Protein AF-A0A1F5TRM5-F1 (afdb_monomer)

Structure (mmCIF, N/CA/C/O backbone):
data_AF-A0A1F5TRM5-F1
#
_entry.id   AF-A0A1F5TRM5-F1
#
loop_
_atom_site.group_PDB
_atom_site.id
_atom_site.type_symbol
_atom_site.label_atom_id
_atom_site.label_alt_id
_atom_site.label_comp_id
_atom_site.label_asym_id
_atom_site.label_entity_id
_atom_site.label_seq_id
_atom_site.pdbx_PDB_ins_code
_atom_site.Cartn_x
_atom_site.Cartn_y
_atom_site.Cartn_z
_atom_site.occupancy
_atom_site.B_iso_or_equiv
_atom_site.auth_seq_id
_atom_site.auth_comp_id
_atom_site.auth_asym_id
_atom_site.auth_atom_id
_atom_site.pdbx_PDB_model_num
ATOM 1 N N . MET A 1 1 ? -28.827 -20.379 35.011 1.00 39.16 1 MET A N 1
ATOM 2 C CA . MET A 1 1 ? -27.356 -20.278 34.901 1.00 39.16 1 MET A CA 1
ATOM 3 C C . MET A 1 1 ? -26.929 -18.943 35.474 1.00 39.16 1 MET A C 1
ATOM 5 O O . MET A 1 1 ? -27.312 -17.913 34.940 1.00 39.16 1 MET A O 1
ATOM 9 N N . THR A 1 2 ? -26.226 -18.952 36.600 1.00 36.69 2 THR A N 1
ATOM 10 C CA . THR A 1 2 ? -25.610 -17.752 37.172 1.00 36.69 2 THR A CA 1
ATOM 11 C C . THR A 1 2 ? -24.465 -17.284 36.277 1.00 36.69 2 THR A C 1
ATOM 13 O O . THR A 1 2 ? -23.668 -18.097 35.822 1.00 36.69 2 THR A O 1
ATOM 16 N N . GLU A 1 3 ? -24.360 -15.973 36.069 1.00 43.59 3 GLU A N 1
ATOM 17 C CA . GLU A 1 3 ? -23.388 -15.240 35.231 1.00 43.59 3 GLU A CA 1
ATOM 18 C C . GLU A 1 3 ? -21.893 -15.469 35.587 1.00 43.59 3 GLU A C 1
ATOM 20 O O . GLU A 1 3 ? -21.013 -14.771 35.090 1.00 43.59 3 GLU A O 1
ATOM 25 N N . LYS A 1 4 ? -21.584 -16.420 36.478 1.00 45.78 4 LYS A N 1
ATOM 26 C CA . LYS A 1 4 ? -20.246 -16.659 37.037 1.00 45.78 4 LYS A CA 1
ATOM 27 C C . LYS A 1 4 ? -19.450 -17.796 36.391 1.00 45.78 4 LYS A C 1
ATOM 29 O O . LYS A 1 4 ? -18.237 -17.776 36.561 1.00 45.78 4 LYS A O 1
ATOM 34 N N . ASP A 1 5 ? -20.076 -18.681 35.610 1.00 41.53 5 ASP A N 1
ATOM 35 C CA . ASP A 1 5 ? -19.402 -19.862 35.031 1.00 41.53 5 ASP A CA 1
ATOM 36 C C . ASP A 1 5 ? -19.528 -19.966 33.501 1.00 41.53 5 ASP A C 1
ATOM 38 O O . ASP A 1 5 ? -19.358 -21.038 32.922 1.00 41.53 5 ASP A O 1
ATOM 42 N N . ALA A 1 6 ? -19.805 -18.856 32.809 1.00 52.28 6 ALA A N 1
ATOM 43 C CA . ALA A 1 6 ? -19.579 -18.824 31.368 1.00 52.28 6 ALA A CA 1
ATOM 44 C C . ALA A 1 6 ? -18.067 -18.955 31.138 1.00 52.28 6 ALA A C 1
ATOM 46 O O . ALA A 1 6 ? -17.308 -18.037 31.462 1.00 52.28 6 ALA A O 1
ATOM 47 N N . HIS A 1 7 ? -17.626 -20.110 30.630 1.00 51.00 7 HIS A N 1
ATOM 48 C CA . HIS A 1 7 ? -16.267 -20.285 30.133 1.00 51.00 7 HIS A CA 1
ATOM 49 C C . HIS A 1 7 ? -15.927 -19.086 29.243 1.00 51.00 7 HIS A C 1
ATOM 51 O O . HIS A 1 7 ? -16.621 -18.809 28.265 1.00 51.00 7 HIS A O 1
ATOM 57 N N . LYS A 1 8 ? -14.903 -18.323 29.638 1.00 69.94 8 LYS A N 1
ATOM 58 C CA . LYS A 1 8 ? -14.442 -17.159 28.883 1.00 69.94 8 LYS A CA 1
ATOM 59 C C . LYS A 1 8 ? -13.749 -17.671 27.629 1.00 69.94 8 LYS A C 1
ATOM 61 O O . LYS A 1 8 ? -12.581 -18.041 27.673 1.00 69.94 8 LYS A O 1
ATOM 66 N N . GLU A 1 9 ? -14.494 -17.760 26.540 1.00 86.25 9 GLU A N 1
ATOM 67 C CA . GLU A 1 9 ? -13.960 -18.163 25.248 1.00 86.25 9 GLU A CA 1
ATOM 68 C C . GLU A 1 9 ? -13.100 -17.026 24.678 1.00 86.25 9 GLU A C 1
ATOM 70 O O . GLU A 1 9 ? -13.583 -15.904 24.476 1.00 86.25 9 GLU A O 1
ATOM 75 N N . ILE A 1 10 ? -11.812 -17.305 24.437 1.00 92.00 10 ILE A N 1
ATOM 76 C CA . ILE A 1 10 ? -10.945 -16.400 23.677 1.00 92.00 10 ILE A CA 1
ATOM 77 C C . ILE A 1 10 ? -11.392 -16.448 22.218 1.00 92.00 10 ILE A C 1
ATOM 79 O O . ILE A 1 10 ? -11.128 -17.410 21.494 1.00 92.00 10 ILE A O 1
ATOM 83 N N . GLY A 1 11 ? -12.053 -15.378 21.795 1.00 94.50 11 GLY A N 1
ATOM 84 C CA . GLY A 1 11 ? -12.465 -15.148 20.425 1.00 94.50 11 GLY A CA 1
ATOM 85 C C . GLY A 1 11 ? -11.377 -14.466 19.601 1.00 94.50 11 GLY A C 1
ATOM 86 O O . GLY A 1 11 ? -10.529 -13.730 20.112 1.00 94.50 11 GLY A O 1
ATOM 87 N N . PHE A 1 12 ? -11.456 -14.687 18.292 1.00 95.31 12 PHE A N 1
ATOM 88 C CA . PHE A 1 12 ? -10.722 -13.947 17.275 1.00 95.31 12 PHE A CA 1
ATOM 89 C C . PHE A 1 12 ? -11.716 -13.170 16.414 1.00 95.31 12 PHE A C 1
ATOM 91 O O . PHE A 1 12 ? -12.754 -13.701 16.021 1.00 95.31 12 PHE A O 1
ATOM 98 N N . SER A 1 13 ? -11.381 -11.927 16.087 1.00 96.00 13 SER A N 1
ATOM 99 C CA . SER A 1 13 ? -12.073 -11.152 15.066 1.00 96.00 13 SER A CA 1
ATOM 100 C C . SER A 1 13 ? -11.034 -10.542 14.123 1.00 96.00 13 SER A C 1
ATOM 102 O O . SER A 1 13 ? -10.095 -9.896 14.595 1.00 96.00 13 SER A O 1
ATOM 104 N N . PRO A 1 14 ? -11.179 -10.709 12.798 1.00 96.81 14 PRO A N 1
ATOM 105 C CA . PRO A 1 14 ? -10.302 -10.045 11.842 1.00 96.81 14 PRO A CA 1
ATOM 106 C C . PRO A 1 14 ? -10.477 -8.516 11.921 1.00 96.81 14 PRO A C 1
ATOM 108 O O . PRO A 1 14 ? -11.383 -8.034 12.617 1.00 96.81 14 PRO A O 1
ATOM 111 N N . PRO A 1 15 ? -9.629 -7.743 11.217 1.00 97.25 15 PRO A N 1
ATOM 112 C CA . PRO A 1 15 ? -9.816 -6.304 11.090 1.00 97.25 15 PRO A CA 1
ATOM 113 C C . PRO A 1 15 ? -11.247 -5.927 10.716 1.00 97.25 15 PRO A C 1
ATOM 115 O O . PRO A 1 15 ? -11.867 -6.554 9.860 1.00 97.25 15 PRO A O 1
ATOM 118 N N . ILE A 1 16 ? -11.780 -4.885 11.348 1.00 96.75 16 ILE A N 1
ATOM 119 C CA . ILE A 1 16 ? -13.174 -4.463 11.168 1.00 96.75 16 ILE A CA 1
ATOM 120 C C . ILE A 1 16 ? -13.445 -4.081 9.712 1.00 96.75 16 ILE A C 1
ATOM 122 O O . ILE A 1 16 ? -14.505 -4.410 9.191 1.00 96.75 16 ILE A O 1
ATOM 126 N N . VAL A 1 17 ? -12.473 -3.472 9.025 1.00 95.56 17 VAL A N 1
ATOM 127 C CA . VAL A 1 17 ? -12.577 -3.201 7.580 1.00 95.56 17 VAL A CA 1
ATOM 128 C C . VAL A 1 17 ? -12.775 -4.468 6.736 1.00 95.56 17 VAL A C 1
ATOM 130 O O . VAL A 1 17 ? -13.427 -4.402 5.702 1.00 95.56 17 VAL A O 1
ATOM 133 N N . GLU A 1 18 ? -12.286 -5.633 7.179 1.00 96.00 18 GLU A N 1
ATOM 134 C CA . GLU A 1 18 ? -12.559 -6.924 6.519 1.00 96.00 18 GLU A CA 1
ATOM 135 C C . GLU A 1 18 ? -13.984 -7.388 6.770 1.00 96.00 18 GLU A C 1
ATOM 137 O O . GLU A 1 18 ? -14.665 -7.837 5.853 1.00 96.00 18 GLU A O 1
ATOM 142 N N . LEU A 1 19 ? -14.444 -7.240 8.012 1.00 95.25 19 LEU A N 1
ATOM 143 C CA . LEU A 1 19 ? -15.796 -7.609 8.415 1.00 95.25 19 LEU A CA 1
ATOM 144 C C . LEU A 1 19 ? -16.871 -6.778 7.713 1.00 95.25 19 LEU A C 1
ATOM 146 O O . LEU A 1 19 ? -17.972 -7.272 7.493 1.00 95.25 19 LEU A O 1
ATOM 150 N N . LEU A 1 20 ? -16.566 -5.537 7.331 1.00 96.12 20 LEU A N 1
ATOM 151 C CA . LEU A 1 20 ? -17.472 -4.703 6.539 1.00 96.12 20 LEU A CA 1
ATOM 152 C C . LEU A 1 20 ? -17.721 -5.262 5.126 1.00 96.12 20 LEU A C 1
ATOM 154 O O . LEU A 1 20 ? -18.730 -4.925 4.515 1.00 96.12 20 LEU A O 1
ATOM 158 N N . LEU A 1 21 ? -16.851 -6.134 4.610 1.00 94.81 21 LEU A N 1
ATOM 159 C CA . LEU A 1 21 ? -17.050 -6.813 3.323 1.00 94.81 21 LEU A CA 1
ATOM 160 C C . LEU A 1 21 ? -17.698 -8.203 3.475 1.00 94.81 21 LEU A C 1
ATOM 162 O O . LEU A 1 21 ? -18.098 -8.812 2.478 1.00 94.81 21 LEU A O 1
ATOM 166 N N . ASP A 1 22 ? -17.868 -8.695 4.706 1.00 94.62 22 ASP A N 1
ATOM 167 C CA . ASP A 1 22 ? -18.550 -9.956 5.019 1.00 94.62 22 ASP A CA 1
ATOM 168 C C . ASP A 1 22 ? -20.063 -9.745 5.212 1.00 94.62 22 ASP A C 1
ATOM 170 O O . ASP A 1 22 ? -20.626 -9.861 6.303 1.00 94.62 22 ASP A O 1
ATOM 174 N N . ILE A 1 23 ? -20.728 -9.393 4.109 1.00 93.56 23 ILE A N 1
ATOM 175 C CA . ILE A 1 23 ? -22.173 -9.109 4.079 1.00 93.56 23 ILE A CA 1
ATOM 176 C C . ILE A 1 23 ? -22.999 -10.311 4.557 1.00 93.56 23 ILE A C 1
ATOM 178 O O . ILE A 1 23 ? -24.018 -10.134 5.222 1.00 93.56 23 ILE A O 1
ATOM 182 N N . ASP A 1 24 ? -22.538 -11.530 4.276 1.00 93.12 24 ASP A N 1
ATOM 183 C CA . ASP A 1 24 ? -23.273 -12.765 4.564 1.00 93.12 24 ASP A CA 1
ATOM 184 C C . ASP A 1 24 ? -23.393 -13.021 6.079 1.00 93.12 24 ASP A C 1
ATOM 186 O O . ASP A 1 24 ? -24.313 -13.700 6.538 1.00 93.12 24 ASP A O 1
ATOM 190 N N . ASN A 1 25 ? -22.504 -12.423 6.881 1.00 93.19 25 ASN A N 1
ATOM 191 C CA . ASN A 1 25 ? -22.522 -12.513 8.340 1.00 93.19 25 ASN A CA 1
ATOM 192 C C . ASN A 1 25 ? -22.892 -11.196 9.042 1.00 93.19 25 ASN A C 1
ATOM 194 O O . ASN A 1 25 ? -22.768 -11.108 10.266 1.00 93.19 25 ASN A O 1
ATOM 198 N N . ILE A 1 26 ? -23.406 -10.187 8.328 1.00 92.62 26 ILE A N 1
ATOM 199 C CA . ILE A 1 26 ? -23.658 -8.840 8.872 1.00 92.62 26 ILE A CA 1
ATOM 200 C C . ILE A 1 26 ? -24.486 -8.840 10.172 1.00 92.62 26 ILE A C 1
ATOM 202 O O . ILE A 1 26 ? -24.126 -8.154 11.127 1.00 92.62 26 ILE A O 1
ATOM 206 N N . HIS A 1 27 ? -25.531 -9.671 10.267 1.00 92.50 27 HIS A N 1
ATOM 207 C CA . HIS A 1 27 ? -26.406 -9.766 11.448 1.00 92.50 27 HIS A CA 1
ATOM 208 C C . HIS A 1 27 ? -25.747 -10.439 12.660 1.00 92.50 27 HIS A C 1
ATOM 210 O O . HIS A 1 27 ? -26.212 -10.281 13.786 1.00 92.50 27 HIS A O 1
ATOM 216 N N . LYS A 1 28 ? -24.664 -11.197 12.450 1.00 91.00 28 LYS A N 1
ATOM 217 C CA . LYS A 1 28 ? -23.843 -11.753 13.539 1.00 91.00 28 LYS A CA 1
ATOM 218 C C . LYS A 1 28 ? -22.812 -10.736 14.031 1.00 91.00 28 LYS A C 1
ATOM 220 O O . LYS A 1 28 ? -22.351 -10.804 15.172 1.00 91.00 28 LYS A O 1
ATOM 225 N N . LEU A 1 29 ? -22.417 -9.816 13.153 1.00 90.88 29 LEU A N 1
ATOM 226 C CA . LEU A 1 29 ? -21.343 -8.858 13.383 1.00 90.88 29 LEU A CA 1
ATOM 227 C C . LEU A 1 29 ? -21.858 -7.543 13.976 1.00 90.88 29 LEU A C 1
ATOM 229 O O . LEU A 1 29 ? -21.188 -6.954 14.821 1.00 90.88 29 LEU A O 1
ATOM 233 N N . TRP A 1 30 ? -23.051 -7.099 13.601 1.00 94.38 30 TRP A N 1
ATOM 234 C CA . TRP A 1 30 ? -23.572 -5.793 13.997 1.00 94.38 30 TRP A CA 1
ATOM 235 C C . TRP A 1 30 ? -24.911 -5.911 14.728 1.00 94.38 30 TRP A C 1
ATOM 237 O O . TRP A 1 30 ? -25.670 -6.846 14.458 1.00 94.38 30 TRP A O 1
ATOM 247 N N . PRO A 1 31 ? -25.237 -4.970 15.638 1.00 94.81 31 PRO A N 1
ATOM 248 C CA . PRO A 1 31 ? -26.567 -4.883 16.225 1.00 94.81 31 PRO A CA 1
ATOM 249 C C . PRO A 1 31 ? -27.636 -4.805 15.144 1.00 94.81 31 PRO A C 1
ATOM 251 O O . PRO A 1 31 ? -27.405 -4.221 14.085 1.00 94.81 31 PRO A O 1
ATOM 254 N N . GLN A 1 32 ? -28.819 -5.344 15.434 1.00 95.69 32 GLN A N 1
ATOM 255 C CA . GLN A 1 32 ? -29.917 -5.438 14.472 1.00 95.69 32 GLN A CA 1
ATOM 256 C C . GLN A 1 32 ? -30.275 -4.084 13.841 1.00 95.69 32 GLN A C 1
ATOM 258 O O . GLN A 1 32 ? -30.524 -4.025 12.642 1.00 95.69 32 GLN A O 1
ATOM 263 N N . GLU A 1 33 ? -30.231 -2.996 14.612 1.00 95.06 33 GLU A N 1
ATOM 264 C CA . GLU A 1 33 ? -30.483 -1.629 14.132 1.00 95.06 33 GLU A CA 1
ATOM 265 C C . GLU A 1 33 ? -29.499 -1.193 13.036 1.00 95.06 33 GLU A C 1
ATOM 267 O O . GLU A 1 33 ? -29.911 -0.641 12.017 1.00 95.06 33 GLU A O 1
ATOM 272 N N . ILE A 1 34 ? -28.207 -1.494 13.205 1.00 96.12 34 ILE A N 1
ATOM 273 C CA . ILE A 1 34 ? -27.172 -1.192 12.207 1.00 96.12 34 ILE A CA 1
ATOM 274 C C . ILE A 1 34 ? -27.246 -2.178 11.047 1.00 96.12 34 ILE A C 1
ATOM 276 O O . ILE A 1 34 ? -27.236 -1.772 9.888 1.00 96.12 34 ILE A O 1
ATOM 280 N N . ALA A 1 35 ? -27.358 -3.472 11.348 1.00 96.12 35 ALA A N 1
ATOM 281 C CA . ALA A 1 35 ? -27.399 -4.519 10.339 1.00 96.12 35 ALA A CA 1
ATOM 282 C C . ALA A 1 35 ? -28.597 -4.362 9.393 1.00 96.12 35 ALA A C 1
ATOM 284 O O . ALA A 1 35 ? -28.469 -4.717 8.229 1.00 96.12 35 ALA A O 1
ATOM 285 N N . ASN A 1 36 ? -29.725 -3.815 9.862 1.00 96.06 36 ASN A N 1
ATOM 286 C CA . ASN A 1 36 ? -30.929 -3.557 9.063 1.00 96.06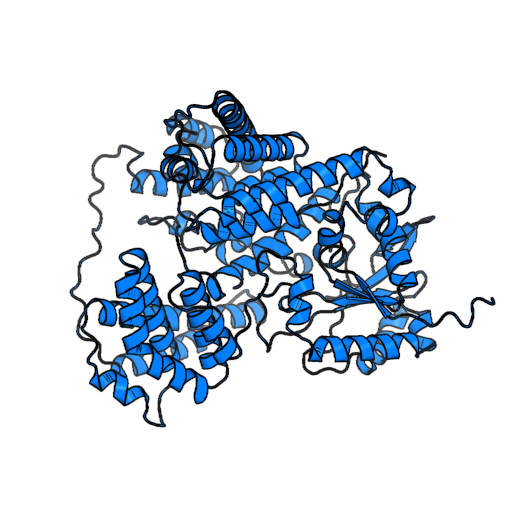 36 ASN A CA 1
ATOM 287 C C . ASN A 1 36 ? -30.974 -2.150 8.443 1.00 96.06 36 ASN A C 1
ATOM 289 O O . ASN A 1 36 ? -31.923 -1.831 7.722 1.00 96.06 36 ASN A O 1
ATOM 293 N N . ASN A 1 37 ? -29.995 -1.286 8.722 1.00 96.69 37 ASN A N 1
ATOM 294 C CA . ASN A 1 37 ? -29.971 0.060 8.166 1.00 96.69 37 ASN A CA 1
ATOM 295 C C . ASN A 1 37 ? -29.728 0.002 6.645 1.00 96.69 37 ASN A C 1
ATOM 297 O O . ASN A 1 37 ? -28.725 -0.542 6.180 1.00 96.69 37 ASN A O 1
ATOM 301 N N . LYS A 1 38 ? -30.649 0.579 5.860 1.00 95.88 38 LYS A N 1
ATOM 302 C CA . LYS A 1 38 ? -30.614 0.512 4.388 1.00 95.88 38 LYS A CA 1
ATOM 303 C C . LYS A 1 38 ? -29.390 1.206 3.789 1.00 95.88 38 LYS A C 1
ATOM 305 O O . LYS A 1 38 ? -28.797 0.667 2.857 1.00 95.88 38 LYS A O 1
ATOM 310 N N . ASP A 1 39 ? -28.999 2.364 4.324 1.00 94.56 39 ASP A N 1
ATOM 311 C CA . ASP A 1 39 ? -27.833 3.109 3.838 1.00 94.56 39 ASP A CA 1
ATOM 312 C C . ASP A 1 39 ? -26.540 2.337 4.118 1.00 94.56 39 ASP A C 1
ATOM 314 O O . ASP A 1 39 ? -25.664 2.266 3.252 1.00 94.56 39 ASP A O 1
ATOM 318 N N . PHE A 1 40 ? -26.446 1.715 5.298 1.00 96.19 40 PHE A N 1
ATOM 319 C CA . PHE A 1 40 ? -25.338 0.839 5.674 1.00 96.19 40 PHE A CA 1
ATOM 320 C C . PHE A 1 40 ? -25.231 -0.350 4.713 1.00 96.19 40 PHE A C 1
ATOM 322 O O . PHE A 1 40 ? -24.212 -0.500 4.042 1.00 96.19 40 PHE A O 1
ATOM 329 N N . GLN A 1 41 ? -26.301 -1.142 4.570 1.00 96.69 41 GLN A N 1
ATOM 330 C CA . GLN A 1 41 ? -26.320 -2.310 3.682 1.00 96.69 41 GLN A CA 1
ATOM 331 C C . GLN A 1 41 ? -25.999 -1.945 2.227 1.00 96.69 41 GLN A C 1
ATOM 333 O O . GLN A 1 41 ? -25.175 -2.611 1.600 1.00 96.69 41 GLN A O 1
ATOM 338 N N . LYS A 1 42 ? -26.604 -0.870 1.697 1.00 96.12 42 LYS A N 1
ATOM 339 C CA . LYS A 1 42 ? -26.366 -0.403 0.323 1.00 96.12 42 LYS A CA 1
ATOM 340 C C . LYS A 1 42 ? -24.882 -0.129 0.081 1.00 96.12 42 LYS A C 1
ATOM 342 O O . LYS A 1 42 ? -24.339 -0.584 -0.924 1.00 96.12 42 LYS A O 1
ATOM 347 N N . GLN A 1 43 ? -24.221 0.573 1.002 1.00 96.56 43 GLN A N 1
ATOM 348 C CA . GLN A 1 43 ? -22.792 0.872 0.893 1.00 96.56 43 GLN A CA 1
ATOM 349 C C . GLN A 1 43 ? -21.929 -0.392 0.963 1.00 96.56 43 GLN A C 1
ATOM 351 O O . GLN A 1 43 ? -21.001 -0.520 0.166 1.00 96.56 43 GLN A O 1
ATOM 356 N N . LEU A 1 44 ? -22.237 -1.344 1.857 1.00 97.00 44 LEU A N 1
ATOM 357 C CA . LEU A 1 44 ? -21.486 -2.605 1.927 1.00 97.00 44 LEU A CA 1
ATOM 358 C C . LEU A 1 44 ? -21.614 -3.406 0.622 1.00 97.00 44 LEU A C 1
ATOM 360 O O . LEU A 1 44 ? -20.611 -3.898 0.108 1.00 97.00 44 LEU A O 1
ATOM 364 N N . ILE A 1 45 ? -22.827 -3.500 0.063 1.00 97.25 45 ILE A N 1
ATOM 365 C CA . ILE A 1 45 ? -23.103 -4.219 -1.192 1.00 97.25 45 ILE A CA 1
ATOM 366 C C . ILE A 1 45 ? -22.336 -3.594 -2.356 1.00 97.25 45 ILE A C 1
ATOM 368 O O . ILE A 1 45 ? -21.607 -4.314 -3.041 1.00 97.25 45 ILE A O 1
ATOM 372 N N . LYS A 1 46 ? -22.442 -2.270 -2.543 1.00 96.69 46 LYS A N 1
ATOM 373 C CA . LYS A 1 46 ? -21.675 -1.548 -3.571 1.00 96.69 46 LYS A CA 1
ATOM 374 C C . LYS A 1 46 ? -20.174 -1.788 -3.404 1.00 96.69 46 LYS A C 1
ATOM 376 O O . LYS A 1 46 ? -19.482 -2.152 -4.351 1.00 96.69 46 LYS A O 1
ATOM 381 N N . ARG A 1 47 ? -19.664 -1.690 -2.170 1.00 96.94 47 ARG A N 1
ATOM 382 C CA . ARG A 1 47 ? -18.237 -1.889 -1.891 1.00 96.94 47 ARG A CA 1
ATOM 383 C C . ARG A 1 47 ? -17.763 -3.313 -2.192 1.00 96.94 47 ARG A C 1
ATOM 385 O O . ARG A 1 47 ? -16.726 -3.470 -2.834 1.00 96.94 47 ARG A O 1
ATOM 392 N N . LYS A 1 48 ? -18.513 -4.344 -1.783 1.00 97.31 48 LYS A N 1
ATOM 393 C CA . LYS A 1 48 ? -18.197 -5.754 -2.086 1.00 97.31 48 LYS A CA 1
ATOM 394 C C . LYS A 1 48 ? -18.259 -6.018 -3.591 1.00 97.31 48 LYS A C 1
ATOM 396 O O . LYS A 1 48 ? -17.372 -6.685 -4.117 1.00 97.31 48 LYS A O 1
ATOM 401 N N . ARG A 1 49 ? -19.254 -5.465 -4.296 1.00 97.88 49 ARG A N 1
ATOM 402 C CA . ARG A 1 49 ? -19.381 -5.591 -5.757 1.00 97.88 49 ARG A CA 1
ATOM 403 C C . ARG A 1 49 ? -18.179 -4.987 -6.480 1.00 97.88 49 ARG A C 1
ATOM 405 O O . ARG A 1 49 ? -17.550 -5.694 -7.265 1.00 97.88 49 ARG A O 1
ATOM 412 N N . LEU A 1 50 ? -17.821 -3.741 -6.167 1.00 98.06 50 LEU A N 1
ATOM 413 C CA . LEU A 1 50 ? -16.644 -3.082 -6.734 1.00 98.06 50 LEU A CA 1
ATOM 414 C C . LEU A 1 50 ? -15.353 -3.858 -6.427 1.00 98.06 50 LEU A C 1
ATOM 416 O O . LEU A 1 50 ? -14.546 -4.083 -7.325 1.00 98.06 50 LEU A O 1
ATOM 420 N N . SER A 1 51 ? -15.174 -4.325 -5.184 1.00 97.62 51 SER A N 1
ATOM 421 C CA . SER A 1 51 ? -14.013 -5.142 -4.801 1.00 97.62 51 SER A CA 1
ATOM 422 C C . SER A 1 51 ? -13.918 -6.433 -5.619 1.00 97.62 51 SER A C 1
ATOM 424 O O . SER A 1 51 ? -12.832 -6.793 -6.064 1.00 97.62 51 SER A O 1
ATOM 426 N N . ASN A 1 52 ? -15.041 -7.122 -5.840 1.00 97.44 52 ASN A N 1
ATOM 427 C CA . ASN A 1 52 ? -15.071 -8.359 -6.618 1.00 97.44 52 ASN A CA 1
ATOM 428 C C . ASN A 1 52 ? -14.767 -8.110 -8.102 1.00 97.44 52 ASN A C 1
ATOM 430 O O . ASN A 1 52 ? -14.004 -8.863 -8.700 1.00 97.44 52 ASN A O 1
ATOM 434 N N . LEU A 1 53 ? -15.338 -7.057 -8.697 1.00 98.00 53 LEU A N 1
ATOM 435 C CA . LEU A 1 53 ? -15.068 -6.689 -10.092 1.00 98.00 53 LEU A CA 1
ATOM 436 C C . LEU A 1 53 ? -13.600 -6.324 -10.300 1.00 98.00 53 LEU A C 1
ATOM 438 O O . LEU A 1 53 ? -12.984 -6.790 -11.256 1.00 98.00 53 LEU A O 1
ATOM 442 N N . LEU A 1 54 ? -13.025 -5.551 -9.379 1.00 98.06 54 LEU A N 1
ATOM 443 C CA . LEU A 1 54 ? -11.607 -5.221 -9.413 1.00 98.06 54 LEU A CA 1
ATOM 444 C C . LEU A 1 54 ? -10.732 -6.480 -9.335 1.00 98.06 54 LEU A C 1
ATOM 446 O O . LEU A 1 54 ? -9.773 -6.603 -10.093 1.00 98.06 54 LEU A O 1
ATOM 450 N N . ASP A 1 55 ? -11.069 -7.424 -8.453 1.00 97.56 55 ASP A N 1
ATOM 451 C CA . ASP A 1 55 ? -10.340 -8.687 -8.321 1.00 97.56 55 ASP A CA 1
ATOM 452 C C . ASP A 1 55 ? -10.410 -9.532 -9.594 1.00 97.56 55 ASP A C 1
ATOM 454 O O . ASP A 1 55 ? -9.393 -10.082 -10.021 1.00 97.56 55 ASP A O 1
ATOM 458 N N . ILE A 1 56 ? -11.579 -9.595 -10.236 1.00 97.69 56 ILE A N 1
ATOM 459 C CA . ILE A 1 56 ? -11.759 -10.263 -11.530 1.00 97.69 56 ILE A CA 1
ATOM 460 C C . ILE A 1 56 ? -10.882 -9.600 -12.597 1.00 97.69 56 ILE A C 1
ATOM 462 O O . ILE A 1 56 ? -10.147 -10.296 -13.297 1.00 97.69 56 ILE A O 1
ATOM 466 N N . VAL A 1 57 ? -10.911 -8.267 -12.695 1.00 98.19 57 VAL A N 1
ATOM 467 C CA . VAL A 1 57 ? -10.118 -7.521 -13.681 1.00 98.19 57 VAL A CA 1
ATOM 468 C C . VAL A 1 57 ? -8.623 -7.747 -13.463 1.00 98.19 57 VAL A C 1
ATOM 470 O O . VAL A 1 57 ? -7.949 -8.220 -14.372 1.00 98.19 57 VAL A O 1
ATOM 473 N N . ILE A 1 58 ? -8.109 -7.499 -12.255 1.00 97.50 58 ILE A N 1
ATOM 474 C CA . ILE A 1 58 ? -6.676 -7.629 -11.948 1.00 97.50 58 ILE A CA 1
ATOM 475 C C . ILE A 1 58 ? -6.185 -9.070 -12.138 1.00 97.50 58 ILE A C 1
ATOM 477 O O . ILE A 1 58 ? -5.123 -9.278 -12.718 1.00 97.50 58 ILE A O 1
ATOM 481 N N . SER A 1 59 ? -6.937 -10.074 -11.674 1.00 96.50 59 SER A N 1
ATOM 482 C CA . SER A 1 59 ? -6.513 -11.481 -11.781 1.00 96.50 59 SER A CA 1
ATOM 483 C C . SER A 1 59 ? -6.506 -12.018 -13.215 1.00 96.50 59 SER A C 1
ATOM 485 O O . SER A 1 59 ? -5.785 -12.977 -13.496 1.00 96.50 59 SER A O 1
ATOM 487 N N . SER A 1 60 ? -7.260 -11.388 -14.119 1.00 97.50 60 SER A N 1
ATOM 488 C CA . SER A 1 60 ? -7.285 -11.746 -15.541 1.00 97.50 60 SER A CA 1
ATOM 489 C C . SER A 1 60 ? -6.125 -11.127 -16.329 1.00 97.50 60 SER A C 1
ATOM 491 O O . SER A 1 60 ? -5.804 -11.592 -17.423 1.00 97.50 60 SER A O 1
ATOM 493 N N . LEU A 1 61 ? -5.462 -10.098 -15.790 1.00 96.69 61 LEU A N 1
ATOM 494 C CA . LEU A 1 61 ? -4.318 -9.465 -16.440 1.00 96.69 61 LEU A CA 1
ATOM 495 C C . LEU A 1 61 ? -3.045 -10.296 -16.214 1.00 96.69 61 LEU A C 1
ATOM 497 O O . LEU A 1 61 ? -2.669 -10.565 -15.070 1.00 96.69 61 LEU A O 1
ATOM 501 N N . PRO A 1 62 ? -2.307 -10.681 -17.273 1.00 93.19 62 PRO A N 1
ATOM 502 C CA . PRO A 1 62 ? -1.076 -11.443 -17.087 1.00 93.19 62 PRO A CA 1
ATOM 503 C C . PRO A 1 62 ? 0.064 -10.599 -16.501 1.00 93.19 62 PRO A C 1
ATOM 505 O O . PRO A 1 62 ? 0.981 -11.165 -15.902 1.00 93.19 62 PRO A O 1
ATOM 508 N N . ARG A 1 63 ? 0.010 -9.271 -16.666 1.00 94.06 63 ARG A N 1
ATOM 509 C CA . ARG A 1 63 ? 0.939 -8.287 -16.096 1.00 94.06 63 ARG A CA 1
ATOM 510 C C . ARG A 1 63 ? 0.191 -6.984 -15.785 1.00 94.06 63 ARG A C 1
ATOM 512 O O . ARG A 1 63 ? -0.815 -6.714 -16.443 1.00 94.06 63 ARG A O 1
ATOM 519 N N . PRO A 1 64 ? 0.660 -6.178 -14.819 1.00 96.06 64 PRO A N 1
ATOM 520 C CA . PRO A 1 64 ? -0.066 -4.990 -14.392 1.00 96.06 64 PRO A CA 1
ATOM 521 C C . PRO A 1 64 ? 0.063 -3.783 -15.334 1.00 96.06 64 PRO A C 1
ATOM 523 O O . PRO A 1 64 ? -0.740 -2.866 -15.221 1.00 96.06 64 PRO A O 1
ATOM 526 N N . ASP A 1 65 ? 1.035 -3.789 -16.250 1.00 95.75 65 ASP A N 1
ATOM 527 C CA . ASP A 1 65 ? 1.289 -2.749 -17.261 1.00 95.75 65 ASP A CA 1
ATOM 528 C C . ASP A 1 65 ? 0.438 -2.910 -18.538 1.00 95.75 65 ASP A C 1
ATOM 530 O O . ASP A 1 65 ? 0.634 -2.199 -19.520 1.00 95.75 65 ASP A O 1
ATOM 534 N N . ILE A 1 66 ? -0.503 -3.859 -18.557 1.00 96.75 66 ILE A N 1
ATOM 535 C CA . ILE A 1 66 ? -1.406 -4.084 -19.692 1.00 96.75 66 ILE A CA 1
ATOM 536 C C . ILE A 1 66 ? -2.657 -3.224 -19.524 1.00 96.75 66 ILE A C 1
ATOM 538 O O . ILE A 1 66 ? -3.385 -3.362 -18.540 1.00 96.75 66 ILE A O 1
ATOM 542 N N . SER A 1 67 ? -2.931 -2.377 -20.520 1.00 97.81 67 SER A N 1
ATOM 543 C CA . SER A 1 67 ? -4.143 -1.549 -20.557 1.00 97.81 67 SER A CA 1
ATOM 544 C C . SER A 1 67 ? -5.423 -2.379 -20.676 1.00 97.81 67 SER A C 1
ATOM 546 O O . SER A 1 67 ? -5.419 -3.464 -21.260 1.00 97.81 67 SER A O 1
ATOM 548 N N . LEU A 1 68 ? -6.550 -1.854 -20.184 1.00 98.19 68 LEU A N 1
ATOM 549 C CA . LEU A 1 68 ? -7.847 -2.535 -20.319 1.00 98.19 68 LEU A CA 1
ATOM 550 C C . LEU A 1 68 ? -8.261 -2.706 -21.791 1.00 98.19 68 LEU A C 1
ATOM 552 O O . LEU A 1 68 ? -8.800 -3.748 -22.158 1.00 98.19 68 LEU A O 1
ATOM 556 N N . GLN A 1 69 ? -7.929 -1.740 -22.651 1.00 97.81 69 GLN A N 1
ATOM 557 C CA . GLN A 1 69 ? -8.134 -1.834 -24.099 1.00 97.81 69 GLN A CA 1
ATOM 558 C C . GLN A 1 69 ? -7.337 -2.990 -24.721 1.00 97.81 69 GLN A C 1
ATOM 560 O O . GLN A 1 69 ? -7.873 -3.774 -25.507 1.00 97.81 69 GLN A O 1
ATOM 565 N N . GLU A 1 70 ? -6.055 -3.118 -24.370 1.00 97.81 70 GLU A N 1
ATOM 566 C CA . GLU A 1 70 ? -5.218 -4.231 -24.823 1.00 97.81 70 GLU A CA 1
ATOM 567 C C . GLU A 1 70 ? -5.714 -5.571 -24.265 1.00 97.81 70 GLU A C 1
ATOM 569 O O . GLU A 1 70 ? -5.711 -6.581 -24.967 1.00 97.81 70 GLU A O 1
ATOM 574 N N . ALA A 1 71 ? -6.173 -5.595 -23.014 1.00 98.19 71 ALA A N 1
ATOM 575 C CA . ALA A 1 71 ? -6.715 -6.796 -22.398 1.00 98.19 71 ALA A CA 1
ATOM 576 C C . ALA A 1 71 ? -7.973 -7.300 -23.117 1.00 98.19 71 ALA A C 1
ATOM 578 O O . ALA A 1 71 ? -8.101 -8.506 -23.332 1.00 98.19 71 ALA A O 1
ATOM 579 N N . VAL A 1 72 ? -8.861 -6.395 -23.541 1.00 98.00 72 VAL A N 1
ATOM 580 C CA . VAL A 1 72 ? -10.029 -6.740 -24.363 1.00 98.00 72 VAL A CA 1
ATOM 581 C C . VAL A 1 72 ? -9.596 -7.254 -25.737 1.00 98.00 72 VAL A C 1
ATOM 583 O O . VAL A 1 72 ? -10.040 -8.321 -26.153 1.00 98.00 72 VAL A O 1
ATOM 586 N N . SER A 1 73 ? -8.674 -6.571 -26.424 1.00 97.50 73 SER A N 1
ATOM 587 C CA . SER A 1 73 ? -8.233 -6.998 -27.764 1.00 97.50 73 SER A CA 1
ATOM 588 C C . SER A 1 73 ? -7.513 -8.353 -27.766 1.00 97.50 73 SER A C 1
ATOM 590 O O . SER A 1 73 ? -7.592 -9.100 -28.742 1.00 97.50 73 SER A O 1
ATOM 592 N N . LYS A 1 74 ? -6.851 -8.703 -26.656 1.00 97.81 74 LYS A N 1
ATOM 593 C CA . LYS A 1 74 ? -6.202 -10.004 -26.435 1.00 97.81 74 LYS A CA 1
ATOM 594 C C . LYS A 1 74 ? -7.113 -11.057 -25.794 1.00 97.81 74 LYS A C 1
ATOM 596 O O . LYS A 1 74 ? -6.638 -12.155 -25.514 1.00 97.81 74 LYS A O 1
ATOM 601 N N . ASN A 1 75 ? -8.400 -10.763 -25.593 1.00 97.75 75 ASN A N 1
ATOM 602 C CA . ASN A 1 75 ? -9.388 -11.645 -24.957 1.00 97.75 75 ASN A CA 1
ATOM 603 C C . ASN A 1 75 ? -9.031 -12.078 -23.521 1.00 97.75 75 ASN A C 1
ATOM 605 O O . ASN A 1 75 ? -9.466 -13.135 -23.064 1.00 97.75 75 ASN A O 1
ATOM 609 N N . TYR A 1 76 ? -8.249 -11.277 -22.795 1.00 98.12 76 TYR A N 1
ATOM 610 C CA . TYR A 1 76 ? -8.062 -11.469 -21.354 1.00 98.12 76 TYR A CA 1
ATOM 611 C C . TYR A 1 76 ? -9.283 -10.998 -20.562 1.00 98.12 76 TYR A C 1
ATOM 613 O O . TYR A 1 76 ? -9.570 -11.541 -19.499 1.00 98.12 76 TYR A O 1
ATOM 621 N N . LEU A 1 77 ? -9.997 -9.995 -21.078 1.00 98.19 77 LEU A N 1
ATOM 622 C CA . LEU A 1 77 ? -11.186 -9.413 -20.462 1.00 98.19 77 LEU A CA 1
ATOM 623 C C . LEU A 1 77 ? -12.293 -9.219 -21.496 1.00 98.19 77 LEU A C 1
ATOM 625 O O . LEU A 1 77 ? -12.032 -9.037 -22.683 1.00 98.19 77 LEU A O 1
ATOM 629 N N . GLN A 1 78 ? -13.534 -9.242 -21.025 1.00 98.12 78 GLN A N 1
ATOM 630 C CA . GLN A 1 78 ? -14.725 -8.939 -21.810 1.00 98.12 78 GLN A CA 1
ATOM 631 C C . GLN A 1 78 ? -15.180 -7.496 -21.563 1.00 98.12 78 GLN A C 1
ATOM 633 O O . GLN A 1 78 ? -15.049 -6.970 -20.457 1.00 98.12 78 GLN A O 1
ATOM 638 N N . GLU A 1 79 ? -15.772 -6.858 -22.576 1.00 98.31 79 GLU A N 1
ATOM 639 C CA . GLU A 1 79 ? -16.223 -5.461 -22.483 1.00 98.31 79 GLU A CA 1
ATOM 640 C C . GLU A 1 79 ? -17.248 -5.225 -21.358 1.00 98.31 79 GLU A C 1
ATOM 642 O O . GLU A 1 79 ? -17.205 -4.188 -20.701 1.00 98.31 79 GLU A O 1
ATOM 647 N N . ASN A 1 80 ? -18.117 -6.200 -21.061 1.00 98.12 80 ASN A N 1
ATOM 648 C CA . ASN A 1 80 ? -19.086 -6.117 -19.958 1.00 98.12 80 ASN A CA 1
ATOM 649 C C . ASN A 1 80 ? -18.423 -6.075 -18.566 1.00 98.12 80 ASN A C 1
ATOM 651 O O . ASN A 1 80 ? -18.947 -5.434 -17.655 1.00 98.12 80 ASN A O 1
ATOM 655 N N . GLN A 1 81 ? -17.268 -6.726 -18.388 1.00 98.06 81 GLN A N 1
ATOM 656 C CA . GLN A 1 81 ? -16.504 -6.675 -17.139 1.00 98.06 81 GLN A CA 1
ATOM 657 C C . GLN A 1 81 ? -15.921 -5.275 -16.930 1.00 98.06 81 GLN A C 1
ATOM 659 O O . GLN A 1 81 ? -15.953 -4.756 -15.814 1.00 98.06 81 GLN A O 1
ATOM 664 N N . ILE A 1 82 ? -15.434 -4.652 -18.008 1.00 98.44 82 ILE A N 1
ATOM 665 C CA . ILE A 1 82 ? -14.891 -3.291 -17.973 1.00 98.44 82 ILE A CA 1
ATOM 666 C C . ILE A 1 82 ? -16.002 -2.265 -17.743 1.00 98.44 82 ILE A C 1
ATOM 668 O O . ILE A 1 82 ? -15.847 -1.396 -16.889 1.00 98.44 82 ILE A O 1
ATOM 672 N N . ALA A 1 83 ? -17.139 -2.406 -18.431 1.00 98.62 83 ALA A N 1
ATOM 673 C CA . ALA A 1 83 ? -18.298 -1.536 -18.242 1.00 98.62 83 ALA A CA 1
ATOM 674 C C . ALA A 1 83 ? -18.769 -1.573 -16.781 1.00 98.62 83 ALA A C 1
ATOM 676 O O . ALA A 1 83 ? -18.930 -0.533 -16.149 1.00 98.62 83 ALA A O 1
ATOM 677 N N . GLY A 1 84 ? -18.876 -2.775 -16.201 1.00 98.44 84 GLY A N 1
ATOM 678 C CA . GLY A 1 84 ? -19.215 -2.944 -14.789 1.00 98.44 84 GLY A CA 1
ATOM 679 C C . GLY A 1 84 ? -18.206 -2.294 -13.836 1.00 98.44 84 GLY A C 1
ATOM 680 O O . GLY A 1 84 ? -18.615 -1.683 -12.851 1.00 98.44 84 GLY A O 1
ATOM 681 N N . LEU A 1 85 ? -16.900 -2.398 -14.114 1.00 98.62 85 LEU A N 1
ATOM 682 C CA . LEU A 1 85 ? -15.870 -1.731 -13.311 1.00 98.62 85 LEU A CA 1
ATOM 683 C C . LEU A 1 85 ? -16.000 -0.203 -13.385 1.00 98.62 85 LEU A C 1
ATOM 685 O O . LEU A 1 85 ? -15.973 0.451 -12.343 1.00 98.62 85 LEU A O 1
ATOM 689 N N . TYR A 1 86 ? -16.142 0.364 -14.586 1.00 98.81 86 TYR A N 1
ATOM 690 C CA . TYR A 1 86 ? -16.289 1.809 -14.770 1.00 98.81 86 TYR A CA 1
ATOM 691 C C . TYR A 1 86 ? -17.563 2.350 -14.123 1.00 98.81 86 TYR A C 1
ATOM 693 O O . TYR A 1 86 ? -17.490 3.375 -13.444 1.00 98.81 86 TYR A O 1
ATOM 701 N N . GLY A 1 87 ? -18.684 1.636 -14.230 1.00 98.62 87 GLY A N 1
ATOM 702 C CA . GLY A 1 87 ? -19.925 2.029 -13.566 1.00 98.62 87 GLY A CA 1
ATOM 703 C C . GLY A 1 87 ? -19.795 2.062 -12.046 1.00 98.62 87 GLY A C 1
ATOM 704 O O . GLY A 1 87 ? -20.128 3.064 -11.419 1.00 98.62 87 GLY A O 1
ATOM 705 N N . GLU A 1 88 ? -19.220 1.023 -11.435 1.00 98.44 88 GLU A N 1
ATOM 706 C CA . GLU A 1 88 ? -19.045 0.978 -9.975 1.00 98.44 88 GLU A CA 1
ATOM 707 C C . GLU A 1 88 ? -17.991 1.975 -9.456 1.00 98.44 88 GLU A C 1
ATOM 709 O O . GLU A 1 88 ? -18.125 2.500 -8.348 1.00 98.44 88 GLU A O 1
ATOM 714 N N . LEU A 1 89 ? -16.944 2.270 -10.238 1.00 98.50 89 LEU A N 1
ATOM 715 C CA . LEU A 1 89 ? -15.992 3.335 -9.908 1.00 98.50 89 LEU A CA 1
ATOM 716 C C . LEU A 1 89 ? -16.646 4.719 -9.995 1.00 98.50 89 LEU A C 1
ATOM 718 O O . LEU A 1 89 ? -16.417 5.546 -9.113 1.00 98.50 89 LEU A O 1
ATOM 722 N N . SER A 1 90 ? -17.467 4.961 -11.018 1.00 98.62 90 SER A N 1
ATOM 723 C CA . SER A 1 90 ? -18.207 6.218 -11.182 1.00 98.62 90 SER A CA 1
ATOM 724 C C . SER A 1 90 ? -19.184 6.425 -10.028 1.00 98.62 90 SER A C 1
ATOM 726 O O . SER A 1 90 ? -19.150 7.464 -9.376 1.00 98.62 90 SER A O 1
ATOM 728 N N . ASP A 1 91 ? -19.959 5.390 -9.691 1.00 97.81 91 ASP A N 1
ATOM 729 C CA . ASP A 1 91 ? -20.842 5.365 -8.524 1.00 97.81 91 ASP A CA 1
ATOM 730 C C . ASP A 1 91 ? -20.102 5.722 -7.227 1.00 97.81 91 ASP A C 1
ATOM 732 O O . ASP A 1 91 ? -20.589 6.527 -6.436 1.00 97.81 91 ASP A O 1
ATOM 736 N N . LEU A 1 92 ? -18.915 5.146 -6.999 1.00 97.06 92 LEU A N 1
ATOM 737 C CA . LEU A 1 92 ? -18.126 5.428 -5.799 1.00 97.06 92 LEU A CA 1
ATOM 738 C C . LEU A 1 92 ? -17.709 6.903 -5.708 1.00 97.06 92 LEU A C 1
ATOM 740 O O . LEU A 1 92 ? -17.736 7.482 -4.618 1.00 97.06 92 LEU A O 1
ATOM 744 N N . LEU A 1 93 ? -17.274 7.475 -6.830 1.00 97.62 93 LEU A N 1
ATOM 745 C CA . LEU A 1 93 ? -16.801 8.855 -6.915 1.00 97.62 93 LEU A CA 1
ATOM 746 C C . LEU A 1 93 ? -17.954 9.862 -6.804 1.00 97.62 93 LEU A C 1
ATOM 748 O O . LEU A 1 93 ? -17.795 10.899 -6.168 1.00 97.62 93 LEU A O 1
ATOM 752 N N . GLU A 1 94 ? -19.120 9.544 -7.363 1.00 96.44 94 GLU A N 1
ATOM 753 C CA . GLU A 1 94 ? -20.323 10.380 -7.286 1.00 96.44 94 GLU A CA 1
ATOM 754 C C . GLU A 1 94 ? -20.986 10.332 -5.899 1.00 96.44 94 GLU A C 1
ATOM 756 O O . GLU A 1 94 ? -21.504 11.347 -5.427 1.00 96.44 94 GLU A O 1
ATOM 761 N N . ASP A 1 95 ? -20.951 9.178 -5.220 1.00 89.94 95 ASP A N 1
ATOM 762 C CA . ASP A 1 95 ? -21.633 8.973 -3.936 1.00 89.94 95 ASP A CA 1
ATOM 763 C C . ASP A 1 95 ? -21.002 9.793 -2.786 1.00 89.94 95 ASP A C 1
ATOM 765 O O . ASP A 1 95 ? -21.719 10.244 -1.884 1.00 89.94 95 ASP A O 1
ATOM 769 N N . SER A 1 96 ? -19.670 9.971 -2.756 1.00 89.19 96 SER A N 1
ATOM 770 C CA . SER A 1 96 ? -18.999 10.703 -1.668 1.00 89.19 96 SER A CA 1
ATOM 771 C C . SER A 1 96 ? -17.612 11.247 -2.016 1.00 89.19 96 SER A C 1
ATOM 773 O O . SER A 1 96 ? -16.725 10.525 -2.475 1.00 89.19 96 SER A O 1
ATOM 775 N N . ARG A 1 97 ? -17.363 12.497 -1.594 1.00 92.19 97 ARG A N 1
ATOM 776 C CA . ARG A 1 97 ? -16.033 13.129 -1.634 1.00 92.19 97 ARG A CA 1
ATOM 777 C C . ARG A 1 97 ? -14.984 12.404 -0.793 1.00 92.19 97 ARG A C 1
ATOM 779 O O . ARG A 1 97 ? -13.800 12.516 -1.096 1.00 92.19 97 ARG A O 1
ATOM 786 N N . ASP A 1 98 ? -15.404 11.627 0.208 1.00 93.25 98 ASP A N 1
ATOM 787 C CA . ASP A 1 98 ? -14.503 10.837 1.061 1.00 93.25 98 ASP A CA 1
ATOM 788 C C . ASP A 1 98 ? -13.606 9.895 0.241 1.00 93.25 98 ASP A C 1
ATOM 790 O O . ASP A 1 98 ? -12.502 9.559 0.663 1.00 93.25 98 ASP A O 1
ATOM 794 N N . TYR A 1 99 ? -14.074 9.454 -0.930 1.00 95.69 99 TYR A N 1
ATOM 795 C CA . TYR A 1 99 ? -13.397 8.439 -1.736 1.00 95.69 99 TYR A CA 1
ATOM 796 C C . TYR A 1 99 ? -12.747 8.986 -3.003 1.00 95.69 99 TYR A C 1
ATOM 798 O O . TYR A 1 99 ? -12.116 8.220 -3.724 1.00 95.69 99 TYR A O 1
ATOM 806 N N . HIS A 1 100 ? -12.819 10.299 -3.241 1.00 97.38 100 HIS A N 1
ATOM 807 C CA . HIS A 1 100 ? -12.215 10.955 -4.404 1.00 97.38 100 HIS A CA 1
ATOM 808 C C . HIS A 1 100 ? -10.729 10.613 -4.575 1.00 97.38 100 HIS A C 1
ATOM 810 O O . HIS A 1 100 ? -10.257 10.417 -5.690 1.00 97.38 100 HIS A O 1
ATOM 816 N N . ARG A 1 101 ? -9.992 10.470 -3.467 1.00 97.12 101 ARG A N 1
ATOM 817 C CA . ARG A 1 101 ? -8.548 10.186 -3.468 1.00 97.12 101 ARG A CA 1
ATOM 818 C C . ARG A 1 101 ? -8.165 8.852 -4.115 1.00 97.12 101 ARG A C 1
ATOM 820 O O . ARG A 1 101 ? -6.999 8.681 -4.461 1.00 97.12 101 ARG A O 1
ATOM 827 N N . ILE A 1 102 ? -9.116 7.945 -4.366 1.00 97.81 102 ILE A N 1
ATOM 828 C CA . ILE A 1 102 ? -8.854 6.705 -5.109 1.00 97.81 102 ILE A CA 1
ATOM 829 C C . ILE A 1 102 ? -8.209 6.968 -6.476 1.00 97.81 102 ILE A C 1
ATOM 831 O O . ILE A 1 102 ? -7.362 6.183 -6.897 1.00 97.81 102 ILE A O 1
ATOM 835 N N . ILE A 1 103 ? -8.535 8.083 -7.146 1.00 98.12 103 ILE A N 1
ATOM 836 C CA . ILE A 1 103 ? -8.001 8.373 -8.485 1.00 98.12 10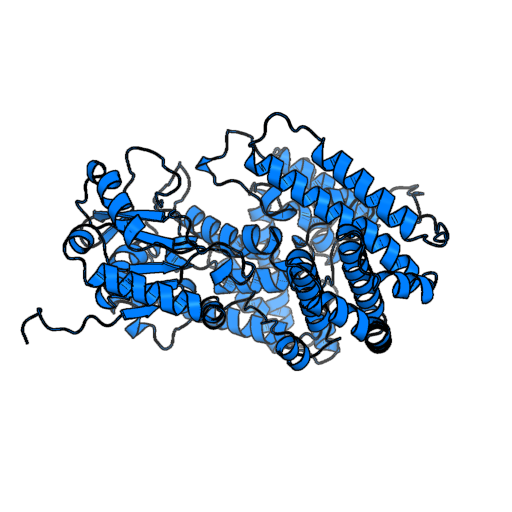3 ILE A CA 1
ATOM 837 C C . ILE A 1 103 ? -6.481 8.574 -8.492 1.00 98.12 103 ILE A C 1
ATOM 839 O O . ILE A 1 103 ? -5.828 8.310 -9.498 1.00 98.12 103 ILE A O 1
ATOM 843 N N . LEU A 1 104 ? -5.892 8.960 -7.352 1.00 97.81 104 LEU A N 1
ATOM 844 C CA . LEU A 1 104 ? -4.438 9.054 -7.203 1.00 97.81 104 LEU A CA 1
ATOM 845 C C . LEU A 1 104 ? -3.776 7.675 -7.341 1.00 97.81 104 LEU A C 1
ATOM 847 O O . LEU A 1 104 ? -2.631 7.577 -7.780 1.00 97.81 104 LEU A O 1
ATOM 851 N N . TYR A 1 105 ? -4.503 6.607 -7.013 1.00 97.62 105 TYR A N 1
ATOM 852 C CA . TYR A 1 105 ? -4.007 5.234 -6.977 1.00 97.62 105 TYR A CA 1
ATOM 853 C C . TYR A 1 105 ? -4.480 4.369 -8.148 1.00 97.62 105 TYR A C 1
ATOM 855 O O . TYR A 1 105 ? -3.875 3.324 -8.367 1.00 97.62 105 TYR A O 1
ATOM 863 N N . LEU A 1 106 ? -5.517 4.773 -8.893 1.00 97.88 106 LEU A N 1
ATOM 864 C CA . LEU A 1 106 ? -6.040 4.012 -10.037 1.00 97.88 106 LEU A CA 1
ATOM 865 C C . LEU A 1 106 ? -4.960 3.803 -11.104 1.00 97.88 106 LEU A C 1
ATOM 867 O O . LEU A 1 106 ? -4.456 4.817 -11.576 1.00 97.88 106 LEU A O 1
ATOM 871 N N . PRO A 1 107 ? -4.641 2.563 -11.536 1.00 97.81 107 PRO A N 1
ATOM 872 C CA . PRO A 1 107 ? -3.645 2.306 -12.582 1.00 97.81 107 PRO A CA 1
ATOM 873 C C . PRO A 1 107 ? -3.877 3.163 -13.830 1.00 97.81 107 PRO A C 1
ATOM 875 O O . PRO A 1 107 ? -5.020 3.350 -14.247 1.00 97.81 107 PRO A O 1
ATOM 878 N N . PHE A 1 108 ? -2.811 3.669 -14.457 1.00 97.50 108 PHE A N 1
ATOM 879 C CA . PHE A 1 108 ? -2.960 4.481 -15.678 1.00 97.50 108 PHE A CA 1
ATOM 880 C C . PHE A 1 108 ? -3.488 3.636 -16.838 1.00 97.50 108 PHE A C 1
ATOM 882 O O . PHE A 1 108 ? -4.223 4.111 -17.697 1.00 97.50 108 PHE A O 1
ATOM 889 N N . GLU A 1 109 ? -3.186 2.344 -16.792 1.00 97.94 109 GLU A N 1
ATOM 890 C CA . GLU A 1 109 ? -3.679 1.283 -17.657 1.00 97.94 109 GLU A CA 1
ATOM 891 C C . GLU A 1 109 ? -5.203 1.123 -17.599 1.00 97.94 109 GLU A C 1
ATOM 893 O O . GLU A 1 109 ? -5.798 0.560 -18.521 1.00 97.94 109 GLU A O 1
ATOM 898 N N . PHE A 1 110 ? -5.840 1.606 -16.525 1.00 98.06 110 PHE A N 1
ATOM 899 C CA . PHE A 1 110 ? -7.292 1.579 -16.366 1.00 98.06 110 PHE A CA 1
ATOM 900 C C . PHE A 1 110 ? -7.958 2.832 -16.930 1.00 98.06 110 PHE A C 1
ATOM 902 O O . PHE A 1 110 ? -9.175 2.829 -17.114 1.00 98.06 110 PHE A O 1
ATOM 909 N N . LEU A 1 111 ? -7.196 3.887 -17.234 1.00 98.12 111 LEU A N 1
ATOM 910 C CA . LEU A 1 111 ? -7.736 5.066 -17.897 1.00 98.12 111 LEU A CA 1
ATOM 911 C C . LEU A 1 111 ? -7.978 4.743 -19.379 1.00 98.12 111 LEU A C 1
ATOM 913 O O . LEU A 1 111 ? -7.034 4.343 -20.075 1.00 98.12 111 LEU A O 1
ATOM 917 N N . PRO A 1 112 ? -9.220 4.895 -19.868 1.00 96.38 112 PRO A N 1
ATOM 918 C CA . PRO A 1 112 ? -9.529 4.638 -21.263 1.00 96.38 112 PRO A CA 1
ATOM 919 C C . PRO A 1 112 ? -8.847 5.684 -22.143 1.00 96.38 112 PRO A C 1
ATOM 921 O O . PRO A 1 112 ? -8.880 6.876 -21.846 1.00 96.38 112 PRO A O 1
ATOM 924 N N . ASP A 1 113 ? -8.241 5.244 -23.238 1.00 95.56 113 ASP A N 1
ATOM 925 C CA . ASP A 1 113 ? -7.759 6.162 -24.263 1.00 95.56 113 ASP A CA 1
ATOM 926 C C . ASP A 1 113 ? -8.959 6.795 -24.986 1.00 95.56 113 ASP A C 1
ATOM 928 O O . ASP A 1 113 ? -9.906 6.090 -25.337 1.00 95.56 113 ASP A O 1
ATOM 932 N N . VAL A 1 114 ? -8.945 8.109 -25.237 1.00 94.12 114 VAL A N 1
ATOM 933 C CA . VAL A 1 114 ? -10.045 8.773 -25.969 1.00 94.12 114 VAL A CA 1
ATOM 934 C C . VAL A 1 114 ? -10.242 8.260 -27.393 1.00 94.12 114 VAL A C 1
ATOM 936 O O . VAL A 1 114 ? -11.321 8.427 -27.963 1.00 94.12 114 VAL A O 1
ATOM 939 N N . SER A 1 115 ? -9.218 7.644 -27.978 1.00 95.06 115 SER A N 1
ATOM 940 C CA . SER A 1 115 ? -9.295 7.002 -29.287 1.00 95.06 115 SER A CA 1
ATOM 941 C C . SER A 1 115 ? -9.902 5.596 -29.234 1.00 95.06 115 SER A C 1
ATOM 943 O O . SER A 1 115 ? -10.228 5.041 -30.289 1.00 95.06 115 SER A O 1
ATOM 945 N N . TRP A 1 116 ? -10.092 5.014 -28.042 1.00 97.00 116 TRP A N 1
ATOM 946 C CA . TRP A 1 116 ? -10.682 3.689 -27.897 1.00 97.00 116 TRP A CA 1
ATOM 947 C C . TRP A 1 116 ? -12.167 3.709 -28.273 1.00 97.00 116 TRP A C 1
ATOM 949 O O . TRP A 1 116 ? -12.980 4.424 -27.691 1.00 97.00 116 TRP A O 1
ATOM 959 N N . LYS A 1 117 ? -12.524 2.885 -29.261 1.00 96.19 117 LYS A N 1
ATOM 960 C CA . LYS A 1 117 ? -13.897 2.690 -29.740 1.00 96.19 117 LYS A CA 1
ATOM 961 C C . LYS A 1 117 ? -14.347 1.255 -29.437 1.00 96.19 117 LYS A C 1
ATOM 963 O O . LYS A 1 117 ? -14.139 0.387 -30.286 1.00 96.19 117 LYS A O 1
ATOM 968 N N . PRO A 1 118 ? -14.886 0.978 -28.235 1.00 95.94 118 PRO A N 1
ATOM 969 C CA . PRO A 1 118 ? -15.396 -0.350 -27.896 1.00 95.94 118 PRO A CA 1
ATOM 970 C C . PRO A 1 118 ? -16.650 -0.695 -28.710 1.00 95.94 118 PRO A C 1
ATOM 972 O O . PRO A 1 118 ? -17.333 0.203 -29.206 1.00 95.94 118 PRO A O 1
ATOM 975 N N . PHE A 1 119 ? -16.958 -1.984 -28.859 1.00 96.31 119 PHE A N 1
ATOM 976 C CA . PHE A 1 119 ? -18.114 -2.440 -29.645 1.00 96.31 119 PHE A CA 1
ATOM 977 C C . PHE A 1 119 ? -19.432 -2.338 -28.868 1.00 96.31 119 PHE A C 1
ATOM 979 O O . PHE A 1 119 ? -20.474 -2.045 -29.451 1.00 96.31 119 PHE A O 1
ATOM 986 N N . SER A 1 120 ? -19.387 -2.577 -27.560 1.00 97.44 120 SER A N 1
ATOM 987 C CA . SER A 1 120 ? -20.524 -2.530 -26.647 1.00 97.44 120 SER A CA 1
ATOM 988 C C . SER A 1 120 ? -20.967 -1.096 -26.374 1.00 97.44 120 SER A C 1
ATOM 990 O O . SER A 1 120 ? -20.174 -0.269 -25.920 1.00 97.44 120 SER A O 1
ATOM 992 N N . CYS A 1 121 ? -22.258 -0.823 -26.581 1.00 97.69 121 CYS A N 1
ATOM 993 C CA . CYS A 1 121 ? -22.878 0.446 -26.202 1.00 97.69 121 CYS A CA 1
ATOM 994 C C . CYS A 1 121 ? -22.756 0.709 -24.694 1.00 97.69 121 CYS A C 1
ATOM 996 O O . CYS A 1 121 ? -22.398 1.818 -24.311 1.00 97.69 121 CYS A O 1
ATOM 998 N N . ASP A 1 122 ? -22.946 -0.318 -23.858 1.00 98.06 122 ASP A N 1
ATOM 999 C CA . ASP A 1 122 ? -22.835 -0.198 -22.398 1.00 98.06 122 ASP A CA 1
ATOM 1000 C C . ASP A 1 122 ? -21.425 0.244 -21.982 1.00 98.06 122 ASP A C 1
ATOM 1002 O O . ASP A 1 122 ? -21.256 1.102 -21.119 1.00 98.06 122 ASP A O 1
ATOM 1006 N N . LEU A 1 123 ? -20.386 -0.313 -22.621 1.00 98.31 123 LEU A N 1
ATOM 1007 C CA . LEU A 1 123 ? -19.011 0.092 -22.333 1.00 98.31 123 LEU A CA 1
ATOM 1008 C C . LEU A 1 123 ? -18.740 1.521 -22.813 1.00 98.31 123 LEU A C 1
ATOM 1010 O O . LEU A 1 123 ? -18.064 2.264 -22.110 1.00 98.31 123 LEU A O 1
ATOM 1014 N N . GLN A 1 124 ? -19.261 1.926 -23.974 1.00 98.12 124 GLN A N 1
ATOM 1015 C CA . GLN A 1 124 ? -19.125 3.311 -24.438 1.00 98.12 124 GLN A CA 1
ATOM 1016 C C . GLN A 1 124 ? -19.747 4.297 -23.440 1.00 98.12 124 GLN A C 1
ATOM 1018 O O . GLN A 1 124 ? -19.104 5.289 -23.097 1.00 98.12 124 GLN A O 1
ATOM 1023 N N . GLU A 1 125 ? -20.959 4.017 -22.957 1.00 98.31 125 GLU A N 1
ATOM 1024 C CA . GLU A 1 125 ? -21.674 4.864 -21.998 1.00 98.31 125 GLU A CA 1
ATOM 1025 C C . GLU A 1 125 ? -20.923 4.970 -20.664 1.00 98.31 125 GLU A C 1
ATOM 1027 O O . GLU A 1 125 ? -20.575 6.075 -20.235 1.00 98.31 125 GLU A O 1
ATOM 1032 N N . GLU A 1 126 ? -20.583 3.834 -20.048 1.00 98.50 126 GLU A N 1
ATOM 1033 C CA . GLU A 1 126 ? -19.895 3.821 -18.752 1.00 98.50 126 GLU A CA 1
ATOM 1034 C C . GLU A 1 126 ? -18.477 4.398 -18.835 1.00 98.50 126 GLU A C 1
ATOM 1036 O O . GLU A 1 126 ? -18.009 5.041 -17.898 1.00 98.50 126 GLU A O 1
ATOM 1041 N N . MET A 1 127 ? -17.793 4.243 -19.971 1.00 98.25 127 MET A N 1
ATOM 1042 C CA . MET A 1 127 ? -16.486 4.860 -20.205 1.00 98.25 127 MET A CA 1
ATOM 1043 C C . MET A 1 127 ? -16.577 6.393 -20.256 1.00 98.25 127 MET A C 1
ATOM 1045 O O . MET A 1 127 ? -15.723 7.074 -19.682 1.00 98.25 127 MET A O 1
ATOM 1049 N N . GLN A 1 128 ? -17.606 6.952 -20.908 1.00 98.12 128 GLN A N 1
ATOM 1050 C CA . GLN A 1 128 ? -17.820 8.405 -20.940 1.00 98.12 128 GLN A CA 1
ATOM 1051 C C . GLN A 1 128 ? -18.211 8.951 -19.567 1.00 98.12 128 GLN A C 1
ATOM 1053 O O . GLN A 1 128 ? -17.654 9.963 -19.131 1.00 98.12 128 GLN A O 1
ATOM 1058 N N . ARG A 1 129 ? -19.114 8.260 -18.860 1.00 98.38 129 ARG A N 1
ATOM 1059 C CA . ARG A 1 129 ? -19.488 8.613 -17.486 1.00 98.38 129 ARG A CA 1
ATOM 1060 C C . ARG A 1 129 ? -18.269 8.595 -16.567 1.00 98.38 129 ARG A C 1
ATOM 1062 O O . ARG A 1 129 ? -17.995 9.592 -15.903 1.00 98.38 129 ARG A O 1
ATOM 1069 N N . PHE A 1 130 ? -17.485 7.518 -16.602 1.00 98.62 130 PHE A N 1
ATOM 1070 C CA . PHE A 1 130 ? -16.270 7.399 -15.803 1.00 98.62 130 PHE A CA 1
ATOM 1071 C C . PHE A 1 130 ? -15.267 8.508 -16.108 1.00 98.62 130 PHE A C 1
ATOM 1073 O O . PHE A 1 130 ? -14.749 9.115 -15.174 1.00 98.62 130 PHE A O 1
ATOM 1080 N N . LYS A 1 131 ? -15.027 8.836 -17.385 1.00 98.31 131 LYS A N 1
ATOM 1081 C CA . LYS A 1 131 ? -14.152 9.956 -17.761 1.00 98.31 131 LYS A CA 1
ATOM 1082 C C . LYS A 1 131 ? -14.629 11.276 -17.145 1.00 98.31 131 LYS A C 1
ATOM 1084 O O . LYS A 1 131 ? -13.825 11.985 -16.540 1.00 98.31 131 LYS A O 1
ATOM 1089 N N . ALA A 1 132 ? -15.913 11.604 -17.288 1.00 98.38 132 ALA A N 1
ATOM 1090 C CA . ALA A 1 132 ? -16.477 12.846 -16.761 1.00 98.38 132 ALA A CA 1
ATOM 1091 C C . ALA A 1 132 ? -16.354 12.918 -15.230 1.00 98.38 132 ALA A C 1
ATOM 1093 O O . ALA A 1 132 ? -15.864 13.911 -14.684 1.00 98.38 132 ALA A O 1
ATOM 1094 N N . THR A 1 133 ? -16.728 11.838 -14.545 1.00 98.50 133 THR A N 1
ATOM 1095 C CA . THR A 1 133 ? -16.665 11.742 -13.086 1.00 98.50 133 THR A CA 1
ATOM 1096 C C . THR A 1 133 ? -15.221 11.786 -12.581 1.00 98.50 133 THR A C 1
ATOM 1098 O O . THR A 1 133 ? -14.924 12.545 -11.658 1.00 98.50 133 THR A O 1
ATOM 1101 N N . TYR A 1 134 ? -14.296 11.072 -13.230 1.00 98.62 134 TYR A N 1
ATOM 1102 C CA . TYR A 1 134 ? -12.866 11.116 -12.922 1.00 98.62 134 TYR A CA 1
ATOM 1103 C C . TYR A 1 134 ? -12.314 12.541 -13.029 1.00 98.62 134 TYR A C 1
ATOM 1105 O O . TYR A 1 134 ? -11.631 13.001 -12.115 1.00 98.62 134 TYR A O 1
ATOM 1113 N N . MET A 1 135 ? -12.618 13.257 -14.118 1.00 98.44 135 MET A N 1
ATOM 1114 C CA . MET A 1 135 ? -12.111 14.617 -14.326 1.00 98.44 135 MET A CA 1
ATOM 1115 C C . MET A 1 135 ? -12.680 15.608 -13.312 1.00 98.44 135 MET A C 1
ATOM 1117 O O . MET A 1 135 ? -11.927 16.402 -12.752 1.00 98.44 135 MET A O 1
ATOM 1121 N N . ASN A 1 136 ? -13.972 15.520 -12.990 1.00 98.31 136 ASN A N 1
ATOM 1122 C CA . ASN A 1 136 ? -14.570 16.323 -11.922 1.00 98.31 136 ASN A CA 1
ATOM 1123 C C . ASN A 1 136 ? -13.892 16.060 -10.561 1.00 98.31 136 ASN A C 1
ATOM 1125 O O . ASN A 1 136 ? -13.553 16.989 -9.822 1.00 98.31 136 ASN A O 1
ATOM 1129 N N . THR A 1 137 ? -13.629 14.790 -10.239 1.00 98.50 137 THR A N 1
ATOM 1130 C CA . THR A 1 137 ? -12.868 14.413 -9.044 1.00 98.50 137 THR A CA 1
ATOM 1131 C C . THR A 1 137 ? -11.440 14.963 -9.076 1.00 98.50 137 THR A C 1
ATOM 1133 O O . THR A 1 137 ? -10.965 15.472 -8.060 1.00 98.50 137 THR A O 1
ATOM 1136 N N . TRP A 1 138 ? -10.760 14.894 -10.221 1.00 98.56 138 TRP A N 1
ATOM 1137 C CA . TRP A 1 138 ? -9.402 15.404 -10.396 1.00 98.56 138 TRP A CA 1
ATOM 1138 C C . TRP A 1 138 ? -9.315 16.908 -10.137 1.00 98.56 138 TRP A C 1
ATOM 1140 O O . TRP A 1 138 ? -8.514 17.312 -9.294 1.00 98.56 138 TRP A O 1
ATOM 1150 N N . TYR A 1 139 ? -10.203 17.713 -10.732 1.00 98.31 139 TYR A N 1
ATOM 1151 C CA . TYR A 1 139 ? -10.281 19.152 -10.454 1.00 98.31 139 TYR A CA 1
ATOM 1152 C C . TYR A 1 139 ? -10.510 19.446 -8.969 1.00 98.31 139 TYR A C 1
ATOM 1154 O O . TYR A 1 139 ? -9.901 20.358 -8.411 1.00 98.31 139 TYR A O 1
ATOM 1162 N N . HIS A 1 140 ? -11.343 18.651 -8.289 1.00 97.19 140 HIS A N 1
ATOM 1163 C CA . HIS A 1 140 ? -11.533 18.813 -6.849 1.00 97.19 140 HIS A CA 1
ATOM 1164 C C . HIS A 1 140 ? -10.231 18.590 -6.065 1.00 97.19 140 HIS A C 1
ATOM 1166 O O . HIS A 1 140 ? -9.917 19.367 -5.161 1.00 97.19 140 HIS A O 1
ATOM 1172 N N . LEU A 1 141 ? -9.465 17.554 -6.420 1.00 97.81 141 LEU A N 1
ATOM 1173 C CA . LEU A 1 141 ? -8.216 17.202 -5.741 1.00 97.81 141 LEU A CA 1
ATOM 1174 C C . LEU A 1 141 ? -7.056 18.166 -6.018 1.00 97.81 141 LEU A C 1
ATOM 1176 O O . LEU A 1 141 ? -6.079 18.129 -5.273 1.00 97.81 141 LEU A O 1
ATOM 1180 N N . LEU A 1 142 ? -7.158 19.060 -7.006 1.00 98.12 142 LEU A N 1
ATOM 1181 C CA . LEU A 1 142 ? -6.176 20.136 -7.191 1.00 98.12 142 LEU A CA 1
ATOM 1182 C C . LEU A 1 142 ? -6.116 21.104 -5.996 1.00 98.12 142 LEU A C 1
ATOM 1184 O O . LEU A 1 142 ? -5.112 21.775 -5.805 1.00 98.12 142 LEU A O 1
ATOM 1188 N N . ASN A 1 143 ? -7.149 21.125 -5.149 1.00 96.12 143 ASN A N 1
ATOM 1189 C CA . ASN A 1 143 ? -7.198 21.943 -3.933 1.00 96.12 143 ASN A CA 1
ATOM 1190 C C . ASN A 1 143 ? -6.711 21.198 -2.674 1.00 96.12 143 ASN A C 1
ATOM 1192 O O . ASN A 1 143 ? -6.924 21.663 -1.553 1.00 96.12 143 ASN A O 1
ATOM 1196 N N . VAL A 1 144 ? -6.132 20.001 -2.822 1.00 94.44 144 VAL A N 1
ATOM 1197 C CA . VAL A 1 144 ? -5.717 19.158 -1.692 1.00 94.44 144 VAL A CA 1
ATOM 1198 C C . VAL A 1 144 ? -4.197 19.133 -1.580 1.00 94.44 144 VAL A C 1
ATOM 1200 O O . VAL A 1 144 ? -3.499 18.686 -2.487 1.00 94.44 144 VAL A O 1
ATOM 1203 N N . HIS A 1 145 ? -3.688 19.591 -0.432 1.00 93.50 145 HIS A N 1
ATOM 1204 C CA . HIS A 1 145 ? -2.257 19.617 -0.121 1.00 93.50 145 HIS A CA 1
ATOM 1205 C C . HIS A 1 145 ? -1.859 18.419 0.730 1.00 93.50 145 HIS A C 1
ATOM 1207 O O . HIS A 1 145 ? -2.204 18.318 1.910 1.00 93.50 145 HIS A O 1
ATOM 1213 N N . ASP A 1 146 ? -1.050 17.546 0.154 1.00 91.38 146 ASP A N 1
ATOM 1214 C CA . ASP A 1 146 ? -0.494 16.388 0.829 1.00 91.38 146 ASP A CA 1
ATOM 1215 C C . ASP A 1 146 ? 0.931 16.648 1.323 1.00 91.38 146 ASP A C 1
ATOM 1217 O O . ASP A 1 146 ? 1.624 17.567 0.888 1.00 91.38 146 ASP A O 1
ATOM 1221 N N . VAL A 1 147 ? 1.397 15.813 2.252 1.00 88.88 147 VAL A N 1
ATOM 1222 C CA . VAL A 1 147 ? 2.826 15.741 2.572 1.00 88.88 147 VAL A CA 1
ATOM 1223 C C . VAL A 1 147 ? 3.526 14.960 1.465 1.00 88.88 147 VAL A C 1
ATOM 1225 O O . VAL A 1 147 ? 3.194 13.797 1.244 1.00 88.88 147 VAL A O 1
ATOM 1228 N N . ARG A 1 148 ? 4.523 15.556 0.799 1.00 90.00 148 ARG A N 1
ATOM 1229 C CA . ARG A 1 148 ? 5.208 14.935 -0.351 1.00 90.00 148 ARG A CA 1
ATOM 1230 C C . ARG A 1 148 ? 5.809 13.566 -0.020 1.00 90.00 148 ARG A C 1
ATOM 1232 O O . ARG A 1 148 ? 5.700 12.638 -0.817 1.00 90.00 148 ARG A O 1
ATOM 1239 N N . ALA A 1 149 ? 6.337 13.399 1.194 1.00 86.62 149 ALA A N 1
ATOM 1240 C CA . ALA A 1 149 ? 6.898 12.133 1.670 1.00 86.62 149 ALA A CA 1
ATOM 1241 C C . ALA A 1 149 ? 5.903 10.950 1.615 1.00 86.62 149 ALA A C 1
ATOM 1243 O O . ALA A 1 149 ? 6.336 9.826 1.368 1.00 86.62 149 ALA A O 1
ATOM 1244 N N . ASN A 1 150 ? 4.581 11.188 1.700 1.00 88.75 150 ASN A N 1
ATOM 1245 C CA . ASN A 1 150 ? 3.553 10.143 1.543 1.00 88.75 150 ASN A CA 1
ATOM 1246 C C . ASN A 1 150 ? 3.642 9.400 0.194 1.00 88.75 150 ASN A C 1
ATOM 1248 O O . ASN A 1 150 ? 3.200 8.256 0.098 1.00 88.75 150 ASN A O 1
ATOM 1252 N N . PHE A 1 151 ? 4.195 10.042 -0.842 1.00 91.06 151 PHE A N 1
ATOM 1253 C CA . PHE A 1 151 ? 4.291 9.500 -2.201 1.00 91.06 151 PHE A CA 1
ATOM 1254 C C . PHE A 1 151 ? 5.727 9.220 -2.652 1.00 91.06 151 PHE A C 1
ATOM 1256 O O . PHE A 1 151 ? 5.918 8.707 -3.752 1.00 91.06 151 PHE A O 1
ATOM 1263 N N . VAL A 1 152 ? 6.732 9.544 -1.832 1.00 87.81 152 VAL A N 1
ATOM 1264 C CA . VAL A 1 152 ? 8.157 9.384 -2.173 1.00 87.81 152 VAL A CA 1
ATOM 1265 C C . VAL A 1 152 ? 8.767 8.211 -1.420 1.00 87.81 152 VAL A C 1
ATOM 1267 O O . VAL A 1 152 ? 9.244 7.263 -2.037 1.00 87.81 152 VAL A O 1
ATOM 1270 N N . ASP A 1 153 ? 8.744 8.269 -0.089 1.00 83.00 153 ASP A N 1
ATOM 1271 C CA . ASP A 1 153 ? 9.414 7.292 0.773 1.00 83.00 153 ASP A CA 1
ATOM 1272 C C . ASP A 1 153 ? 8.479 6.668 1.817 1.00 83.00 153 ASP A C 1
ATOM 1274 O O . ASP A 1 153 ? 8.835 5.664 2.426 1.00 83.00 153 ASP A O 1
ATOM 1278 N N . GLY A 1 154 ? 7.277 7.219 2.005 1.00 82.75 154 GLY A N 1
ATOM 1279 C CA . GLY A 1 154 ? 6.301 6.764 2.990 1.00 82.75 154 GLY A CA 1
ATOM 1280 C C . GLY A 1 154 ? 6.721 6.980 4.441 1.00 82.75 154 GLY A C 1
ATOM 1281 O O . GLY A 1 154 ? 5.930 6.666 5.322 1.00 82.75 154 GLY A O 1
ATOM 1282 N N . ASP A 1 155 ? 7.919 7.502 4.719 1.00 76.56 155 ASP A N 1
ATOM 1283 C CA . ASP A 1 155 ? 8.426 7.700 6.078 1.00 76.56 155 ASP A CA 1
ATOM 1284 C C . ASP A 1 155 ? 7.988 9.068 6.596 1.00 76.56 155 ASP A C 1
ATOM 1286 O O . ASP A 1 155 ? 8.752 10.036 6.656 1.00 76.56 155 ASP A O 1
ATOM 1290 N N . VAL A 1 156 ? 6.702 9.155 6.928 1.00 70.44 156 VAL A N 1
ATOM 1291 C CA . VAL A 1 156 ? 6.106 10.382 7.440 1.00 70.44 156 VAL A CA 1
ATOM 1292 C C . VAL A 1 156 ? 5.935 10.261 8.943 1.00 70.44 156 VAL A C 1
ATOM 1294 O O . VAL A 1 156 ? 5.183 9.414 9.421 1.00 70.44 156 VAL A O 1
ATOM 1297 N N . LEU A 1 157 ? 6.613 11.141 9.688 1.00 60.56 157 LEU A N 1
ATOM 1298 C CA . LEU A 1 157 ? 6.480 11.212 11.142 1.00 60.56 157 LEU A CA 1
ATOM 1299 C C . LEU A 1 157 ? 5.006 11.355 11.543 1.00 60.56 157 LEU A C 1
ATOM 1301 O O . LEU A 1 157 ? 4.227 12.045 10.868 1.00 60.56 157 LEU A O 1
ATOM 1305 N N . GLU A 1 158 ? 4.638 10.741 12.666 1.00 59.91 158 GLU A N 1
ATOM 1306 C CA . GLU A 1 158 ? 3.343 10.956 13.312 1.00 59.91 158 GLU A CA 1
ATOM 1307 C C . GLU A 1 158 ? 3.104 12.455 13.513 1.00 59.91 158 GLU A C 1
ATOM 1309 O O . GLU A 1 158 ? 4.034 13.218 13.789 1.00 59.91 158 GLU A O 1
ATOM 1314 N N . LYS A 1 159 ? 1.861 12.902 13.326 1.00 56.47 159 LYS A N 1
ATOM 1315 C CA . LYS A 1 159 ? 1.495 14.327 13.264 1.00 56.47 159 LYS A CA 1
ATOM 1316 C C . LYS A 1 159 ? 1.901 15.096 14.526 1.00 56.47 159 LYS A C 1
ATOM 1318 O O . LYS A 1 159 ? 2.201 16.281 14.460 1.00 56.47 159 LYS A O 1
ATOM 1323 N N . GLU A 1 160 ? 1.923 14.413 15.660 1.00 47.28 160 GLU A N 1
ATOM 1324 C CA . GLU A 1 160 ? 2.275 14.881 16.996 1.00 47.28 160 GLU A CA 1
ATOM 1325 C C . GLU A 1 160 ? 3.787 15.046 17.188 1.00 47.28 160 GLU A C 1
ATOM 1327 O O . GLU A 1 160 ? 4.210 15.783 18.076 1.00 47.28 160 GLU A O 1
ATOM 1332 N N . SER A 1 161 ? 4.581 14.374 16.350 1.00 46.22 161 SER A N 1
ATOM 1333 C CA . SER A 1 161 ? 6.042 14.474 16.300 1.00 46.22 161 SER A CA 1
ATOM 1334 C C . SER A 1 161 ? 6.532 15.491 15.263 1.00 46.22 161 SER A C 1
ATOM 1336 O O . SER A 1 161 ? 7.739 15.694 15.149 1.00 46.22 161 SER A O 1
ATOM 1338 N N . ARG A 1 162 ? 5.619 16.120 14.506 1.00 56.16 162 ARG A N 1
ATOM 1339 C CA . ARG A 1 162 ? 5.939 17.183 13.543 1.00 56.16 162 ARG A CA 1
ATOM 1340 C C . ARG A 1 162 ? 6.021 18.526 14.273 1.00 56.16 162 ARG A C 1
ATOM 1342 O O . ARG A 1 162 ? 5.045 18.954 14.893 1.00 56.16 162 ARG A O 1
ATOM 1349 N N . GLY A 1 163 ? 7.164 19.199 14.186 1.00 44.66 163 GLY A N 1
ATOM 1350 C CA . GLY A 1 163 ? 7.217 20.654 14.288 1.00 44.66 163 GLY A CA 1
ATOM 1351 C C . GLY A 1 163 ? 6.506 21.272 13.078 1.00 44.66 163 GLY A C 1
ATOM 1352 O O . GLY A 1 163 ? 6.296 20.611 12.060 1.00 44.66 163 GLY A O 1
ATOM 1353 N N . GLY A 1 164 ? 6.047 22.521 13.190 1.00 49.62 164 GLY A N 1
ATOM 1354 C CA . GLY A 1 164 ? 5.482 23.235 12.036 1.00 49.62 164 GLY A CA 1
ATOM 1355 C C . GLY A 1 164 ? 6.447 23.238 10.839 1.00 49.62 164 GLY A C 1
ATOM 1356 O O . GLY A 1 164 ? 7.655 23.222 11.036 1.00 49.62 164 GLY A O 1
ATOM 1357 N N . ASP A 1 165 ? 5.900 23.234 9.619 1.00 53.50 165 ASP A N 1
ATOM 1358 C CA . ASP A 1 165 ? 6.607 23.268 8.321 1.00 53.50 165 ASP A CA 1
ATOM 1359 C C . ASP A 1 165 ? 7.628 22.149 8.012 1.00 53.50 165 ASP A C 1
ATOM 1361 O O . ASP A 1 165 ? 8.313 22.209 6.994 1.00 53.50 165 ASP A O 1
ATOM 1365 N N . ASP A 1 166 ? 7.680 21.069 8.799 1.00 61.09 166 ASP A N 1
ATOM 1366 C CA . ASP A 1 166 ? 8.736 20.043 8.685 1.00 61.09 166 ASP A CA 1
ATOM 1367 C C . ASP A 1 166 ? 8.793 19.257 7.354 1.00 61.09 166 ASP A C 1
ATOM 1369 O O . ASP A 1 166 ? 9.785 18.571 7.099 1.00 61.09 166 ASP A O 1
ATOM 1373 N N . PHE A 1 167 ? 7.768 19.319 6.492 1.00 71.19 167 PHE A N 1
ATOM 1374 C CA . PHE A 1 167 ? 7.768 18.576 5.226 1.00 71.19 167 PHE A CA 1
ATOM 1375 C C . PHE A 1 167 ? 7.211 19.374 4.039 1.00 71.19 167 PHE A C 1
ATOM 1377 O O . PHE A 1 167 ? 6.134 19.969 4.163 1.00 71.19 167 PHE A O 1
ATOM 1384 N N . PRO A 1 168 ? 7.867 19.302 2.860 1.00 86.31 168 PRO A N 1
ATOM 1385 C CA . PRO A 1 168 ? 7.344 19.865 1.621 1.00 86.31 168 PRO A CA 1
ATOM 1386 C C . PRO A 1 168 ? 5.922 19.382 1.323 1.00 86.31 168 PRO A C 1
ATOM 1388 O O . PRO A 1 168 ? 5.599 18.197 1.485 1.00 86.31 168 PRO A O 1
ATOM 1391 N N . ARG A 1 169 ? 5.079 20.311 0.869 1.00 91.12 169 ARG A N 1
ATOM 1392 C CA . ARG A 1 169 ? 3.722 20.019 0.401 1.00 91.12 169 ARG A CA 1
ATOM 1393 C C . ARG A 1 169 ? 3.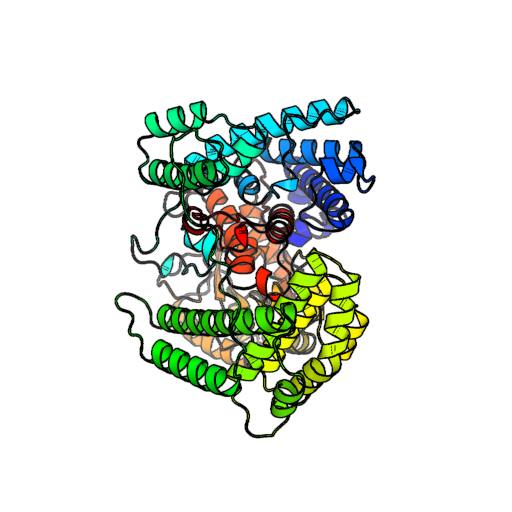714 19.689 -1.084 1.00 91.12 169 ARG A C 1
ATOM 1395 O O . ARG A 1 169 ?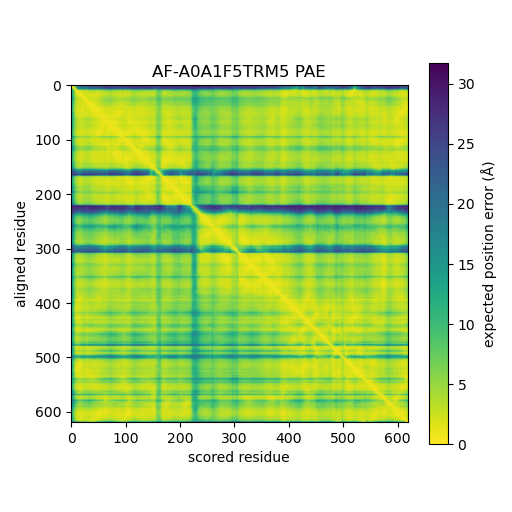 4.623 20.074 -1.815 1.00 91.12 169 ARG A O 1
ATOM 1402 N N . VAL A 1 170 ? 2.698 18.945 -1.501 1.00 95.00 170 VAL A N 1
ATOM 1403 C CA . VAL A 1 170 ? 2.456 18.599 -2.901 1.00 95.00 170 VAL A CA 1
ATOM 1404 C C . VAL A 1 170 ? 0.957 18.563 -3.173 1.00 95.00 170 VAL A C 1
ATOM 1406 O O . VAL A 1 170 ? 0.191 18.058 -2.351 1.00 95.00 170 VAL A O 1
ATOM 1409 N N . VAL A 1 171 ? 0.541 19.039 -4.340 1.00 97.31 171 VAL A N 1
ATOM 1410 C CA . VAL A 1 171 ? -0.764 18.738 -4.929 1.00 97.31 171 VAL A CA 1
ATOM 1411 C C . VAL A 1 171 ? -0.590 17.532 -5.839 1.00 97.31 171 VAL A C 1
ATOM 1413 O O . VAL A 1 171 ? -0.278 17.657 -7.024 1.00 97.31 171 VAL A O 1
ATOM 1416 N N . LYS A 1 172 ? -0.751 16.320 -5.290 1.00 96.75 172 LYS A N 1
ATOM 1417 C CA . LYS A 1 172 ? -0.394 15.102 -6.040 1.00 96.75 172 LYS A CA 1
ATOM 1418 C C . LYS A 1 172 ? -1.260 14.882 -7.283 1.00 96.75 172 LYS A C 1
ATOM 1420 O O . LYS A 1 172 ? -0.797 14.277 -8.244 1.00 96.75 172 LYS A O 1
ATOM 1425 N N . ALA A 1 173 ? -2.483 15.414 -7.295 1.00 98.19 173 ALA A N 1
ATOM 1426 C CA . ALA A 1 173 ? -3.347 15.399 -8.472 1.00 98.19 173 ALA A CA 1
ATOM 1427 C C . ALA A 1 173 ? -2.715 16.124 -9.675 1.00 98.19 173 ALA A C 1
ATOM 1429 O O . ALA A 1 173 ? -2.843 15.634 -10.796 1.00 98.19 173 ALA A O 1
ATOM 1430 N N . ALA A 1 174 ? -1.976 17.219 -9.455 1.00 98.25 174 ALA A N 1
ATOM 1431 C CA . ALA A 1 174 ? -1.291 17.944 -10.526 1.00 98.25 174 ALA A CA 1
ATOM 1432 C C . ALA A 1 174 ? -0.236 17.066 -11.213 1.00 98.25 174 ALA A C 1
ATOM 1434 O O . ALA A 1 174 ? -0.131 17.073 -12.432 1.00 98.25 174 ALA A O 1
ATOM 1435 N N . HIS A 1 175 ? 0.465 16.205 -10.469 1.00 97.75 175 HIS A N 1
ATOM 1436 C CA . HIS A 1 175 ? 1.435 15.282 -11.067 1.00 97.75 175 HIS A CA 1
ATOM 1437 C C . HIS A 1 175 ? 0.812 14.259 -12.025 1.00 97.75 175 HIS A C 1
ATOM 1439 O O . HIS A 1 175 ? 1.537 13.691 -12.831 1.00 97.75 175 HIS A O 1
ATOM 1445 N N . LEU A 1 176 ? -0.505 14.017 -11.985 1.00 97.94 176 LEU A N 1
ATOM 1446 C CA . LEU A 1 176 ? -1.169 13.105 -12.929 1.00 97.94 176 LEU A CA 1
ATOM 1447 C C . LEU A 1 176 ? -1.324 13.703 -14.337 1.00 97.94 176 LEU A C 1
ATOM 1449 O O . LEU A 1 176 ? -1.621 12.957 -15.269 1.00 97.94 176 LEU A O 1
ATOM 1453 N N . ILE A 1 177 ? -1.106 15.015 -14.502 1.00 98.25 177 ILE A N 1
ATOM 1454 C CA . ILE A 1 177 ? -1.252 15.749 -15.768 1.00 98.25 177 ILE A CA 1
ATOM 1455 C C . ILE A 1 177 ? -0.618 15.024 -16.968 1.00 98.25 177 ILE A C 1
ATOM 1457 O O . ILE A 1 177 ? -1.322 14.873 -17.966 1.00 98.25 177 ILE A O 1
ATOM 1461 N N . PRO A 1 178 ? 0.635 14.518 -16.916 1.00 97.38 178 PRO A N 1
ATOM 1462 C CA . PRO A 1 178 ? 1.259 13.900 -18.083 1.00 97.38 178 PRO A CA 1
ATOM 1463 C C . PRO A 1 178 ? 0.466 12.712 -18.623 1.00 97.38 178 PRO A C 1
ATOM 1465 O O . PRO A 1 178 ? 0.262 12.587 -19.825 1.00 97.38 178 PRO A O 1
ATOM 1468 N N . GLN A 1 179 ? -0.060 11.887 -17.719 1.00 97.06 179 GLN A N 1
ATOM 1469 C CA . GLN A 1 179 ? -0.870 10.727 -18.075 1.00 97.06 179 GLN A CA 1
ATOM 1470 C C . GLN A 1 179 ? -2.264 11.131 -18.564 1.00 97.06 179 GLN A C 1
ATOM 1472 O O . GLN A 1 179 ? -2.817 10.491 -19.451 1.00 97.06 179 GLN A O 1
ATOM 1477 N N . LEU A 1 180 ? -2.834 12.216 -18.035 1.00 98.31 180 LEU A N 1
ATOM 1478 C CA . LEU A 1 180 ? -4.113 12.739 -18.519 1.00 98.31 180 LEU A CA 1
ATOM 1479 C C . LEU A 1 180 ? -3.996 13.346 -19.921 1.00 98.31 180 LEU A C 1
ATOM 1481 O O . LEU A 1 180 ? -4.915 13.180 -20.719 1.00 98.31 180 LEU A O 1
ATOM 1485 N N . VAL A 1 181 ? -2.876 13.990 -20.253 1.00 97.81 181 VAL A N 1
ATOM 1486 C CA . VAL A 1 181 ? -2.599 14.452 -21.624 1.00 97.81 181 VAL A CA 1
ATOM 1487 C C . VAL A 1 181 ? -2.383 13.269 -22.557 1.00 97.81 181 VAL A C 1
ATOM 1489 O O . VAL A 1 181 ? -3.014 13.212 -23.608 1.00 97.81 181 VAL A O 1
ATOM 1492 N N . GLU A 1 182 ? -1.567 12.291 -22.150 1.00 96.25 182 GLU A N 1
ATOM 1493 C CA . GLU A 1 182 ? -1.319 11.072 -22.929 1.00 96.25 182 GLU A CA 1
ATOM 1494 C C . GLU A 1 182 ? -2.627 10.344 -23.277 1.00 96.25 182 GLU A C 1
ATOM 1496 O O . GLU A 1 182 ? -2.810 9.905 -24.408 1.00 96.25 182 GLU A O 1
ATOM 1501 N N . LYS A 1 183 ? -3.578 10.280 -22.335 1.00 97.19 183 LYS A N 1
ATOM 1502 C CA . LYS A 1 183 ? -4.902 9.671 -22.541 1.00 97.19 183 LYS A CA 1
ATOM 1503 C C . LYS A 1 183 ? -5.915 10.575 -23.249 1.00 97.19 183 LYS A C 1
ATOM 1505 O O . LYS A 1 183 ? -7.030 10.125 -23.507 1.00 97.19 183 LYS A O 1
ATOM 1510 N N . GLY A 1 184 ? -5.580 11.834 -23.536 1.00 97.50 184 GLY A N 1
ATOM 1511 C CA . GLY A 1 184 ? -6.476 12.819 -24.158 1.00 97.50 184 GLY A CA 1
ATOM 1512 C C . GLY A 1 184 ? -7.604 13.322 -23.246 1.00 97.50 184 GLY A C 1
ATOM 1513 O O . GLY A 1 184 ? -8.676 13.719 -23.710 1.00 97.50 184 GLY A O 1
ATOM 1514 N N . PHE A 1 185 ? -7.408 13.261 -21.930 1.00 98.06 185 PHE A N 1
ATOM 1515 C CA . PHE A 1 185 ? -8.332 13.802 -20.930 1.00 98.06 185 PHE A CA 1
ATOM 1516 C C . PHE A 1 185 ? -8.124 15.301 -20.709 1.00 98.06 185 PHE A C 1
ATOM 1518 O O . PHE A 1 185 ? -9.078 15.981 -20.346 1.00 98.06 185 PHE A O 1
ATOM 1525 N N . LEU A 1 186 ? -6.905 15.789 -20.947 1.00 97.50 186 LEU A N 1
ATOM 1526 C CA . LEU A 1 186 ? -6.524 17.195 -20.864 1.00 97.50 186 LEU A CA 1
ATOM 1527 C C . LEU A 1 186 ? -5.759 17.614 -22.116 1.00 97.50 186 LEU A C 1
ATOM 1529 O O . LEU A 1 186 ? -4.953 16.854 -22.652 1.00 97.50 186 LEU A O 1
ATOM 1533 N N . SER A 1 187 ? -5.979 18.848 -22.548 1.00 96.88 187 SER A N 1
ATOM 1534 C CA . SER A 1 187 ? -5.162 19.525 -23.547 1.00 96.88 187 SER A CA 1
ATOM 1535 C C . SER A 1 187 ? -4.061 20.364 -22.894 1.00 96.88 187 SER A C 1
ATOM 1537 O O . SER A 1 187 ? -4.171 20.799 -21.749 1.00 96.88 187 SER A O 1
ATOM 1539 N N . ILE A 1 188 ? -3.003 20.654 -23.657 1.00 95.44 188 ILE A N 1
ATOM 1540 C CA . ILE A 1 188 ? -1.928 21.561 -23.224 1.00 95.44 188 ILE A CA 1
ATOM 1541 C C . ILE A 1 188 ? -2.467 22.956 -22.884 1.00 95.44 188 ILE A C 1
ATOM 1543 O O . ILE A 1 188 ? -2.018 23.567 -21.918 1.00 95.44 188 ILE A O 1
ATOM 1547 N N . LYS A 1 189 ? -3.465 23.438 -23.634 1.00 95.06 189 LYS A N 1
ATOM 1548 C CA . LYS A 1 189 ? -4.094 24.736 -23.382 1.00 95.06 189 LYS A CA 1
ATOM 1549 C C . LYS A 1 189 ? -4.743 24.790 -21.996 1.00 95.06 189 LYS A C 1
ATOM 1551 O O . LYS A 1 189 ? -4.447 25.702 -21.240 1.00 95.06 189 LYS A O 1
ATOM 1556 N N . GLU A 1 190 ? -5.548 23.788 -21.643 1.00 97.06 190 GLU A N 1
ATOM 1557 C CA . GLU A 1 190 ? -6.221 23.732 -20.334 1.00 97.06 190 GLU A CA 1
ATOM 1558 C C . GLU A 1 190 ? -5.231 23.725 -19.158 1.00 97.06 190 GLU A C 1
ATOM 1560 O O . GLU A 1 190 ? -5.556 24.199 -18.074 1.00 97.06 190 GLU A O 1
ATOM 1565 N N . ILE A 1 191 ? -4.017 23.201 -19.358 1.00 96.56 191 ILE A N 1
ATOM 1566 C CA . ILE A 1 191 ? -2.966 23.201 -18.331 1.00 96.56 191 ILE A CA 1
ATOM 1567 C C . ILE A 1 191 ? -2.372 24.599 -18.145 1.00 96.56 191 ILE A C 1
ATOM 1569 O O . ILE A 1 191 ? -2.114 24.994 -17.008 1.00 96.56 191 ILE A O 1
ATOM 1573 N N . TYR A 1 192 ? -2.153 25.342 -19.234 1.00 93.19 192 TYR A N 1
ATOM 1574 C CA . TYR A 1 192 ? -1.711 26.736 -19.149 1.00 93.19 192 TYR A CA 1
ATOM 1575 C C . TYR A 1 192 ? -2.790 27.625 -18.533 1.00 93.19 192 TYR A C 1
ATOM 1577 O O . TYR A 1 192 ? -2.470 28.371 -17.613 1.00 93.19 192 TYR A O 1
ATOM 1585 N N . ASP A 1 193 ? -4.050 27.464 -18.948 1.00 94.75 193 ASP A N 1
ATOM 1586 C CA . ASP A 1 193 ? -5.188 28.176 -18.356 1.00 94.75 193 ASP A CA 1
ATOM 1587 C C . ASP A 1 193 ? -5.233 27.917 -16.829 1.00 94.75 193 ASP A C 1
ATOM 1589 O O . ASP A 1 193 ? -5.265 28.847 -16.028 1.00 94.75 193 ASP A O 1
ATOM 1593 N N . LEU A 1 194 ? -5.089 26.655 -16.396 1.00 95.69 194 LEU A N 1
ATOM 1594 C CA . LEU A 1 194 ? -5.029 26.298 -14.972 1.00 95.69 194 LEU A CA 1
ATOM 1595 C C . LEU A 1 194 ? -3.838 26.932 -14.229 1.00 95.69 194 LEU A C 1
ATOM 1597 O O . LEU A 1 194 ? -3.969 27.294 -13.059 1.00 95.69 194 LEU A O 1
ATOM 1601 N N . LEU A 1 195 ? -2.669 27.015 -14.871 1.00 92.81 195 LEU A N 1
ATOM 1602 C CA . LEU A 1 195 ? -1.466 27.613 -14.287 1.00 92.81 195 LEU A CA 1
ATOM 1603 C C . LEU A 1 195 ? -1.615 29.129 -14.099 1.00 92.81 195 LEU A C 1
ATOM 1605 O O . LEU A 1 195 ? -1.110 29.661 -13.111 1.00 92.81 195 LEU A O 1
ATOM 1609 N N . GLU A 1 196 ? -2.277 29.801 -15.042 1.00 93.12 196 GLU A N 1
ATOM 1610 C CA . GLU A 1 196 ? -2.540 31.243 -15.010 1.00 93.12 196 GLU A CA 1
ATOM 1611 C C . GLU A 1 196 ? -3.641 31.606 -14.003 1.00 93.12 196 GLU A C 1
ATOM 1613 O O . GLU A 1 196 ? -3.514 32.610 -13.301 1.00 93.12 196 GLU A O 1
ATOM 1618 N N . ASP A 1 197 ? -4.673 30.767 -13.878 1.00 95.38 197 ASP A N 1
ATOM 1619 C CA . ASP A 1 197 ? -5.858 31.046 -13.057 1.00 95.38 197 ASP A CA 1
ATOM 1620 C C . ASP A 1 197 ? -5.671 30.766 -11.555 1.00 95.38 197 ASP A C 1
ATOM 1622 O O . ASP A 1 197 ? -6.452 31.242 -10.726 1.00 95.38 197 ASP A O 1
ATOM 1626 N N . THR A 1 198 ? -4.672 29.969 -11.168 1.00 95.81 198 THR A N 1
ATOM 1627 C CA . THR A 1 198 ? -4.475 29.585 -9.764 1.00 95.81 198 THR A CA 1
ATOM 1628 C C . THR A 1 198 ? -3.534 30.525 -9.012 1.00 95.81 198 THR A C 1
ATOM 1630 O O . THR A 1 198 ? -2.426 30.811 -9.457 1.00 95.81 198 THR A O 1
ATOM 1633 N N . GLU A 1 199 ? -3.927 30.934 -7.804 1.00 96.38 199 GLU A N 1
ATOM 1634 C CA . GLU A 1 199 ? -3.071 31.672 -6.857 1.00 96.38 199 GLU A CA 1
ATOM 1635 C C . GLU A 1 199 ? -2.294 30.742 -5.902 1.00 96.38 199 GLU A C 1
ATOM 1637 O O . GLU A 1 199 ? -1.443 31.184 -5.126 1.00 96.38 199 GLU A O 1
ATOM 1642 N N . ASP A 1 200 ? -2.576 29.437 -5.934 1.00 97.31 200 ASP A N 1
ATOM 1643 C CA . ASP A 1 200 ? -1.931 28.453 -5.068 1.00 97.31 200 ASP A CA 1
ATOM 1644 C C . ASP A 1 200 ? -0.519 28.122 -5.568 1.00 97.31 200 ASP A C 1
ATOM 1646 O O . ASP A 1 200 ? -0.329 27.361 -6.518 1.00 97.31 200 ASP A O 1
ATOM 1650 N N . MET A 1 201 ? 0.488 28.669 -4.884 1.00 96.31 201 MET A N 1
ATOM 1651 C CA . MET A 1 201 ? 1.902 28.486 -5.228 1.00 96.31 201 MET A CA 1
ATOM 1652 C C . MET A 1 201 ? 2.343 27.015 -5.268 1.00 96.31 201 MET A C 1
ATOM 1654 O O . MET A 1 201 ? 3.211 26.668 -6.068 1.00 96.31 201 MET A O 1
ATOM 1658 N N . VAL A 1 202 ? 1.771 26.145 -4.424 1.00 96.31 202 VAL A N 1
ATOM 1659 C CA . VAL A 1 202 ? 2.124 24.714 -4.420 1.00 96.31 202 VAL A CA 1
ATOM 1660 C C . VAL A 1 202 ? 1.591 24.060 -5.691 1.00 96.31 202 VAL A C 1
ATOM 1662 O O . VAL A 1 202 ? 2.324 23.340 -6.370 1.00 96.31 202 VAL A O 1
ATOM 1665 N N . LEU A 1 203 ? 0.342 24.364 -6.054 1.00 97.88 203 LEU A N 1
ATOM 1666 C CA . LEU A 1 203 ? -0.262 23.891 -7.296 1.00 97.88 203 LEU A CA 1
ATOM 1667 C C . LEU A 1 203 ? 0.502 24.402 -8.525 1.00 97.88 203 LEU A C 1
ATOM 1669 O O . LEU A 1 203 ? 0.837 23.598 -9.394 1.00 97.88 203 LEU A O 1
ATOM 1673 N N . GLN A 1 204 ? 0.835 25.698 -8.582 1.00 97.12 204 GLN A N 1
ATOM 1674 C CA . GLN A 1 204 ? 1.611 26.270 -9.690 1.00 97.12 204 GLN A CA 1
ATOM 1675 C C . GLN A 1 204 ? 2.934 25.526 -9.898 1.00 97.12 204 GLN A C 1
ATOM 1677 O O . GLN A 1 204 ? 3.285 25.183 -11.027 1.00 97.12 204 GLN A O 1
ATOM 1682 N N . GLU A 1 205 ? 3.668 25.255 -8.816 1.00 96.56 205 GLU A N 1
ATOM 1683 C CA . GLU A 1 205 ? 4.941 24.540 -8.898 1.00 96.56 205 GLU A CA 1
ATOM 1684 C C . GLU A 1 205 ? 4.750 23.096 -9.374 1.00 96.56 205 GLU A C 1
ATOM 1686 O O . GLU A 1 205 ? 5.470 22.639 -10.259 1.00 96.56 205 GLU A O 1
ATOM 1691 N N . ASN A 1 206 ? 3.743 22.378 -8.870 1.00 97.12 206 ASN A N 1
ATOM 1692 C CA . ASN A 1 206 ? 3.511 20.992 -9.284 1.00 97.12 206 ASN A CA 1
ATOM 1693 C C . ASN A 1 206 ? 2.953 20.868 -10.717 1.00 97.12 206 ASN A C 1
ATOM 1695 O O . ASN A 1 206 ? 3.196 19.856 -11.385 1.00 97.12 206 ASN A O 1
ATOM 1699 N N . ILE A 1 207 ? 2.257 21.893 -11.229 1.00 97.56 207 ILE A N 1
ATOM 1700 C CA . ILE A 1 207 ? 1.923 21.997 -12.658 1.00 97.56 207 ILE A CA 1
ATOM 1701 C C . ILE A 1 207 ? 3.207 22.182 -13.476 1.00 97.56 207 ILE A C 1
ATOM 1703 O O . ILE A 1 207 ? 3.419 21.439 -14.432 1.00 97.56 207 ILE A O 1
ATOM 1707 N N . LYS A 1 208 ? 4.107 23.094 -13.078 1.00 95.88 208 LYS A N 1
ATOM 1708 C CA . LYS A 1 208 ? 5.402 23.298 -13.759 1.00 95.88 208 LYS A CA 1
ATOM 1709 C C . LYS A 1 208 ? 6.260 22.033 -13.771 1.00 95.88 208 LYS A C 1
ATOM 1711 O O . LYS A 1 208 ? 6.804 21.683 -14.813 1.00 95.88 208 LYS A O 1
ATOM 1716 N N . GLU A 1 209 ? 6.337 21.313 -12.652 1.00 95.94 209 GLU A N 1
ATOM 1717 C CA . GLU A 1 209 ? 7.006 20.005 -12.574 1.00 95.94 209 GLU A CA 1
ATOM 1718 C C . GLU A 1 209 ? 6.445 19.018 -13.612 1.00 95.94 209 GLU A C 1
ATOM 1720 O O . GLU A 1 209 ? 7.206 18.288 -14.245 1.00 95.94 209 GLU A O 1
ATOM 1725 N N . SER A 1 210 ? 5.128 19.031 -13.829 1.00 96.69 210 SER A N 1
ATOM 1726 C CA . SER A 1 210 ? 4.454 18.171 -14.808 1.00 96.69 210 SER A CA 1
ATOM 1727 C C . SER A 1 210 ? 4.684 18.613 -16.257 1.00 96.69 210 SER A C 1
ATOM 1729 O O . SER A 1 210 ? 4.790 17.761 -17.138 1.00 96.69 210 SER A O 1
ATOM 1731 N N . LEU A 1 211 ? 4.817 19.921 -16.514 1.00 95.19 211 LEU A N 1
ATOM 1732 C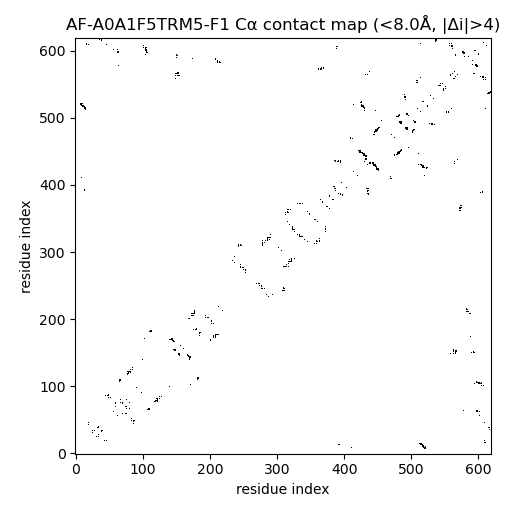 CA . LEU A 1 211 ? 5.149 20.456 -17.840 1.00 95.19 211 LEU A CA 1
ATOM 1733 C C . LEU A 1 211 ? 6.520 19.961 -18.330 1.00 95.19 211 LEU A C 1
ATOM 1735 O O . LEU A 1 211 ? 6.645 19.638 -19.507 1.00 95.19 211 LEU A O 1
ATOM 1739 N N . PHE A 1 212 ? 7.516 19.805 -17.445 1.00 93.88 212 PHE A N 1
ATOM 1740 C CA . PHE A 1 212 ? 8.807 19.203 -17.823 1.00 93.88 212 PHE A CA 1
ATOM 1741 C C . PHE A 1 212 ? 8.659 17.764 -18.334 1.00 93.88 212 PHE A C 1
ATOM 1743 O O . PHE A 1 212 ? 9.363 17.355 -19.253 1.00 93.88 212 PHE A O 1
ATOM 1750 N N . ILE A 1 213 ? 7.730 16.992 -17.764 1.00 95.38 213 ILE A N 1
ATOM 1751 C CA . ILE A 1 213 ? 7.455 15.628 -18.231 1.00 95.38 213 ILE A CA 1
ATOM 1752 C C . ILE A 1 213 ? 6.769 15.655 -19.599 1.00 95.38 213 ILE A C 1
ATOM 1754 O O . ILE A 1 213 ? 7.089 14.843 -20.458 1.00 95.38 213 ILE A O 1
ATOM 1758 N N . LEU A 1 214 ? 5.833 16.582 -19.821 1.00 95.12 214 LEU A N 1
ATOM 1759 C CA . LEU A 1 214 ? 5.165 16.733 -21.118 1.00 95.12 214 LEU A CA 1
ATOM 1760 C C . LEU A 1 214 ? 6.130 17.142 -22.233 1.00 95.12 214 LEU A C 1
ATOM 1762 O O . LEU A 1 214 ? 5.989 16.654 -23.354 1.00 95.12 214 LEU A O 1
ATOM 1766 N N . ASP A 1 215 ? 7.097 18.006 -21.923 1.00 93.19 215 ASP A N 1
ATOM 1767 C CA . ASP A 1 215 ? 8.180 18.385 -22.834 1.00 93.19 215 ASP A CA 1
ATOM 1768 C C . ASP A 1 215 ? 9.051 17.170 -23.188 1.00 93.19 215 ASP A C 1
ATOM 1770 O O . ASP A 1 215 ? 9.210 16.848 -24.364 1.00 93.19 215 ASP A O 1
ATOM 1774 N N . ASP A 1 216 ? 9.492 16.399 -22.184 1.00 92.19 216 ASP A N 1
ATOM 1775 C CA . ASP A 1 216 ? 10.247 15.157 -22.407 1.00 92.19 216 ASP A CA 1
ATOM 1776 C C . ASP A 1 216 ? 9.486 14.141 -23.287 1.00 92.19 216 ASP A C 1
ATOM 1778 O O . ASP A 1 216 ? 10.099 13.368 -24.028 1.00 92.19 216 ASP A O 1
ATOM 1782 N N . LEU A 1 217 ? 8.152 14.108 -23.181 1.00 92.62 217 LEU A N 1
ATOM 1783 C CA . LEU A 1 217 ? 7.270 13.231 -23.960 1.00 92.62 217 LEU A CA 1
ATOM 1784 C C . LEU A 1 217 ? 6.918 13.798 -25.349 1.00 92.62 217 LEU A C 1
ATOM 1786 O O . LEU A 1 217 ? 6.264 13.113 -26.135 1.00 92.62 217 LEU A O 1
ATOM 1790 N N . GLY A 1 218 ? 7.353 15.020 -25.674 1.00 93.00 218 GLY A N 1
ATOM 1791 C CA . GLY A 1 218 ? 7.128 15.660 -26.971 1.00 93.00 218 GLY A CA 1
ATOM 1792 C C . GLY A 1 218 ? 5.726 16.242 -27.167 1.00 93.00 218 GLY A C 1
ATOM 1793 O O . GLY A 1 218 ? 5.321 16.478 -28.305 1.00 93.00 218 GLY A O 1
ATOM 1794 N N . PHE A 1 219 ? 4.970 16.477 -26.089 1.00 93.06 219 PHE A N 1
ATOM 1795 C CA . PHE A 1 219 ? 3.647 17.111 -26.164 1.00 93.06 219 PHE A CA 1
ATOM 1796 C C . PHE A 1 219 ? 3.711 18.644 -26.240 1.00 93.06 219 PHE A C 1
ATOM 1798 O O . PHE A 1 219 ? 2.735 19.271 -26.653 1.00 93.06 219 PHE A O 1
ATOM 1805 N N . ILE A 1 220 ? 4.838 19.255 -25.859 1.00 89.81 220 ILE A N 1
ATOM 1806 C CA . ILE A 1 220 ? 5.069 20.703 -25.945 1.00 89.81 220 ILE A CA 1
ATOM 1807 C C . ILE A 1 220 ? 6.056 20.965 -27.083 1.00 89.81 220 ILE A C 1
ATOM 1809 O O . ILE A 1 220 ? 7.147 20.409 -27.128 1.00 89.81 220 ILE A O 1
ATOM 1813 N N . SER A 1 221 ? 5.665 21.803 -28.042 1.00 73.69 221 SER A N 1
ATOM 1814 C CA . SER A 1 221 ? 6.507 22.141 -29.189 1.00 73.69 221 SER A CA 1
ATOM 1815 C C . SER A 1 221 ? 7.433 23.317 -28.861 1.00 73.69 221 SER A C 1
ATOM 1817 O O . SER A 1 221 ? 7.053 24.474 -29.051 1.00 73.69 221 SER A O 1
ATOM 1819 N N . GLY A 1 222 ? 8.646 23.024 -28.392 1.00 56.16 222 GLY A N 1
ATOM 1820 C CA . GLY A 1 222 ? 9.775 23.958 -28.332 1.00 56.16 222 GLY A CA 1
ATOM 1821 C C . GLY A 1 222 ? 10.862 23.574 -29.343 1.00 56.16 222 GLY A C 1
ATOM 1822 O O . GLY A 1 222 ? 11.244 22.411 -29.436 1.00 56.16 222 GLY A O 1
ATOM 1823 N N . GLN A 1 223 ? 11.347 24.538 -30.135 1.00 46.97 223 GLN A N 1
ATOM 1824 C CA . GLN A 1 223 ? 12.540 24.359 -30.973 1.00 46.97 223 GLN A CA 1
ATOM 1825 C C . GLN A 1 223 ? 13.777 24.091 -30.089 1.00 46.97 223 GLN A C 1
ATOM 1827 O O . GLN A 1 223 ? 13.961 24.749 -29.070 1.00 46.97 223 GLN A O 1
ATOM 1832 N N . ASP A 1 224 ? 14.616 23.149 -30.533 1.00 44.44 224 ASP A N 1
ATOM 1833 C CA . ASP A 1 224 ? 15.913 22.731 -29.974 1.00 44.44 224 ASP A CA 1
ATOM 1834 C C . ASP A 1 224 ? 15.930 22.054 -28.590 1.00 44.44 224 ASP A C 1
ATOM 1836 O O . ASP A 1 224 ? 16.583 22.499 -27.648 1.00 44.44 224 ASP A O 1
ATOM 1840 N N . SER A 1 225 ? 15.362 20.847 -28.506 1.00 37.25 225 SER A N 1
ATOM 1841 C CA . SER A 1 225 ? 15.687 19.876 -27.451 1.00 37.25 225 SER A CA 1
ATOM 1842 C C . SER A 1 225 ? 16.809 18.914 -27.889 1.00 37.25 225 SER A C 1
ATOM 1844 O O . SER A 1 225 ? 16.631 17.696 -27.966 1.00 37.25 225 SER A O 1
ATOM 1846 N N . SER A 1 226 ? 18.005 19.426 -28.198 1.00 39.59 226 SER A N 1
ATOM 1847 C CA . SER A 1 226 ? 19.191 18.568 -28.344 1.00 39.59 226 SER A CA 1
ATOM 1848 C C . SER A 1 226 ? 19.787 18.261 -26.965 1.00 39.59 226 SER A C 1
ATOM 1850 O O . SER A 1 226 ? 20.791 18.856 -26.580 1.00 39.59 226 SER A O 1
ATOM 1852 N N . PHE A 1 227 ? 19.193 17.335 -26.203 1.00 36.94 227 PHE A N 1
ATOM 1853 C CA . PHE A 1 227 ? 19.797 16.844 -24.960 1.00 36.94 227 PHE A CA 1
ATOM 1854 C C . PHE A 1 227 ? 19.777 15.314 -24.841 1.00 36.94 227 PHE A C 1
ATOM 1856 O O . PHE A 1 227 ? 18.758 14.663 -24.664 1.00 36.94 227 PHE A O 1
ATOM 1863 N N . VAL A 1 228 ? 21.003 14.783 -24.901 1.00 31.83 228 VAL A N 1
ATOM 1864 C CA . VAL A 1 228 ? 21.517 13.610 -24.185 1.00 31.83 228 VAL A CA 1
ATOM 1865 C C . VAL A 1 228 ? 20.745 12.311 -24.411 1.00 31.83 228 VAL A C 1
ATOM 1867 O O . VAL A 1 228 ? 20.051 11.788 -23.546 1.00 31.83 228 VAL A O 1
ATOM 1870 N N . SER A 1 229 ? 21.066 11.658 -25.530 1.00 31.20 229 SER A N 1
ATOM 1871 C CA . SER A 1 229 ? 21.137 10.198 -25.496 1.00 31.20 229 SER A CA 1
ATOM 1872 C C . SER A 1 229 ? 22.083 9.793 -24.356 1.00 31.20 229 SER A C 1
ATOM 1874 O O . SER A 1 229 ? 23.199 10.328 -24.294 1.00 31.20 229 SER A O 1
ATOM 1876 N N . PRO A 1 230 ? 21.702 8.867 -23.456 1.00 35.12 230 PRO A N 1
ATOM 1877 C CA . PRO A 1 230 ? 22.639 8.330 -22.487 1.00 35.12 230 PRO A CA 1
ATOM 1878 C C . PRO A 1 230 ? 23.820 7.791 -23.278 1.00 35.12 230 PRO A C 1
ATOM 1880 O O . PRO A 1 230 ? 23.672 6.879 -24.092 1.00 35.12 230 PRO A O 1
ATOM 1883 N N . SER A 1 231 ? 24.988 8.411 -23.093 1.00 33.03 231 SER A N 1
ATOM 1884 C CA . SER A 1 231 ? 26.203 7.973 -23.761 1.00 33.03 231 SER A CA 1
ATOM 1885 C C . SER A 1 231 ? 26.313 6.472 -23.519 1.00 33.03 231 SER A C 1
ATOM 1887 O O . SER A 1 231 ? 26.411 6.058 -22.35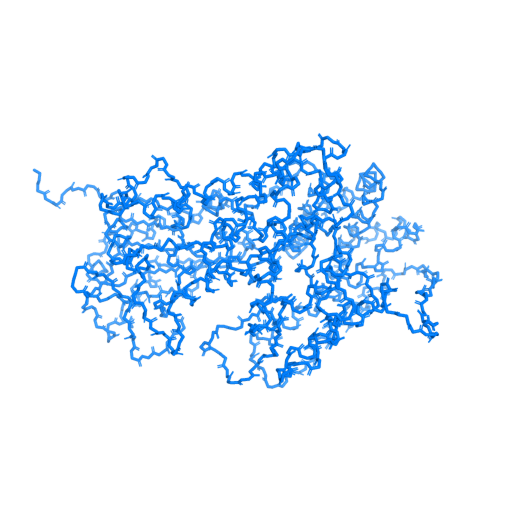7 1.00 33.03 231 SER A O 1
ATOM 1889 N N . ASN A 1 232 ? 26.270 5.678 -24.591 1.00 39.19 232 ASN A N 1
ATOM 1890 C CA . ASN A 1 232 ? 26.600 4.257 -24.596 1.00 39.19 232 ASN A CA 1
ATOM 1891 C C . ASN A 1 232 ? 28.090 4.133 -24.246 1.00 39.19 232 ASN A C 1
ATOM 1893 O O . ASN A 1 232 ? 28.934 3.774 -25.064 1.00 39.19 232 ASN A O 1
ATOM 1897 N N . LYS A 1 233 ? 28.453 4.498 -23.012 1.00 50.75 233 LYS A N 1
ATOM 1898 C CA . LYS A 1 233 ? 29.756 4.214 -22.440 1.00 50.75 233 LYS A CA 1
ATOM 1899 C C . LYS A 1 233 ? 29.792 2.707 -22.352 1.00 50.75 233 LYS A C 1
ATOM 1901 O O . LYS A 1 233 ? 29.167 2.125 -21.466 1.00 50.75 233 LYS A O 1
ATOM 1906 N N . GLN A 1 234 ? 30.497 2.098 -23.304 1.00 53.09 234 GLN A N 1
ATOM 1907 C CA . GLN A 1 234 ? 30.822 0.683 -23.280 1.00 53.09 234 GLN A CA 1
ATOM 1908 C C . GLN A 1 234 ? 31.209 0.320 -21.849 1.00 53.09 234 GLN A C 1
ATOM 1910 O O . GLN A 1 234 ? 32.172 0.865 -21.298 1.00 53.09 234 GLN A O 1
ATOM 1915 N N . ALA A 1 235 ? 30.410 -0.543 -21.216 1.00 57.16 235 ALA A N 1
ATOM 1916 C CA . ALA A 1 235 ? 30.666 -0.918 -19.837 1.00 57.16 235 ALA A CA 1
ATOM 1917 C C . ALA A 1 235 ? 32.065 -1.539 -19.776 1.00 57.16 235 ALA A C 1
ATOM 1919 O O . ALA A 1 235 ? 32.328 -2.536 -20.456 1.00 57.16 235 ALA A O 1
ATOM 1920 N N . LYS A 1 236 ? 32.968 -0.911 -19.015 1.00 71.00 236 LYS A N 1
ATOM 1921 C CA . LYS A 1 236 ? 34.301 -1.455 -18.750 1.00 71.00 236 LYS A CA 1
ATOM 1922 C C . LYS A 1 236 ? 34.138 -2.793 -18.031 1.00 71.00 236 LYS A C 1
ATOM 1924 O O . LYS A 1 236 ? 33.208 -2.965 -17.242 1.00 71.00 236 LYS A O 1
ATOM 1929 N N . LYS A 1 237 ? 35.048 -3.732 -18.297 1.00 79.62 237 LYS A N 1
ATOM 1930 C CA . LYS A 1 237 ? 35.126 -4.997 -17.557 1.00 79.62 237 LYS A CA 1
ATOM 1931 C C . LYS A 1 237 ? 35.172 -4.682 -16.059 1.00 79.62 237 LYS A C 1
ATOM 1933 O O . LYS A 1 237 ? 35.989 -3.868 -15.632 1.00 79.62 237 LYS A O 1
ATOM 1938 N N . ILE A 1 238 ? 34.260 -5.268 -15.289 1.00 80.56 238 ILE A N 1
ATOM 1939 C CA . ILE A 1 238 ? 34.160 -5.002 -13.854 1.00 80.56 238 ILE A CA 1
ATOM 1940 C C . ILE A 1 238 ? 35.136 -5.910 -13.117 1.00 80.56 238 ILE A C 1
ATOM 1942 O O . ILE A 1 238 ? 35.098 -7.128 -13.283 1.00 80.56 238 ILE A O 1
ATOM 1946 N N . ASP A 1 239 ? 35.978 -5.304 -12.285 1.00 84.56 239 ASP A N 1
ATOM 1947 C CA . ASP A 1 239 ? 36.743 -6.001 -11.259 1.00 84.56 239 ASP A CA 1
ATOM 1948 C C . ASP A 1 239 ? 35.958 -5.958 -9.942 1.00 84.56 239 ASP A C 1
ATOM 1950 O O . ASP A 1 239 ? 35.642 -4.887 -9.413 1.00 84.56 239 ASP A O 1
ATOM 1954 N N . LEU A 1 240 ? 35.606 -7.136 -9.432 1.00 81.38 240 LEU A N 1
ATOM 1955 C CA . LEU A 1 240 ? 34.797 -7.289 -8.227 1.00 81.38 240 LEU A CA 1
ATOM 1956 C C . LEU A 1 240 ? 35.568 -6.950 -6.947 1.00 81.38 240 LEU A C 1
ATOM 1958 O O . LEU A 1 240 ? 34.941 -6.505 -5.988 1.00 81.38 240 LEU A O 1
ATOM 1962 N N . PHE A 1 241 ? 36.899 -7.072 -6.930 1.00 82.94 241 PHE A N 1
ATOM 1963 C CA . PHE A 1 241 ? 37.709 -6.623 -5.794 1.00 82.94 241 PHE A CA 1
ATOM 1964 C C . PHE A 1 241 ? 37.679 -5.105 -5.667 1.00 82.94 241 PHE A C 1
ATOM 1966 O O . PHE A 1 241 ? 37.428 -4.562 -4.590 1.00 82.94 241 PHE A O 1
ATOM 1973 N N . VAL A 1 242 ? 37.855 -4.416 -6.797 1.00 88.12 242 VAL A N 1
ATOM 1974 C CA . VAL A 1 242 ? 37.725 -2.957 -6.867 1.00 88.12 242 VAL A CA 1
ATOM 1975 C C . VAL A 1 242 ? 36.310 -2.538 -6.470 1.00 88.12 242 VAL A C 1
ATOM 1977 O O . VAL A 1 242 ? 36.132 -1.573 -5.732 1.00 88.12 242 VAL A O 1
ATOM 1980 N N . LEU A 1 243 ? 35.289 -3.284 -6.905 1.00 87.31 243 LEU A N 1
ATOM 1981 C CA . LEU A 1 243 ? 33.903 -3.041 -6.511 1.00 87.31 243 LEU A CA 1
ATOM 1982 C C . LEU A 1 243 ? 33.690 -3.185 -4.995 1.00 87.31 243 LEU A C 1
ATOM 1984 O O . LEU A 1 243 ? 33.039 -2.328 -4.403 1.00 87.31 243 LEU A O 1
ATOM 1988 N N . GLY A 1 244 ? 34.261 -4.230 -4.384 1.00 87.25 244 GLY A N 1
ATOM 1989 C CA . GLY A 1 244 ? 34.212 -4.496 -2.945 1.00 87.25 244 GLY A CA 1
ATOM 1990 C C . GLY A 1 244 ? 34.819 -3.364 -2.116 1.00 87.25 244 GLY A C 1
ATOM 1991 O O . GLY A 1 244 ? 34.175 -2.853 -1.203 1.00 87.25 244 GLY A O 1
ATOM 1992 N N . LYS A 1 245 ? 36.010 -2.892 -2.498 1.00 89.81 245 LYS A N 1
ATOM 1993 C CA . LYS A 1 245 ? 36.638 -1.735 -1.847 1.00 89.81 245 LYS A CA 1
ATOM 1994 C C . LYS A 1 245 ? 35.790 -0.468 -2.003 1.00 89.81 245 LYS A C 1
ATOM 1996 O O . LYS A 1 245 ? 35.531 0.232 -1.031 1.00 89.81 245 LYS A O 1
ATOM 2001 N N . ASN A 1 246 ? 35.276 -0.216 -3.207 1.00 93.31 246 ASN A N 1
ATOM 2002 C CA . ASN A 1 246 ? 34.459 0.967 -3.478 1.00 93.31 246 ASN A CA 1
ATOM 2003 C C . ASN A 1 246 ? 33.159 0.999 -2.656 1.00 93.31 246 ASN A C 1
ATOM 2005 O O . ASN A 1 246 ? 32.719 2.080 -2.270 1.00 93.31 246 ASN A O 1
ATOM 2009 N N . ILE A 1 247 ? 32.515 -0.150 -2.409 1.00 93.75 247 ILE A N 1
ATOM 2010 C CA . ILE A 1 247 ? 31.301 -0.178 -1.581 1.00 93.75 247 ILE A CA 1
ATOM 2011 C C . ILE A 1 247 ? 31.616 0.010 -0.093 1.00 93.75 247 ILE A C 1
ATOM 2013 O O . ILE A 1 247 ? 30.855 0.681 0.600 1.00 93.75 247 ILE A O 1
ATOM 2017 N N . GLU A 1 248 ? 32.743 -0.509 0.400 1.00 94.06 248 GLU A N 1
ATOM 2018 C CA . GLU A 1 248 ? 33.207 -0.240 1.770 1.00 94.06 248 GLU A CA 1
ATOM 2019 C C . GLU A 1 248 ? 33.520 1.242 1.977 1.00 94.06 248 GLU A C 1
ATOM 2021 O O . GLU A 1 248 ? 33.101 1.825 2.978 1.00 94.06 248 GLU A O 1
ATOM 2026 N N . ASP A 1 249 ? 34.216 1.860 1.022 1.00 95.31 249 ASP A N 1
ATOM 2027 C CA . ASP A 1 249 ? 34.531 3.291 1.030 1.00 95.31 249 ASP A CA 1
ATOM 2028 C C . ASP A 1 249 ? 33.249 4.131 1.076 1.00 95.31 249 ASP A C 1
ATOM 2030 O O . ASP A 1 249 ? 33.123 5.038 1.902 1.00 95.31 249 ASP A O 1
ATOM 2034 N N . GLU A 1 250 ? 32.252 3.772 0.266 1.00 96.06 250 GLU A N 1
ATOM 2035 C CA . GLU A 1 250 ? 30.956 4.449 0.252 1.00 96.06 250 GLU A CA 1
ATOM 2036 C C . GLU A 1 250 ? 30.190 4.271 1.573 1.00 96.06 250 GLU A C 1
ATOM 2038 O O . GLU A 1 250 ? 29.620 5.227 2.096 1.00 96.06 250 GLU A O 1
ATOM 2043 N N . PHE A 1 251 ? 30.211 3.078 2.172 1.00 96.06 251 PHE A N 1
ATOM 2044 C CA . PHE A 1 251 ? 29.583 2.839 3.476 1.00 96.06 251 PHE A CA 1
ATOM 2045 C C . PHE A 1 251 ? 30.270 3.620 4.598 1.00 96.06 251 PHE A C 1
ATOM 2047 O O . PHE A 1 251 ? 29.587 4.154 5.477 1.00 96.06 251 PHE A O 1
ATOM 2054 N N . ARG A 1 252 ? 31.605 3.718 4.571 1.00 96.62 252 ARG A N 1
ATOM 2055 C CA . ARG A 1 252 ? 32.368 4.560 5.503 1.00 96.62 252 ARG A CA 1
ATOM 2056 C C . ARG A 1 252 ? 31.976 6.026 5.355 1.00 96.62 252 ARG A C 1
ATOM 2058 O O . ARG A 1 252 ? 31.674 6.661 6.364 1.00 96.62 252 ARG A O 1
ATOM 2065 N N . ARG A 1 253 ? 31.877 6.518 4.115 1.00 97.44 253 ARG A N 1
ATOM 2066 C CA . ARG A 1 253 ? 31.409 7.875 3.809 1.00 97.44 253 ARG A CA 1
ATOM 2067 C C . ARG A 1 253 ? 30.012 8.125 4.382 1.00 97.44 253 ARG A C 1
ATOM 2069 O O . ARG A 1 253 ? 29.849 9.064 5.151 1.00 97.44 253 ARG A O 1
ATOM 2076 N N . ILE A 1 254 ? 29.040 7.252 4.101 1.00 96.06 254 ILE A N 1
ATOM 2077 C CA . ILE A 1 254 ? 27.657 7.382 4.603 1.00 96.06 254 ILE A CA 1
ATOM 2078 C C . ILE A 1 254 ? 27.607 7.381 6.137 1.00 96.06 254 ILE A C 1
ATOM 2080 O O . ILE A 1 254 ? 26.890 8.178 6.736 1.00 96.06 254 ILE A O 1
ATOM 2084 N N . ASN A 1 255 ? 28.375 6.509 6.796 1.00 95.19 255 ASN A N 1
ATOM 2085 C CA . ASN A 1 255 ? 28.429 6.468 8.261 1.00 95.19 255 ASN A CA 1
ATOM 2086 C C . ASN A 1 255 ? 28.978 7.765 8.871 1.00 95.19 255 ASN A C 1
ATOM 2088 O O . ASN A 1 255 ? 28.535 8.149 9.952 1.00 95.19 255 ASN A O 1
ATOM 2092 N N . SER A 1 256 ? 29.915 8.420 8.179 1.00 95.44 256 SER A N 1
ATOM 2093 C CA . SER A 1 256 ? 30.528 9.681 8.611 1.00 95.44 256 SER A CA 1
ATOM 2094 C C . SER A 1 256 ? 29.690 10.930 8.323 1.00 95.44 256 SER A C 1
ATOM 2096 O O . SER A 1 256 ? 30.017 11.997 8.831 1.00 95.44 256 SER A O 1
ATOM 2098 N N . GLU A 1 257 ? 28.619 10.825 7.526 1.00 95.25 257 GLU A N 1
ATOM 2099 C CA . GLU A 1 257 ? 27.743 11.967 7.249 1.00 95.25 257 GLU A CA 1
ATOM 2100 C C . GLU A 1 257 ? 27.051 12.453 8.531 1.00 95.25 257 GLU A C 1
ATOM 2102 O O . GLU A 1 257 ? 26.574 11.651 9.341 1.00 95.25 257 GLU A O 1
ATOM 2107 N N . VAL A 1 258 ? 26.967 13.773 8.693 1.00 92.75 258 VAL A N 1
ATOM 2108 C CA . VAL A 1 258 ? 26.277 14.434 9.805 1.00 92.75 258 VAL A CA 1
ATOM 2109 C C . VAL A 1 258 ? 25.067 15.165 9.244 1.00 92.75 258 VAL A C 1
ATOM 2111 O O . VAL A 1 258 ? 25.176 15.877 8.246 1.00 92.75 258 VAL A O 1
ATOM 2114 N N . TYR A 1 259 ? 23.916 14.974 9.882 1.00 86.31 259 TYR A N 1
ATOM 2115 C CA . TYR A 1 259 ? 22.674 15.639 9.513 1.00 86.31 259 TYR A CA 1
ATOM 2116 C C . TYR A 1 259 ? 22.309 16.648 10.599 1.00 86.31 259 TYR A C 1
ATOM 2118 O O . TYR A 1 259 ? 22.344 16.333 11.787 1.00 86.31 259 TYR A O 1
ATOM 2126 N N . HIS A 1 260 ? 21.962 17.865 10.191 1.00 87.56 260 HIS A N 1
ATOM 2127 C CA . HIS A 1 260 ? 21.551 18.936 11.095 1.00 87.56 260 HIS A CA 1
ATOM 2128 C C . HIS A 1 260 ? 20.041 19.164 10.986 1.00 87.56 260 HIS A C 1
ATOM 2130 O O . HIS A 1 260 ? 19.475 19.033 9.905 1.00 87.56 260 HIS A O 1
ATOM 2136 N N . GLY A 1 261 ? 19.394 19.503 12.104 1.00 81.44 261 GLY A N 1
ATOM 2137 C CA . GLY A 1 261 ? 17.972 19.868 12.123 1.00 81.44 261 GLY A CA 1
ATOM 2138 C C . GLY A 1 261 ? 16.980 18.705 12.006 1.00 81.44 261 GLY A C 1
ATOM 2139 O O . GLY A 1 261 ? 15.808 18.953 11.764 1.00 81.44 261 GLY A O 1
ATOM 2140 N N . ILE A 1 262 ? 17.410 17.450 12.187 1.00 80.75 262 ILE A N 1
ATOM 2141 C CA . ILE A 1 262 ? 16.523 16.274 12.150 1.00 80.75 262 ILE A CA 1
ATOM 2142 C C . ILE A 1 262 ? 16.654 15.417 13.413 1.00 80.75 262 ILE A C 1
ATOM 2144 O O . ILE A 1 262 ? 17.630 15.511 14.160 1.00 80.75 262 ILE A O 1
ATOM 2148 N N . THR A 1 263 ? 15.671 14.549 13.655 1.00 76.81 263 THR A N 1
ATOM 2149 C CA . THR A 1 263 ? 15.698 13.608 14.784 1.00 76.81 263 THR A CA 1
ATOM 2150 C C . THR A 1 263 ? 16.736 12.498 14.572 1.00 76.81 263 THR A C 1
ATOM 2152 O O . THR A 1 263 ? 17.037 12.115 13.441 1.00 76.81 263 THR A O 1
ATOM 2155 N N . LYS A 1 264 ? 17.245 11.905 15.665 1.00 78.31 264 LYS A N 1
ATOM 2156 C CA . LYS A 1 264 ? 18.184 10.763 15.602 1.00 78.31 264 LYS A CA 1
ATOM 2157 C C . LYS A 1 264 ? 17.611 9.560 14.845 1.00 78.31 264 LYS A C 1
ATOM 2159 O O . LYS A 1 264 ? 18.349 8.863 14.156 1.00 78.31 264 LYS A O 1
ATOM 2164 N N . ASN A 1 265 ? 16.302 9.330 14.960 1.00 73.25 265 ASN A N 1
ATOM 2165 C CA . ASN A 1 265 ? 15.624 8.246 14.251 1.00 73.25 265 ASN A CA 1
ATOM 2166 C C . ASN A 1 265 ? 15.613 8.506 12.740 1.00 73.25 265 ASN A C 1
ATOM 2168 O O . ASN A 1 265 ? 15.975 7.614 11.975 1.00 73.25 265 ASN A O 1
ATOM 2172 N N . ARG A 1 266 ? 15.293 9.739 12.311 1.00 76.75 266 ARG A N 1
ATOM 2173 C CA . ARG A 1 266 ? 15.351 10.122 10.893 1.00 76.75 266 ARG A CA 1
ATOM 2174 C C . ARG A 1 266 ? 16.781 10.069 10.357 1.00 76.75 266 ARG A C 1
ATOM 2176 O O . ARG A 1 266 ? 16.990 9.599 9.247 1.00 76.75 266 ARG A O 1
ATOM 2183 N N . GLU A 1 267 ? 17.776 10.480 11.143 1.00 83.44 267 GLU A N 1
ATOM 2184 C CA . GLU A 1 267 ? 19.188 10.353 10.762 1.00 83.44 267 GLU A CA 1
ATOM 2185 C C . GLU A 1 267 ? 19.596 8.886 10.545 1.00 83.44 267 GLU A C 1
ATOM 2187 O O . GLU A 1 267 ? 20.191 8.544 9.519 1.00 83.44 267 GLU A O 1
ATOM 2192 N N . ALA A 1 268 ? 19.264 8.004 11.495 1.00 83.19 268 ALA A N 1
ATOM 2193 C CA . ALA A 1 268 ? 19.549 6.576 11.390 1.00 83.19 268 ALA A CA 1
ATOM 2194 C C . ALA A 1 268 ? 18.875 5.959 10.156 1.00 83.19 268 ALA A C 1
ATOM 2196 O O . ALA A 1 268 ? 19.512 5.197 9.421 1.00 83.19 268 ALA A O 1
ATOM 2197 N N . TRP A 1 269 ? 17.623 6.345 9.896 1.00 82.12 269 TRP A N 1
ATOM 2198 C CA . TRP A 1 269 ? 16.876 5.938 8.712 1.00 82.12 269 TRP A CA 1
ATOM 2199 C C . TRP A 1 269 ? 17.543 6.419 7.417 1.00 82.12 269 TRP A C 1
ATOM 2201 O O . TRP A 1 269 ? 17.825 5.595 6.551 1.00 82.12 269 TRP A O 1
ATOM 2211 N N . LEU A 1 270 ? 17.903 7.705 7.305 1.00 83.19 270 LEU A N 1
ATOM 2212 C CA . LEU A 1 270 ? 18.562 8.269 6.115 1.00 83.19 270 LEU A CA 1
ATOM 2213 C C . LEU A 1 270 ? 19.893 7.570 5.819 1.00 83.19 270 LEU A C 1
ATOM 2215 O O . LEU A 1 270 ? 20.196 7.245 4.670 1.00 83.19 270 LEU A O 1
ATOM 2219 N N . LYS A 1 271 ? 20.682 7.275 6.858 1.00 90.88 271 LYS A N 1
ATOM 2220 C CA . LYS A 1 271 ? 21.924 6.500 6.721 1.00 90.88 271 LYS A CA 1
ATOM 2221 C C . LYS A 1 271 ? 21.654 5.074 6.246 1.00 90.88 271 LYS A C 1
ATOM 2223 O O . LYS A 1 271 ? 22.400 4.558 5.412 1.00 90.88 271 LYS A O 1
ATOM 2228 N N . GLN A 1 272 ? 20.623 4.416 6.772 1.00 88.88 272 GLN A N 1
ATOM 2229 C CA . GLN A 1 272 ? 20.232 3.075 6.334 1.00 88.88 272 GLN A CA 1
ATOM 2230 C C . GLN A 1 272 ? 19.744 3.077 4.880 1.00 88.88 272 GLN A C 1
ATOM 2232 O O . GLN A 1 272 ? 20.133 2.196 4.110 1.00 88.88 272 GLN A O 1
ATOM 2237 N N . ASP A 1 273 ? 18.957 4.075 4.485 1.00 85.25 273 ASP A N 1
ATOM 2238 C CA . ASP A 1 273 ? 18.448 4.205 3.125 1.00 85.25 273 ASP A CA 1
ATOM 2239 C C . ASP A 1 273 ? 19.572 4.485 2.117 1.00 85.25 273 ASP A C 1
ATOM 2241 O O . ASP A 1 273 ? 19.710 3.768 1.126 1.00 85.25 273 ASP A O 1
ATOM 2245 N N . LYS A 1 274 ? 20.498 5.404 2.427 1.00 90.81 274 LYS A N 1
ATOM 2246 C CA . LYS A 1 274 ? 21.691 5.633 1.593 1.00 90.81 274 LYS A CA 1
ATOM 2247 C C . LYS A 1 274 ? 22.551 4.379 1.427 1.00 90.81 274 LYS A C 1
ATOM 2249 O O . LYS A 1 274 ? 23.074 4.135 0.340 1.00 90.81 274 LYS A O 1
ATOM 2254 N N . LYS A 1 275 ? 22.689 3.553 2.470 1.00 94.19 275 LYS A N 1
ATOM 2255 C CA . LYS A 1 275 ? 23.393 2.257 2.380 1.00 94.19 275 LYS A CA 1
ATOM 2256 C C . LYS A 1 275 ? 22.678 1.284 1.445 1.00 94.19 275 LYS A C 1
ATOM 2258 O O . LYS A 1 275 ? 23.338 0.619 0.645 1.00 94.19 275 LYS A O 1
ATOM 2263 N N . ARG A 1 276 ? 21.345 1.211 1.517 1.00 91.19 276 ARG A N 1
ATOM 2264 C CA . ARG A 1 276 ? 20.519 0.420 0.591 1.00 91.19 276 ARG A CA 1
ATOM 2265 C C . ARG A 1 276 ? 20.711 0.903 -0.850 1.00 91.19 276 ARG A C 1
ATOM 2267 O O . ARG A 1 276 ? 21.032 0.089 -1.712 1.00 91.19 276 ARG A O 1
ATOM 2274 N N . LEU A 1 277 ? 20.612 2.210 -1.096 1.00 90.38 277 LEU A N 1
ATOM 2275 C CA . LEU A 1 277 ? 20.835 2.818 -2.413 1.00 90.38 277 LEU A CA 1
ATOM 2276 C C . LEU A 1 277 ? 22.253 2.563 -2.943 1.00 90.38 277 LEU A C 1
ATOM 2278 O O . LEU A 1 277 ? 22.433 2.304 -4.132 1.00 90.38 277 LEU A O 1
ATOM 2282 N N . ALA A 1 278 ? 23.269 2.569 -2.075 1.00 94.50 278 ALA A N 1
ATOM 2283 C CA . ALA A 1 278 ? 24.625 2.193 -2.457 1.00 94.50 278 ALA A CA 1
ATOM 2284 C C . ALA A 1 278 ? 24.685 0.730 -2.936 1.00 94.50 278 ALA A C 1
ATOM 2286 O O . ALA A 1 278 ? 25.185 0.478 -4.033 1.00 94.50 278 ALA A O 1
ATOM 2287 N N . ILE A 1 279 ? 24.122 -0.223 -2.181 1.00 94.81 279 ILE A N 1
ATOM 2288 C CA . ILE A 1 279 ? 24.027 -1.634 -2.604 1.00 94.81 279 ILE A CA 1
ATOM 2289 C C . ILE A 1 279 ? 23.304 -1.748 -3.953 1.00 94.81 279 ILE A C 1
ATOM 2291 O O . ILE A 1 279 ? 23.770 -2.465 -4.838 1.00 94.81 279 ILE A O 1
ATOM 2295 N N . GLU A 1 280 ? 22.197 -1.029 -4.146 1.00 92.62 280 GLU A N 1
ATOM 2296 C CA . GLU A 1 280 ? 21.447 -1.038 -5.405 1.00 92.62 280 GLU A CA 1
ATOM 2297 C C . GLU A 1 280 ? 22.257 -0.489 -6.581 1.00 92.62 280 GLU A C 1
ATOM 2299 O O . GLU A 1 280 ? 22.262 -1.119 -7.640 1.00 92.62 280 GLU A O 1
ATOM 2304 N N . LYS A 1 281 ? 22.990 0.612 -6.378 1.00 93.75 281 LYS A N 1
ATOM 2305 C CA . LYS A 1 281 ? 23.891 1.232 -7.362 1.00 93.75 281 LYS A CA 1
ATOM 2306 C C . LYS A 1 281 ? 25.024 0.293 -7.772 1.00 93.75 281 LYS A C 1
ATOM 2308 O O . LYS A 1 281 ? 25.399 0.234 -8.945 1.00 93.75 281 LYS A O 1
ATOM 2313 N N . PHE A 1 282 ? 25.611 -0.436 -6.823 1.00 94.06 282 PHE A N 1
ATOM 2314 C CA . PHE A 1 282 ? 26.626 -1.448 -7.128 1.00 94.06 282 PHE A CA 1
ATOM 2315 C C . PHE A 1 282 ? 26.007 -2.687 -7.791 1.00 94.06 282 PHE A C 1
ATOM 2317 O O . PHE A 1 282 ? 26.584 -3.218 -8.743 1.00 94.06 282 PHE A O 1
ATOM 2324 N N . GLY A 1 283 ? 24.799 -3.076 -7.378 1.00 94.81 283 GLY A N 1
ATOM 2325 C CA . GLY A 1 283 ? 23.984 -4.087 -8.046 1.00 94.81 283 GLY A CA 1
ATOM 2326 C C . GLY A 1 283 ? 23.687 -3.740 -9.507 1.00 94.81 283 GLY A C 1
ATOM 2327 O O . GLY A 1 283 ? 23.821 -4.607 -10.363 1.00 94.81 283 GLY A O 1
ATOM 2328 N N . ASP A 1 284 ? 23.396 -2.478 -9.837 1.00 93.56 284 ASP A N 1
ATOM 2329 C CA . ASP A 1 284 ? 23.173 -2.037 -11.225 1.00 93.56 284 ASP A CA 1
ATOM 2330 C C . ASP A 1 284 ? 24.402 -2.242 -12.108 1.00 93.56 284 ASP A C 1
ATOM 2332 O O . ASP A 1 284 ? 24.289 -2.682 -13.252 1.00 93.56 284 ASP A O 1
ATOM 2336 N N . LYS A 1 285 ? 25.597 -1.964 -11.575 1.00 93.56 285 LYS A N 1
ATOM 2337 C CA . LYS A 1 285 ? 26.852 -2.213 -12.296 1.00 93.56 285 LYS A CA 1
ATOM 2338 C C . LYS A 1 285 ? 27.021 -3.706 -12.585 1.00 93.56 285 LYS A C 1
ATOM 2340 O O . LYS A 1 285 ? 27.329 -4.072 -13.718 1.00 93.56 285 LYS A O 1
ATOM 2345 N N . ILE A 1 286 ? 26.786 -4.560 -11.586 1.00 93.06 286 ILE A N 1
ATOM 2346 C CA . ILE A 1 286 ? 26.866 -6.021 -11.734 1.00 93.06 286 ILE A CA 1
ATOM 2347 C C . ILE A 1 286 ? 25.822 -6.518 -12.738 1.00 93.06 286 ILE A C 1
ATOM 2349 O O . ILE A 1 286 ? 26.166 -7.289 -13.627 1.00 93.06 286 ILE A O 1
ATOM 2353 N N . SER A 1 287 ? 24.582 -6.035 -12.642 1.00 94.94 287 SER A N 1
ATOM 2354 C CA . SER A 1 287 ? 23.490 -6.376 -13.557 1.00 94.94 287 SER A CA 1
ATOM 2355 C C . SER A 1 287 ? 23.873 -6.098 -15.011 1.00 94.94 287 SER A C 1
ATOM 2357 O O . SER A 1 287 ? 23.836 -7.005 -15.843 1.00 94.94 287 SER A O 1
ATOM 2359 N N . ARG A 1 288 ? 24.369 -4.887 -15.308 1.00 94.06 288 ARG A N 1
ATOM 2360 C CA . ARG A 1 288 ? 24.852 -4.525 -16.653 1.00 94.06 288 ARG A CA 1
ATOM 2361 C C . ARG A 1 288 ? 25.978 -5.440 -17.126 1.00 94.06 288 ARG A C 1
ATOM 2363 O O . ARG A 1 288 ? 25.967 -5.869 -18.270 1.00 94.06 288 ARG A O 1
ATOM 2370 N N . ALA A 1 289 ? 26.928 -5.790 -16.257 1.00 92.31 289 ALA A N 1
ATOM 2371 C CA . ALA A 1 289 ? 27.994 -6.720 -16.629 1.00 92.31 289 ALA A CA 1
ATOM 2372 C C . ALA A 1 289 ? 27.496 -8.154 -16.880 1.00 92.31 289 ALA A C 1
ATOM 2374 O O . ALA A 1 289 ? 28.094 -8.855 -17.695 1.00 92.31 289 ALA A O 1
ATOM 2375 N N . ILE A 1 290 ? 26.428 -8.598 -16.209 1.00 92.81 290 ILE A N 1
ATOM 2376 C CA . ILE A 1 290 ? 25.777 -9.886 -16.490 1.00 92.81 290 ILE A CA 1
ATOM 2377 C C . ILE A 1 290 ? 25.081 -9.835 -17.853 1.00 92.81 290 ILE A C 1
ATOM 2379 O O . ILE A 1 290 ? 25.298 -10.733 -18.664 1.00 92.81 290 ILE A O 1
ATOM 2383 N N . ILE A 1 291 ? 24.295 -8.784 -18.108 1.00 93.75 291 ILE A N 1
ATOM 2384 C CA . ILE A 1 291 ? 23.552 -8.583 -19.363 1.00 93.75 291 ILE A CA 1
ATOM 2385 C C . ILE A 1 291 ? 24.515 -8.492 -20.556 1.00 93.75 291 ILE A C 1
ATOM 2387 O O . ILE A 1 291 ? 24.324 -9.182 -21.552 1.00 93.75 291 ILE A O 1
ATOM 2391 N N . ASP A 1 292 ? 25.600 -7.728 -20.420 1.00 92.56 292 ASP A N 1
ATOM 2392 C CA . ASP A 1 292 ? 26.641 -7.578 -21.445 1.00 92.56 292 ASP A CA 1
ATOM 2393 C C . ASP A 1 292 ? 27.564 -8.811 -21.564 1.00 92.56 292 ASP A C 1
ATOM 2395 O O . ASP A 1 292 ? 28.522 -8.791 -22.338 1.00 92.56 292 ASP A O 1
ATOM 2399 N N . ASN A 1 293 ? 27.351 -9.857 -20.754 1.00 90.38 293 ASN A N 1
ATOM 2400 C CA . ASN A 1 293 ? 28.220 -11.036 -20.645 1.00 90.38 293 ASN A CA 1
ATOM 2401 C C . ASN A 1 293 ? 29.706 -10.694 -20.365 1.00 90.38 293 ASN A C 1
ATOM 2403 O O . ASN A 1 293 ? 30.625 -11.402 -20.774 1.00 90.38 293 ASN A O 1
ATOM 2407 N N . LYS A 1 294 ? 29.952 -9.590 -19.651 1.00 88.62 294 LYS A N 1
ATOM 2408 C CA . LYS A 1 294 ? 31.285 -9.086 -19.262 1.00 88.62 294 LYS A CA 1
ATOM 2409 C C . LYS A 1 294 ? 31.738 -9.568 -17.887 1.00 88.62 294 LYS A C 1
ATOM 2411 O O . LYS A 1 294 ? 32.890 -9.344 -17.506 1.00 88.62 294 LYS A O 1
ATOM 2416 N N . LEU A 1 295 ? 30.851 -10.208 -17.130 1.00 85.00 295 LEU A N 1
ATOM 2417 C CA . LEU A 1 295 ? 31.182 -10.816 -15.849 1.00 85.00 295 LEU A CA 1
ATOM 2418 C C . LEU A 1 295 ? 31.801 -12.201 -16.080 1.00 85.00 295 LEU A C 1
ATOM 2420 O O . LEU A 1 295 ? 31.114 -13.127 -16.514 1.00 85.00 295 LEU A O 1
ATOM 2424 N N . ARG A 1 296 ? 33.102 -12.351 -15.796 1.00 76.75 296 ARG A N 1
ATOM 2425 C CA . ARG A 1 296 ? 33.783 -13.644 -15.959 1.00 76.75 296 ARG A CA 1
ATOM 2426 C C . ARG A 1 296 ? 33.200 -14.686 -14.989 1.00 76.75 296 ARG A C 1
ATOM 2428 O O . ARG A 1 296 ? 32.879 -14.371 -13.844 1.00 76.75 296 ARG A O 1
ATOM 2435 N N . SER A 1 297 ? 33.076 -15.934 -15.438 1.00 69.38 297 SER A N 1
ATOM 2436 C CA . SER A 1 297 ? 32.509 -17.039 -14.648 1.00 69.38 297 SER A CA 1
ATOM 2437 C C . SER A 1 297 ? 33.372 -17.454 -13.449 1.00 69.38 297 SER A C 1
ATOM 2439 O O . SER A 1 297 ? 32.829 -17.891 -12.438 1.00 69.38 297 SER A O 1
ATOM 2441 N N . ASP A 1 298 ? 34.693 -17.288 -13.542 1.00 71.25 298 ASP A N 1
ATOM 2442 C CA . ASP A 1 298 ? 35.675 -17.515 -12.470 1.00 71.25 298 ASP A CA 1
ATOM 2443 C C . ASP A 1 298 ? 35.581 -16.460 -11.357 1.00 71.25 298 ASP A C 1
ATOM 2445 O O . ASP A 1 298 ? 35.692 -16.782 -10.176 1.00 71.25 298 ASP A O 1
ATOM 2449 N N . ALA A 1 299 ? 35.271 -15.213 -11.712 1.00 74.19 299 ALA A N 1
ATOM 2450 C CA . ALA A 1 299 ? 35.099 -14.129 -10.751 1.00 74.19 299 ALA A CA 1
ATOM 2451 C C . ALA A 1 299 ? 33.917 -14.382 -9.794 1.00 74.19 299 ALA A C 1
ATOM 2453 O O . ALA A 1 299 ? 33.924 -13.908 -8.662 1.00 74.19 299 ALA A O 1
ATOM 2454 N N . LEU A 1 300 ? 32.932 -15.182 -10.224 1.00 68.25 300 LEU A N 1
ATOM 2455 C CA . LEU A 1 300 ? 31.832 -15.629 -9.372 1.00 68.25 300 LEU A CA 1
ATOM 2456 C C . LEU A 1 300 ? 32.211 -16.795 -8.446 1.00 68.25 300 LEU A C 1
ATOM 2458 O O . LEU A 1 300 ? 31.644 -16.906 -7.365 1.00 68.25 300 LEU A O 1
ATOM 2462 N N . LEU A 1 301 ? 33.152 -17.659 -8.846 1.00 66.19 301 LEU A N 1
ATOM 2463 C CA . LEU A 1 301 ? 33.660 -18.754 -8.003 1.00 66.19 301 LEU A CA 1
ATOM 2464 C C . LEU A 1 301 ? 34.447 -18.222 -6.805 1.00 66.19 301 LEU A C 1
ATOM 2466 O O . LEU A 1 301 ? 34.378 -18.792 -5.717 1.00 66.19 301 LEU A O 1
ATOM 2470 N N . LEU A 1 302 ? 35.116 -17.080 -6.979 1.00 66.12 302 LEU A N 1
ATOM 2471 C CA . LEU A 1 302 ? 35.778 -16.373 -5.887 1.00 66.12 302 LEU A CA 1
ATOM 2472 C C . LEU A 1 302 ? 34.816 -15.994 -4.747 1.00 66.12 302 LEU A C 1
ATOM 2474 O O . LEU A 1 302 ? 35.256 -15.898 -3.601 1.00 66.12 302 LEU A O 1
ATOM 2478 N N . PHE A 1 303 ? 33.507 -15.876 -5.029 1.00 64.44 303 PHE A N 1
ATOM 2479 C CA . PHE A 1 303 ? 32.479 -15.587 -4.026 1.00 64.44 303 PHE A CA 1
ATOM 2480 C C . PHE A 1 303 ? 32.117 -16.749 -3.087 1.00 64.44 303 PHE A C 1
ATOM 2482 O O . PHE A 1 303 ? 31.275 -16.571 -2.209 1.00 64.44 303 PHE A O 1
ATOM 2489 N N . MET A 1 304 ? 32.723 -17.927 -3.236 1.00 58.19 304 MET A N 1
ATOM 2490 C CA . MET A 1 304 ? 32.499 -19.046 -2.307 1.00 58.19 304 MET A CA 1
ATOM 2491 C C . MET A 1 304 ? 33.626 -19.224 -1.281 1.00 58.19 304 MET A C 1
ATOM 2493 O O . MET A 1 304 ? 33.599 -20.168 -0.498 1.00 58.19 304 MET A O 1
ATOM 2497 N N . THR A 1 305 ? 34.618 -18.330 -1.262 1.00 66.69 305 THR A N 1
ATOM 2498 C CA . THR A 1 305 ? 35.726 -18.391 -0.296 1.00 66.69 305 THR A CA 1
ATOM 2499 C C . THR A 1 305 ? 35.349 -17.698 1.022 1.00 66.69 305 THR A C 1
ATOM 2501 O O . THR A 1 305 ? 34.677 -16.674 1.037 1.00 66.69 305 THR A O 1
ATOM 2504 N N . THR A 1 306 ? 35.745 -18.259 2.163 1.00 53.19 306 THR A N 1
ATOM 2505 C CA . THR A 1 306 ? 35.188 -17.989 3.509 1.00 53.19 306 THR A CA 1
ATOM 2506 C C . THR A 1 306 ? 35.424 -16.587 4.107 1.00 53.19 306 THR A C 1
ATOM 2508 O O . THR A 1 306 ? 34.992 -16.341 5.227 1.00 53.19 306 THR A O 1
ATOM 2511 N N . ASN A 1 307 ? 36.035 -15.644 3.380 1.00 64.62 307 ASN A N 1
ATOM 2512 C CA . ASN A 1 307 ? 36.417 -14.308 3.882 1.00 64.62 307 ASN A CA 1
ATOM 2513 C C . ASN A 1 307 ? 35.745 -13.130 3.149 1.00 64.62 307 ASN A C 1
ATOM 2515 O O . ASN A 1 307 ? 36.278 -12.021 3.110 1.00 64.62 307 ASN A O 1
ATOM 2519 N N . ILE A 1 308 ? 34.588 -13.342 2.523 1.00 69.25 308 ILE A N 1
ATOM 2520 C CA . ILE A 1 308 ? 34.008 -12.314 1.650 1.00 69.25 308 ILE A CA 1
ATOM 2521 C C . ILE A 1 308 ? 33.237 -11.251 2.423 1.00 69.25 308 ILE A C 1
ATOM 2523 O O . ILE A 1 308 ? 32.398 -11.524 3.281 1.00 69.25 308 ILE A O 1
ATOM 2527 N N . ASN A 1 309 ? 33.463 -10.011 1.998 1.00 86.00 309 ASN A N 1
ATOM 2528 C CA . ASN A 1 309 ? 32.693 -8.843 2.376 1.00 86.00 309 ASN A CA 1
ATOM 2529 C C . ASN A 1 309 ? 31.185 -9.027 2.086 1.00 86.00 309 ASN A C 1
ATOM 2531 O O . ASN A 1 309 ? 30.736 -9.065 0.936 1.00 86.00 309 ASN A O 1
ATOM 2535 N N . LYS A 1 310 ? 30.389 -9.047 3.159 1.00 91.31 310 LYS A N 1
ATOM 2536 C CA . LYS A 1 310 ? 28.918 -9.086 3.157 1.00 91.31 310 LYS A CA 1
ATOM 2537 C C . LYS A 1 310 ? 28.272 -8.087 2.184 1.00 91.31 310 LYS A C 1
ATOM 2539 O O . LYS A 1 310 ? 27.312 -8.441 1.505 1.00 91.31 310 LYS A O 1
ATOM 2544 N N . LEU A 1 311 ? 28.786 -6.859 2.086 1.00 92.69 311 LEU A N 1
ATOM 2545 C CA . LEU A 1 311 ? 28.249 -5.799 1.218 1.00 92.69 311 LEU A CA 1
ATOM 2546 C C . LEU A 1 311 ? 28.336 -6.170 -0.266 1.00 92.69 311 LEU A C 1
ATOM 2548 O O . LEU A 1 311 ? 27.439 -5.855 -1.054 1.00 92.69 311 LEU A O 1
ATOM 2552 N N . LEU A 1 312 ? 29.400 -6.877 -0.643 1.00 90.44 312 LEU A N 1
ATOM 2553 C CA . LEU A 1 312 ? 29.592 -7.343 -2.006 1.00 90.44 312 LEU A CA 1
ATOM 2554 C C . LEU A 1 312 ? 28.632 -8.491 -2.341 1.00 90.44 312 LEU A C 1
ATOM 2556 O O . LEU A 1 312 ? 28.061 -8.480 -3.429 1.00 90.44 312 LEU A O 1
ATOM 2560 N N . ILE A 1 313 ? 28.368 -9.413 -1.404 1.00 92.19 313 ILE A N 1
ATOM 2561 C CA . ILE A 1 313 ? 27.345 -10.465 -1.577 1.00 92.19 313 ILE A CA 1
ATOM 2562 C C . ILE A 1 313 ? 25.967 -9.834 -1.796 1.00 92.19 313 ILE A C 1
ATOM 2564 O O . ILE A 1 313 ? 25.289 -10.174 -2.764 1.00 92.19 313 ILE A O 1
ATOM 2568 N N . LEU A 1 314 ? 25.577 -8.867 -0.957 1.00 94.50 314 LEU A N 1
ATOM 2569 C CA . LEU A 1 314 ? 24.304 -8.147 -1.097 1.00 94.50 314 LEU A CA 1
ATOM 2570 C C . LEU A 1 314 ? 24.183 -7.459 -2.466 1.00 94.50 314 LEU A C 1
ATOM 2572 O O . LEU A 1 314 ? 23.140 -7.532 -3.119 1.00 94.50 314 LEU A O 1
ATOM 2576 N N . SER A 1 315 ? 25.270 -6.840 -2.933 1.00 94.50 315 SER A N 1
ATOM 2577 C CA . SER A 1 315 ? 25.327 -6.210 -4.257 1.00 94.50 315 SER A CA 1
ATOM 2578 C C . SER A 1 315 ? 25.233 -7.238 -5.387 1.00 94.50 315 SER A C 1
ATOM 2580 O O . SER A 1 315 ? 24.547 -6.996 -6.377 1.00 94.50 315 SER A O 1
ATOM 2582 N N . CYS A 1 316 ? 25.870 -8.404 -5.241 1.00 93.25 316 CYS A N 1
ATOM 2583 C CA . CYS A 1 316 ? 25.811 -9.491 -6.219 1.00 93.25 316 CYS A CA 1
ATOM 2584 C C . CYS A 1 316 ? 24.413 -10.095 -6.328 1.00 93.25 316 CYS A C 1
ATOM 2586 O O . CYS A 1 316 ? 23.924 -10.267 -7.442 1.00 93.25 316 CYS A O 1
ATOM 2588 N N . VAL A 1 317 ? 23.753 -10.372 -5.200 1.00 95.62 317 VAL A N 1
ATOM 2589 C CA . VAL A 1 317 ? 22.366 -10.859 -5.179 1.00 95.62 317 VAL A CA 1
ATOM 2590 C C . VAL A 1 317 ? 21.451 -9.862 -5.894 1.00 95.62 317 VAL A C 1
ATOM 2592 O O . VAL A 1 317 ? 20.723 -10.250 -6.807 1.00 95.62 317 VAL A O 1
ATOM 2595 N N . ASN A 1 318 ? 21.560 -8.567 -5.573 1.00 95.88 318 ASN A N 1
ATOM 2596 C CA . ASN A 1 318 ? 20.793 -7.523 -6.256 1.00 95.88 318 ASN A CA 1
ATOM 2597 C C . ASN A 1 318 ? 21.123 -7.406 -7.750 1.00 95.88 318 ASN A C 1
ATOM 2599 O O . ASN A 1 318 ? 20.218 -7.218 -8.558 1.00 95.88 318 ASN A O 1
ATOM 2603 N N . GLY A 1 319 ? 22.393 -7.533 -8.135 1.00 96.06 319 GLY A N 1
ATOM 2604 C CA . GLY A 1 319 ? 22.802 -7.489 -9.536 1.00 96.06 319 GLY A CA 1
ATOM 2605 C C . GLY A 1 319 ? 22.270 -8.666 -10.351 1.00 96.06 319 GLY A C 1
ATOM 2606 O O . GLY A 1 319 ? 21.753 -8.459 -11.446 1.00 96.06 319 GLY A O 1
ATOM 2607 N N . ILE A 1 320 ? 22.328 -9.885 -9.802 1.00 96.62 320 ILE A N 1
ATOM 2608 C CA . ILE A 1 320 ? 21.744 -11.085 -10.422 1.00 96.62 320 ILE A CA 1
ATOM 2609 C C . ILE A 1 320 ? 20.233 -10.913 -10.570 1.00 96.62 320 ILE A C 1
ATOM 2611 O O . ILE A 1 320 ? 19.705 -11.120 -11.661 1.00 96.62 320 ILE A O 1
ATOM 2615 N N . ARG A 1 321 ? 19.548 -10.488 -9.499 1.00 97.56 321 ARG A N 1
ATOM 2616 C CA . ARG A 1 321 ? 18.110 -10.202 -9.510 1.00 97.56 321 ARG A CA 1
ATOM 2617 C C . ARG A 1 321 ? 17.749 -9.228 -10.631 1.00 97.56 321 ARG A C 1
ATOM 2619 O O . ARG A 1 321 ? 16.969 -9.584 -11.505 1.00 97.56 321 ARG A O 1
ATOM 2626 N N . LYS A 1 322 ? 18.345 -8.031 -10.637 1.00 97.00 322 LYS A N 1
ATOM 2627 C CA . LYS A 1 322 ? 18.055 -6.980 -11.625 1.00 97.00 322 LYS A CA 1
ATOM 2628 C C . LYS A 1 322 ? 18.349 -7.431 -13.062 1.00 97.00 322 LYS A C 1
ATOM 2630 O O . LYS A 1 322 ? 17.605 -7.065 -13.964 1.00 97.00 322 LYS A O 1
ATOM 2635 N N . ALA A 1 323 ? 19.392 -8.236 -13.281 1.00 97.00 323 ALA A N 1
ATOM 2636 C CA . ALA A 1 323 ? 19.689 -8.784 -14.605 1.00 97.00 323 ALA A CA 1
ATOM 2637 C C . ALA A 1 323 ? 18.603 -9.759 -15.074 1.00 97.00 323 ALA A C 1
ATOM 2639 O O . ALA A 1 323 ? 18.177 -9.690 -16.224 1.00 97.00 323 ALA A O 1
ATOM 2640 N N . ILE A 1 324 ? 18.134 -10.644 -14.187 1.00 97.94 324 ILE A N 1
ATOM 2641 C CA . ILE A 1 324 ? 17.035 -11.563 -14.500 1.00 97.94 324 ILE A CA 1
ATOM 2642 C C . ILE A 1 324 ? 15.758 -10.774 -14.785 1.00 97.94 324 ILE A C 1
ATOM 2644 O O . ILE A 1 324 ? 15.160 -10.998 -15.829 1.00 97.94 324 ILE A O 1
ATOM 2648 N N . GLU A 1 325 ? 15.382 -9.829 -13.919 1.00 96.81 325 GLU A N 1
ATOM 2649 C CA . GLU A 1 325 ? 14.194 -8.985 -14.112 1.00 96.81 325 GLU A CA 1
ATOM 2650 C C . GLU A 1 325 ? 14.230 -8.289 -15.480 1.00 96.81 325 GLU A C 1
ATOM 2652 O O . GLU A 1 325 ? 13.314 -8.455 -16.283 1.00 96.81 325 GLU A O 1
ATOM 2657 N N . PHE A 1 326 ? 15.339 -7.616 -15.803 1.00 95.44 326 PHE A N 1
ATOM 2658 C CA . PHE A 1 326 ? 15.522 -6.939 -17.088 1.00 95.44 326 PHE A CA 1
ATOM 2659 C C . PHE A 1 326 ? 15.354 -7.872 -18.294 1.00 95.44 326 PHE A C 1
ATOM 2661 O O . PHE A 1 326 ? 14.722 -7.493 -19.280 1.00 95.44 326 PHE A O 1
ATOM 2668 N N . ILE A 1 327 ? 15.922 -9.083 -18.241 1.00 96.88 327 ILE A N 1
ATOM 2669 C CA . ILE A 1 327 ? 15.797 -10.042 -19.344 1.00 96.88 327 ILE A CA 1
ATOM 2670 C C . ILE A 1 327 ? 14.369 -10.581 -19.431 1.00 96.88 327 ILE A C 1
ATOM 2672 O O . ILE A 1 327 ? 13.851 -10.666 -20.539 1.00 96.88 327 ILE A O 1
ATOM 2676 N N . VAL A 1 328 ? 13.712 -10.894 -18.309 1.00 95.81 328 VAL A N 1
ATOM 2677 C CA . VAL A 1 328 ? 12.339 -11.431 -18.304 1.00 95.81 328 VAL A CA 1
ATOM 2678 C C . VAL A 1 328 ? 11.354 -10.478 -18.970 1.00 95.81 328 VAL A C 1
ATOM 2680 O O . VAL A 1 328 ? 10.528 -10.935 -19.755 1.00 95.81 328 VAL A O 1
ATOM 2683 N N . HIS A 1 329 ? 11.471 -9.168 -18.729 1.00 92.12 329 HIS A N 1
ATOM 2684 C CA . HIS A 1 329 ? 10.602 -8.180 -19.380 1.00 92.12 329 HIS A CA 1
ATOM 2685 C C . HIS A 1 329 ? 10.718 -8.183 -20.910 1.00 92.12 329 HIS A C 1
ATOM 2687 O O . HIS A 1 329 ? 9.777 -7.783 -21.588 1.00 92.12 329 HIS A O 1
ATOM 2693 N N . LYS A 1 330 ? 11.850 -8.639 -21.460 1.00 93.50 330 LYS A N 1
ATOM 2694 C CA . LYS A 1 330 ? 12.074 -8.755 -22.909 1.00 93.50 330 LYS A CA 1
ATOM 2695 C C . LYS A 1 330 ? 11.777 -10.155 -23.439 1.00 93.50 330 LYS A C 1
ATOM 2697 O O . LYS A 1 330 ? 11.287 -10.304 -24.553 1.00 93.50 330 LYS A O 1
ATOM 2702 N N . ASN A 1 331 ? 12.145 -11.178 -22.673 1.00 95.56 331 ASN A N 1
ATOM 2703 C CA . ASN A 1 331 ? 12.013 -12.582 -23.023 1.00 95.56 331 ASN A CA 1
ATOM 2704 C C . ASN A 1 331 ? 12.019 -13.444 -21.748 1.00 95.56 331 ASN A C 1
ATOM 2706 O O . ASN A 1 331 ? 13.062 -13.680 -21.127 1.00 95.56 331 ASN A O 1
ATOM 2710 N N . GLU A 1 332 ? 10.843 -13.952 -21.384 1.00 94.56 332 GLU A N 1
ATOM 2711 C CA . GLU A 1 332 ? 10.644 -14.759 -20.179 1.00 94.56 332 GLU A CA 1
ATOM 2712 C C . GLU A 1 332 ? 11.529 -16.019 -20.155 1.00 94.56 332 GLU A C 1
ATOM 2714 O O . GLU A 1 332 ? 12.158 -16.327 -19.139 1.00 94.56 332 GLU A O 1
ATOM 2719 N N . GLU A 1 333 ? 11.643 -16.729 -21.281 1.00 96.69 333 GLU A N 1
ATOM 2720 C CA . GLU A 1 333 ? 12.421 -17.968 -21.382 1.00 96.69 333 GLU A CA 1
ATOM 2721 C C . GLU A 1 333 ? 13.919 -17.716 -21.149 1.00 96.69 333 GLU A C 1
ATOM 2723 O O . GLU A 1 333 ? 14.580 -18.450 -20.407 1.00 96.69 333 GLU A O 1
ATOM 2728 N N . GLN A 1 334 ? 14.468 -16.646 -21.733 1.00 97.25 334 GLN A N 1
ATOM 2729 C CA . GLN A 1 334 ? 15.858 -16.247 -21.499 1.00 97.25 334 GLN A CA 1
ATOM 2730 C C . GLN A 1 334 ? 16.090 -15.835 -20.043 1.00 97.25 334 GLN A C 1
ATOM 2732 O O . GLN A 1 334 ? 17.127 -16.176 -19.469 1.00 97.25 334 GLN A O 1
ATOM 2737 N N . GLY A 1 335 ? 15.118 -15.168 -19.421 1.00 97.06 335 GLY A N 1
ATOM 2738 C CA . GLY A 1 335 ? 15.157 -14.828 -18.003 1.00 97.06 335 GLY A CA 1
ATOM 2739 C C . GLY A 1 335 ? 15.229 -16.068 -17.108 1.00 97.06 335 GLY A C 1
ATOM 2740 O O . GLY A 1 335 ? 16.087 -16.153 -16.224 1.00 97.06 335 GLY A O 1
ATOM 2741 N N . ARG A 1 336 ? 14.408 -17.088 -17.397 1.00 97.75 336 ARG A N 1
ATOM 2742 C CA . ARG A 1 336 ? 14.454 -18.399 -16.720 1.00 97.75 336 ARG A CA 1
ATOM 2743 C C . ARG A 1 336 ? 15.796 -19.104 -16.922 1.00 97.75 336 ARG A C 1
ATOM 2745 O O . ARG A 1 336 ? 16.368 -19.614 -15.956 1.00 97.75 336 ARG A O 1
ATOM 2752 N N . LYS A 1 337 ? 16.349 -19.092 -18.142 1.00 97.50 337 LYS A N 1
ATOM 2753 C CA . LYS A 1 337 ? 17.694 -19.634 -18.426 1.00 97.50 337 LYS A CA 1
ATOM 2754 C C . LYS A 1 337 ? 18.775 -18.906 -17.621 1.00 97.50 337 LYS A C 1
ATOM 2756 O O . LYS A 1 337 ? 19.653 -19.559 -17.049 1.00 97.50 337 LYS A O 1
ATOM 2761 N N . LEU A 1 338 ? 18.695 -17.576 -17.516 1.00 96.44 338 LEU A N 1
ATOM 2762 C CA . LEU A 1 338 ? 19.625 -16.796 -16.703 1.00 96.44 338 LEU A CA 1
ATOM 2763 C C . LEU A 1 338 ? 19.500 -17.157 -15.218 1.00 96.44 338 LEU A C 1
ATOM 2765 O O . LEU A 1 338 ? 20.518 -17.401 -14.574 1.00 96.44 338 LEU A O 1
ATOM 2769 N N . TYR A 1 339 ? 18.282 -17.274 -14.680 1.00 97.38 339 TYR A N 1
ATOM 2770 C CA . TYR A 1 339 ? 18.076 -17.742 -13.307 1.00 97.38 339 TYR A CA 1
ATOM 2771 C C . TYR A 1 339 ? 18.737 -19.103 -13.072 1.00 97.38 339 TYR A C 1
ATOM 2773 O O . TYR A 1 339 ? 19.531 -19.236 -12.143 1.00 97.38 339 TYR A O 1
ATOM 2781 N N . LYS A 1 340 ? 18.518 -20.089 -13.953 1.00 96.94 340 LYS A N 1
ATOM 2782 C CA . LYS A 1 340 ? 19.127 -21.425 -13.830 1.00 96.94 340 LYS A CA 1
ATOM 2783 C C . LYS A 1 340 ? 20.661 -21.397 -13.800 1.00 96.94 340 LYS A C 1
ATOM 2785 O O . LYS A 1 340 ? 21.271 -22.172 -13.064 1.00 96.94 340 LYS A O 1
ATOM 2790 N N . LYS A 1 341 ? 21.304 -20.456 -14.503 1.00 94.69 341 LYS A N 1
ATOM 2791 C CA . LYS A 1 341 ? 22.768 -20.242 -14.445 1.00 94.69 341 LYS A CA 1
ATOM 2792 C C . LYS A 1 341 ? 23.260 -19.838 -13.042 1.00 94.69 341 LYS A C 1
ATOM 2794 O O . LYS A 1 341 ? 24.360 -20.238 -12.626 1.00 94.69 341 LYS A O 1
ATOM 2799 N N . TYR A 1 342 ? 22.465 -19.050 -12.317 1.00 94.50 342 TYR A N 1
ATOM 2800 C CA . TYR A 1 342 ? 22.810 -18.486 -11.005 1.00 94.50 342 TYR A CA 1
ATOM 2801 C C . TYR A 1 342 ? 22.151 -19.190 -9.814 1.00 94.50 342 TYR A C 1
ATOM 2803 O O . TYR A 1 342 ? 22.606 -19.007 -8.689 1.00 94.50 342 TYR A O 1
ATOM 2811 N N . GLU A 1 343 ? 21.153 -20.039 -10.052 1.00 95.38 343 GLU A N 1
ATOM 2812 C CA . GLU A 1 343 ? 20.322 -20.692 -9.038 1.00 95.38 343 GLU A CA 1
ATOM 2813 C C . GLU A 1 343 ? 21.149 -21.324 -7.913 1.00 95.38 343 GLU A C 1
ATOM 2815 O O . GLU A 1 343 ? 20.998 -20.937 -6.757 1.00 95.38 343 GLU A O 1
ATOM 2820 N N . LYS A 1 344 ? 22.098 -22.214 -8.242 1.00 93.19 344 LYS A N 1
ATOM 2821 C CA . LYS A 1 344 ? 22.949 -22.880 -7.236 1.00 93.19 344 LYS A CA 1
ATOM 2822 C C . LYS A 1 344 ? 23.685 -21.895 -6.316 1.00 93.19 344 LYS A C 1
ATOM 2824 O O . LYS A 1 344 ? 23.881 -22.198 -5.148 1.00 93.19 344 LYS A O 1
ATOM 2829 N N . LYS A 1 345 ? 24.069 -20.720 -6.829 1.00 91.06 345 LYS A N 1
ATOM 2830 C CA . LYS A 1 345 ? 24.811 -19.703 -6.068 1.00 91.06 345 LYS A CA 1
ATOM 2831 C C . LYS A 1 345 ? 23.884 -18.904 -5.154 1.00 91.06 345 LYS A C 1
ATOM 2833 O O . LYS A 1 345 ? 24.241 -18.592 -4.025 1.00 91.06 345 LYS A O 1
ATOM 2838 N N . LEU A 1 346 ? 22.679 -18.587 -5.626 1.00 94.69 346 LEU A N 1
ATOM 2839 C CA . LEU A 1 346 ? 21.669 -17.936 -4.790 1.00 94.69 346 LEU A CA 1
ATOM 2840 C C . LEU A 1 346 ? 21.269 -18.839 -3.612 1.00 94.69 346 LEU A C 1
ATOM 2842 O O . LEU A 1 346 ? 21.143 -18.347 -2.496 1.00 94.69 346 LEU A O 1
ATOM 2846 N N . ILE A 1 347 ? 21.145 -20.154 -3.839 1.00 95.12 347 ILE A N 1
ATOM 2847 C CA . ILE A 1 347 ? 20.894 -21.132 -2.767 1.00 95.12 347 ILE A CA 1
ATOM 2848 C C . ILE A 1 347 ? 22.088 -21.224 -1.814 1.00 95.12 347 ILE A C 1
ATOM 2850 O O . ILE A 1 347 ? 21.894 -21.176 -0.607 1.00 95.12 347 ILE A O 1
ATOM 2854 N N . SER A 1 348 ? 23.325 -21.299 -2.316 1.00 91.94 348 SER A N 1
ATOM 2855 C CA . SER A 1 348 ? 24.481 -21.374 -1.414 1.00 91.94 348 SER A CA 1
ATOM 2856 C C . SER A 1 348 ? 24.574 -20.134 -0.521 1.00 91.94 348 SER A C 1
ATOM 2858 O O . SER A 1 348 ? 24.837 -20.259 0.670 1.00 91.94 348 SER A O 1
ATOM 2860 N N . PHE A 1 349 ? 24.288 -18.938 -1.057 1.00 92.44 349 PHE A N 1
ATOM 2861 C CA . PHE A 1 349 ? 24.189 -17.716 -0.249 1.00 92.44 349 PHE A CA 1
ATOM 2862 C C . PHE A 1 349 ? 23.032 -17.749 0.754 1.00 92.44 349 PHE A C 1
ATOM 2864 O O . PHE A 1 349 ? 23.150 -17.150 1.821 1.00 92.44 349 PHE A O 1
ATOM 2871 N N . TRP A 1 350 ? 21.930 -18.433 0.441 1.00 94.44 350 TRP A N 1
ATOM 2872 C CA . TRP A 1 350 ? 20.810 -18.623 1.364 1.00 94.44 350 TRP A CA 1
ATOM 2873 C C . TRP A 1 350 ? 21.211 -19.480 2.570 1.00 94.44 350 TRP A C 1
ATOM 2875 O O . TRP A 1 350 ? 20.941 -19.115 3.718 1.00 94.44 350 TRP A O 1
ATOM 2885 N N . GLU A 1 351 ? 21.899 -20.591 2.310 1.00 92.25 351 GLU A N 1
ATOM 2886 C CA . GLU A 1 351 ? 22.309 -21.569 3.319 1.00 92.25 351 GLU A CA 1
ATOM 2887 C C . GLU A 1 351 ? 23.337 -20.983 4.293 1.00 92.25 351 GLU A C 1
ATOM 2889 O O . GLU A 1 351 ? 23.124 -21.029 5.507 1.00 92.25 351 GLU A O 1
ATOM 2894 N N . ILE A 1 352 ? 24.402 -20.364 3.769 1.00 88.81 352 ILE A N 1
ATOM 2895 C CA . ILE A 1 352 ? 25.523 -19.846 4.575 1.00 88.81 352 ILE A CA 1
ATOM 2896 C C . ILE A 1 352 ? 25.324 -18.397 5.048 1.00 88.81 352 ILE A C 1
ATOM 2898 O O . ILE A 1 352 ? 26.078 -17.902 5.886 1.00 88.81 352 ILE A O 1
ATOM 2902 N N . GLY A 1 353 ? 24.356 -17.679 4.475 1.00 86.38 353 GLY A N 1
ATOM 2903 C CA . GLY A 1 353 ? 24.173 -16.249 4.692 1.00 86.38 353 GLY A CA 1
ATOM 2904 C C . GLY A 1 353 ? 23.570 -15.909 6.054 1.00 86.38 353 GLY A C 1
ATOM 2905 O O . GLY A 1 353 ? 22.624 -16.543 6.519 1.00 86.38 353 GLY A O 1
ATOM 2906 N N . GLY A 1 354 ? 24.074 -14.831 6.664 1.00 90.69 354 GLY A N 1
ATOM 2907 C CA . GLY A 1 354 ? 23.433 -14.196 7.818 1.00 90.69 354 GLY A CA 1
ATOM 2908 C C . GLY A 1 354 ? 22.100 -13.523 7.458 1.00 90.69 354 GLY A C 1
ATOM 2909 O O . GLY A 1 354 ? 21.685 -13.499 6.297 1.00 90.69 354 GLY A O 1
ATOM 2910 N N . SER A 1 355 ? 21.439 -12.916 8.449 1.00 89.94 355 SER A N 1
ATOM 2911 C CA . SER A 1 355 ? 20.075 -12.385 8.293 1.00 89.94 355 SER A CA 1
ATOM 2912 C C . SER A 1 355 ? 19.878 -11.441 7.116 1.00 89.94 355 SER A C 1
ATOM 2914 O O . SER A 1 355 ? 18.894 -11.575 6.406 1.00 89.94 355 SER A O 1
ATOM 2916 N N . ASP A 1 356 ? 20.805 -10.515 6.886 1.00 90.75 356 ASP A N 1
ATOM 2917 C CA . ASP A 1 356 ? 20.617 -9.464 5.878 1.00 90.75 356 ASP A CA 1
ATOM 2918 C C . ASP A 1 356 ? 20.765 -10.031 4.457 1.00 90.75 356 ASP A C 1
ATOM 2920 O O . ASP A 1 356 ? 20.119 -9.568 3.515 1.00 90.75 356 ASP A O 1
ATOM 2924 N N . ILE A 1 357 ? 21.600 -11.070 4.305 1.00 93.25 357 ILE A N 1
ATOM 2925 C CA . ILE A 1 357 ? 21.741 -11.814 3.047 1.00 93.25 357 ILE A CA 1
ATOM 2926 C C . ILE A 1 357 ? 20.456 -12.598 2.789 1.00 93.25 357 ILE A C 1
ATOM 2928 O O . ILE A 1 357 ? 19.908 -12.500 1.693 1.00 93.25 357 ILE A O 1
ATOM 2932 N N . ARG A 1 358 ? 19.939 -13.313 3.800 1.00 94.00 358 ARG A N 1
ATOM 2933 C CA . ARG A 1 358 ? 18.656 -14.020 3.691 1.00 94.00 358 ARG A CA 1
ATOM 2934 C C . ARG A 1 358 ? 17.512 -13.061 3.384 1.00 94.00 358 ARG A C 1
ATOM 2936 O O . ARG A 1 358 ? 16.744 -13.332 2.479 1.00 94.00 358 ARG A O 1
ATOM 2943 N N . GLU A 1 359 ? 17.441 -11.899 4.022 1.00 92.12 359 GLU A N 1
ATOM 2944 C CA . GLU A 1 359 ? 16.408 -10.902 3.727 1.00 92.12 359 GLU A CA 1
ATOM 2945 C C . GLU A 1 359 ? 16.460 -10.425 2.266 1.00 92.12 359 GLU A C 1
ATOM 2947 O O . GLU A 1 359 ? 15.437 -10.410 1.580 1.00 92.12 359 GLU A O 1
ATOM 2952 N N . THR A 1 360 ? 17.654 -10.107 1.758 1.00 94.00 360 THR A N 1
ATOM 2953 C CA . THR A 1 360 ? 17.852 -9.683 0.358 1.00 94.00 360 THR A CA 1
ATOM 2954 C C . THR A 1 360 ? 17.550 -10.812 -0.635 1.00 94.00 360 THR A C 1
ATOM 2956 O O . THR A 1 360 ? 17.027 -10.582 -1.730 1.00 94.00 360 THR A O 1
ATOM 2959 N N . LEU A 1 361 ? 17.844 -12.058 -0.264 1.00 96.31 361 LEU A N 1
ATOM 2960 C CA . LEU A 1 361 ? 17.484 -13.231 -1.056 1.00 96.31 361 LEU A CA 1
ATOM 2961 C C . LEU A 1 361 ? 15.978 -13.493 -1.035 1.00 96.31 361 LEU A C 1
ATOM 2963 O O . LEU A 1 361 ? 15.422 -13.751 -2.095 1.00 96.31 361 LEU A O 1
ATOM 2967 N N . SER A 1 362 ? 15.295 -13.356 0.106 1.00 95.25 362 SER A N 1
ATOM 2968 C CA . SER A 1 362 ? 13.832 -13.445 0.172 1.00 95.25 362 SER A CA 1
ATOM 2969 C C . SER A 1 362 ? 13.192 -12.435 -0.773 1.00 95.25 362 SER A C 1
ATOM 2971 O O . SER A 1 362 ? 12.354 -12.814 -1.581 1.00 95.25 362 SER A O 1
ATOM 2973 N N . GLN A 1 363 ? 13.650 -11.178 -0.744 1.00 94.88 363 GLN A N 1
ATOM 2974 C CA . GLN A 1 363 ? 13.225 -10.142 -1.695 1.00 94.88 363 GLN A CA 1
ATOM 2975 C C . GLN A 1 363 ? 13.437 -10.567 -3.147 1.00 94.88 363 GLN A C 1
ATOM 2977 O O . GLN A 1 363 ? 12.544 -10.443 -3.982 1.00 94.88 363 GLN A O 1
ATOM 2982 N N . THR A 1 364 ? 14.618 -11.110 -3.442 1.00 97.19 364 THR A N 1
ATOM 2983 C CA . THR A 1 364 ? 14.944 -11.626 -4.772 1.00 97.19 364 THR A CA 1
ATOM 2984 C C . THR A 1 364 ? 13.966 -12.713 -5.194 1.00 97.19 364 THR A C 1
ATOM 2986 O O . THR A 1 364 ? 13.388 -12.623 -6.272 1.00 97.19 364 THR A O 1
ATOM 2989 N N . PHE A 1 365 ? 13.720 -13.706 -4.346 1.00 97.88 365 PHE A N 1
ATOM 2990 C CA . PHE A 1 365 ? 12.832 -14.810 -4.677 1.00 97.88 365 PHE A CA 1
ATOM 2991 C C . PHE A 1 365 ? 11.362 -14.378 -4.789 1.00 97.88 365 PHE A C 1
ATOM 2993 O O . PHE A 1 365 ? 10.698 -14.823 -5.722 1.00 97.88 365 PHE A O 1
ATOM 3000 N N . TYR A 1 366 ? 10.865 -13.458 -3.953 1.00 96.44 366 TYR A N 1
ATOM 3001 C CA . TYR A 1 366 ? 9.514 -12.902 -4.120 1.00 96.44 366 TYR A CA 1
ATOM 3002 C C . TYR A 1 366 ? 9.332 -12.246 -5.487 1.00 96.44 366 TYR A C 1
ATOM 3004 O O . TYR A 1 366 ? 8.367 -12.530 -6.194 1.00 96.44 366 TYR A O 1
ATOM 3012 N N . ARG A 1 367 ? 10.292 -11.413 -5.892 1.00 96.75 367 ARG A N 1
ATOM 3013 C CA . ARG A 1 367 ? 10.219 -10.681 -7.160 1.00 96.75 367 ARG A CA 1
ATOM 3014 C C . ARG A 1 367 ? 10.341 -11.613 -8.362 1.00 96.75 367 ARG A C 1
ATOM 3016 O O . ARG A 1 367 ? 9.595 -11.468 -9.326 1.00 96.75 367 ARG A O 1
ATOM 3023 N N . LEU A 1 368 ? 11.212 -12.620 -8.280 1.00 97.56 368 LEU A N 1
ATOM 3024 C CA . LEU A 1 368 ? 11.318 -13.665 -9.301 1.00 97.56 368 LEU A CA 1
ATOM 3025 C C . LEU A 1 368 ? 10.037 -14.503 -9.409 1.00 97.56 368 LEU A C 1
ATOM 3027 O O . LEU A 1 368 ? 9.647 -14.857 -10.519 1.00 97.56 368 LEU A O 1
ATOM 3031 N N . HIS A 1 369 ? 9.365 -14.785 -8.292 1.00 96.81 369 HIS A N 1
ATOM 3032 C CA . HIS A 1 369 ? 8.052 -15.428 -8.296 1.00 96.81 369 HIS A CA 1
ATOM 3033 C C . HIS A 1 369 ? 6.982 -14.523 -8.927 1.00 96.81 369 HIS A C 1
ATOM 3035 O O . HIS A 1 369 ? 6.202 -14.983 -9.755 1.00 96.81 369 HIS A O 1
ATOM 3041 N N . GLY A 1 370 ? 6.983 -13.220 -8.617 1.00 94.06 370 GLY A N 1
ATOM 3042 C CA . GLY A 1 370 ? 6.094 -12.237 -9.251 1.00 94.06 370 GLY A CA 1
ATOM 3043 C C . GLY A 1 370 ? 6.276 -12.138 -10.771 1.00 94.06 370 GLY A C 1
ATOM 3044 O O . GLY A 1 370 ? 5.313 -11.923 -11.498 1.00 94.06 370 GLY A O 1
ATOM 3045 N N . LEU A 1 371 ? 7.494 -12.382 -11.261 1.00 95.56 371 LEU A N 1
ATOM 3046 C CA . LEU A 1 371 ? 7.820 -12.508 -12.686 1.00 95.56 371 LEU A CA 1
ATOM 3047 C C . LEU A 1 371 ? 7.624 -13.924 -13.252 1.00 95.56 371 LEU A C 1
ATOM 3049 O O . LEU A 1 371 ? 8.043 -14.205 -14.374 1.00 95.56 371 LEU A O 1
ATOM 3053 N N . ARG A 1 372 ? 7.044 -14.840 -12.469 1.00 95.44 372 ARG A N 1
ATOM 3054 C CA . ARG A 1 372 ? 6.839 -16.261 -12.789 1.00 95.44 372 ARG A CA 1
ATOM 3055 C C . ARG A 1 372 ? 8.120 -17.054 -13.054 1.00 95.44 372 ARG A C 1
ATOM 3057 O O . ARG A 1 372 ? 8.021 -18.218 -13.418 1.00 95.44 372 ARG A O 1
ATOM 3064 N N . VAL A 1 373 ? 9.315 -16.496 -12.842 1.00 97.50 373 VAL A N 1
ATOM 3065 C CA . VAL A 1 373 ? 10.616 -17.155 -13.090 1.00 97.50 373 VAL A CA 1
ATOM 3066 C C . VAL A 1 373 ? 10.793 -18.404 -12.232 1.00 97.50 373 VAL A C 1
ATOM 3068 O O . VAL A 1 373 ? 11.366 -19.394 -12.695 1.00 97.50 373 VAL A O 1
ATOM 3071 N N . ILE A 1 374 ? 10.285 -18.351 -11.002 1.00 97.25 374 ILE A N 1
ATOM 3072 C CA . ILE A 1 374 ? 10.200 -19.475 -10.071 1.00 97.25 374 ILE A CA 1
ATOM 3073 C C . ILE A 1 374 ? 8.747 -19.680 -9.643 1.00 97.25 374 ILE A C 1
ATOM 3075 O O . ILE A 1 374 ? 7.944 -18.749 -9.703 1.00 97.25 374 ILE A O 1
ATOM 3079 N N . ASP A 1 375 ? 8.433 -20.890 -9.201 1.00 95.88 375 ASP A N 1
ATOM 3080 C CA . ASP A 1 375 ? 7.115 -21.282 -8.714 1.00 95.88 375 ASP A CA 1
ATOM 3081 C C . ASP A 1 375 ? 7.000 -21.166 -7.181 1.00 95.88 375 ASP A C 1
ATOM 3083 O O . ASP A 1 375 ? 7.931 -20.750 -6.476 1.00 95.88 375 ASP A O 1
ATOM 3087 N N . LYS A 1 376 ? 5.813 -21.485 -6.660 1.00 95.25 376 LYS A N 1
ATOM 3088 C CA . LYS A 1 376 ? 5.511 -21.410 -5.227 1.00 95.25 376 LYS A CA 1
ATOM 3089 C C . LYS A 1 376 ? 6.191 -22.542 -4.457 1.00 95.25 376 LYS A C 1
ATOM 3091 O O . LYS A 1 376 ? 6.622 -22.344 -3.322 1.00 95.25 376 LYS A O 1
ATOM 3096 N N . GLU A 1 377 ? 6.331 -23.708 -5.073 1.00 96.38 377 GLU A N 1
ATOM 3097 C CA . GLU A 1 377 ? 7.030 -24.874 -4.540 1.00 96.38 377 GLU A CA 1
ATOM 3098 C C . GLU A 1 377 ? 8.476 -24.517 -4.190 1.00 96.38 377 GLU A C 1
ATOM 3100 O O . GLU A 1 377 ? 8.975 -24.882 -3.122 1.00 96.38 377 GLU A O 1
ATOM 3105 N N . ARG A 1 378 ? 9.134 -23.723 -5.042 1.00 95.81 378 ARG A N 1
ATOM 3106 C CA . ARG A 1 378 ? 10.489 -23.238 -4.800 1.00 95.81 378 ARG A CA 1
ATOM 3107 C C . ARG A 1 378 ? 10.592 -22.324 -3.585 1.00 95.81 378 ARG A C 1
ATOM 3109 O O . ARG A 1 378 ? 11.557 -22.442 -2.831 1.00 95.81 378 ARG A O 1
ATOM 3116 N N . LEU A 1 379 ? 9.625 -21.431 -3.391 1.00 96.38 379 LEU A N 1
ATOM 3117 C CA . LEU A 1 379 ? 9.567 -20.573 -2.206 1.00 96.38 379 LEU A CA 1
ATOM 3118 C C . LEU A 1 379 ? 9.360 -21.404 -0.935 1.00 96.38 379 LEU A C 1
ATOM 3120 O O . LEU A 1 379 ? 10.105 -21.238 0.031 1.00 96.38 379 LEU A O 1
ATOM 3124 N N . ASN A 1 380 ? 8.433 -22.365 -0.977 1.00 95.00 380 ASN A N 1
ATOM 3125 C CA . ASN A 1 380 ? 8.169 -23.277 0.135 1.00 95.00 380 ASN A CA 1
ATOM 3126 C C . ASN A 1 380 ? 9.419 -24.090 0.513 1.00 95.00 380 ASN A C 1
ATOM 3128 O O . ASN A 1 380 ? 9.731 -24.215 1.695 1.00 95.00 380 ASN A O 1
ATOM 3132 N N . ALA A 1 381 ? 10.180 -24.581 -0.472 1.00 95.69 381 ALA A N 1
ATOM 3133 C CA . ALA A 1 381 ? 11.429 -25.314 -0.241 1.00 95.69 381 ALA A CA 1
ATOM 3134 C C . ALA A 1 381 ? 12.517 -24.472 0.454 1.00 95.69 381 ALA A C 1
ATOM 3136 O O . ALA A 1 381 ? 13.415 -25.023 1.087 1.00 95.69 381 ALA A O 1
ATOM 3137 N N . LEU A 1 382 ? 12.444 -23.143 0.345 1.00 95.25 382 LEU A N 1
ATOM 3138 C CA . LEU A 1 382 ? 13.334 -22.207 1.034 1.00 95.25 382 LEU A CA 1
ATOM 3139 C C . LEU A 1 382 ? 12.761 -21.727 2.379 1.00 95.25 382 LEU A C 1
ATOM 3141 O O . LEU A 1 382 ? 13.425 -20.964 3.075 1.00 95.25 382 LEU A O 1
ATOM 3145 N N . GLY A 1 383 ? 11.547 -22.147 2.750 1.00 94.25 383 GLY A N 1
ATOM 3146 C CA . GLY A 1 383 ? 10.836 -21.634 3.924 1.00 94.25 383 GLY A CA 1
ATOM 3147 C C . GLY A 1 383 ? 10.386 -20.178 3.767 1.00 94.25 383 GLY A C 1
ATOM 3148 O O . GLY A 1 383 ? 10.266 -19.462 4.758 1.00 94.25 383 GLY A O 1
ATOM 3149 N N . ILE A 1 384 ? 10.184 -19.714 2.531 1.00 94.12 384 ILE A N 1
ATOM 3150 C CA . ILE A 1 384 ? 9.783 -18.340 2.221 1.00 94.12 384 ILE A CA 1
ATOM 3151 C C . ILE A 1 384 ? 8.270 -18.309 1.983 1.00 94.12 384 ILE A C 1
ATOM 3153 O O . ILE A 1 384 ? 7.781 -18.823 0.980 1.00 94.12 384 ILE A O 1
ATOM 3157 N N . ASN A 1 385 ? 7.526 -17.670 2.887 1.00 92.50 385 ASN A N 1
ATOM 3158 C CA . ASN A 1 385 ? 6.071 -17.544 2.787 1.00 92.50 385 ASN A CA 1
ATOM 3159 C C . ASN A 1 385 ? 5.664 -16.252 2.074 1.00 92.50 385 ASN A C 1
ATOM 3161 O O . ASN A 1 385 ? 6.133 -15.177 2.431 1.00 92.50 385 ASN A O 1
ATOM 3165 N N . ILE A 1 386 ? 4.744 -16.330 1.111 1.00 92.44 386 ILE A N 1
ATOM 3166 C CA . ILE A 1 386 ? 4.205 -15.138 0.437 1.00 92.44 386 ILE A CA 1
ATOM 3167 C C . ILE A 1 386 ? 3.165 -14.467 1.350 1.00 92.44 386 ILE A C 1
ATOM 3169 O O . ILE A 1 386 ? 2.157 -15.104 1.666 1.00 92.44 386 ILE A O 1
ATOM 3173 N N . PRO A 1 387 ? 3.356 -13.198 1.751 1.00 93.50 387 PRO A N 1
ATOM 3174 C CA . PRO A 1 387 ? 2.363 -12.488 2.546 1.00 93.50 387 PRO A CA 1
ATOM 3175 C C . PRO A 1 387 ? 1.194 -11.968 1.700 1.00 93.50 387 PRO A C 1
ATOM 3177 O O . PRO A 1 387 ? 1.322 -11.682 0.508 1.00 93.50 387 PRO A O 1
ATOM 3180 N N . TYR A 1 388 ? 0.053 -11.753 2.351 1.00 94.56 388 TYR A N 1
ATOM 3181 C CA . TYR A 1 388 ? -1.160 -11.190 1.760 1.00 94.56 388 TYR A CA 1
ATOM 3182 C C . TYR A 1 388 ? -1.074 -9.660 1.681 1.00 94.56 388 TYR A C 1
ATOM 3184 O O . TYR A 1 388 ? -1.709 -8.930 2.449 1.00 94.56 388 TYR A O 1
ATOM 3192 N N . LEU A 1 389 ? -0.274 -9.150 0.737 1.00 93.38 389 LEU A N 1
ATOM 3193 C CA . LEU A 1 389 ? -0.056 -7.707 0.581 1.00 93.38 389 LEU A CA 1
ATOM 3194 C C . LEU A 1 389 ? -1.288 -6.935 0.086 1.00 93.38 389 LEU A C 1
ATOM 3196 O O . LEU A 1 389 ? -1.502 -5.791 0.473 1.00 93.38 389 LEU A O 1
ATOM 3200 N N . ALA A 1 390 ? -2.151 -7.545 -0.712 1.00 93.31 390 ALA A N 1
ATOM 3201 C CA . ALA A 1 390 ? -3.410 -6.914 -1.106 1.00 93.31 390 ALA A CA 1
ATOM 3202 C C . ALA A 1 390 ? -4.572 -7.240 -0.143 1.00 93.31 390 ALA A C 1
ATOM 3204 O O . ALA A 1 390 ? -5.721 -6.906 -0.418 1.00 93.31 390 ALA A O 1
ATOM 3205 N N . GLY A 1 391 ? -4.273 -7.900 0.983 1.00 91.69 391 GLY A N 1
ATOM 3206 C CA . GLY A 1 391 ? -5.255 -8.463 1.903 1.00 91.69 391 GLY A CA 1
ATOM 3207 C C . GLY A 1 391 ? -5.803 -9.839 1.469 1.00 91.69 391 GLY A C 1
ATOM 3208 O O . GLY A 1 391 ? -5.497 -10.307 0.372 1.00 91.69 391 GLY A O 1
ATOM 3209 N N . PRO A 1 392 ? -6.607 -10.497 2.327 1.00 95.06 392 PRO A N 1
ATOM 3210 C CA . PRO A 1 392 ? -6.932 -10.057 3.678 1.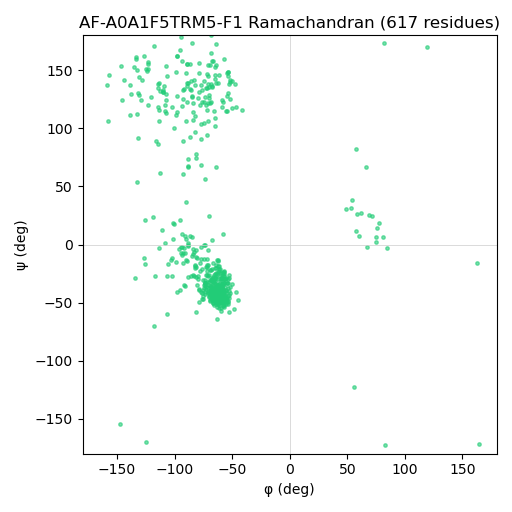00 95.06 392 PRO A CA 1
ATOM 3211 C C . PRO A 1 392 ? -5.765 -10.160 4.670 1.00 95.06 392 PRO A C 1
ATOM 3213 O O . PRO A 1 392 ? -5.012 -11.125 4.656 1.00 95.06 392 PRO A O 1
ATOM 3216 N N . PHE A 1 393 ? -5.589 -9.144 5.519 1.00 95.31 393 PHE A N 1
ATOM 3217 C CA . PHE A 1 393 ? -4.476 -9.049 6.471 1.00 95.31 393 PHE A CA 1
ATOM 3218 C C . PHE A 1 393 ? -4.587 -10.072 7.591 1.00 95.31 393 PHE A C 1
ATOM 3220 O O . PHE A 1 393 ? -3.566 -10.566 8.058 1.00 95.31 393 PHE A O 1
ATOM 3227 N N . SER A 1 394 ? -5.807 -10.457 7.969 1.00 96.12 394 SER A N 1
ATOM 3228 C CA . SER A 1 394 ? -6.022 -11.554 8.917 1.00 96.12 394 SER A CA 1
ATOM 3229 C C . SER A 1 394 ? -5.318 -12.852 8.503 1.00 96.12 394 SER A C 1
ATOM 3231 O O . SER A 1 394 ? -4.858 -13.588 9.370 1.00 96.12 394 SER A O 1
ATOM 3233 N N . LYS A 1 395 ? -5.131 -13.105 7.199 1.00 96.81 395 LYS A N 1
ATOM 3234 C CA . LYS A 1 395 ? -4.405 -14.283 6.693 1.00 96.81 395 LYS A CA 1
ATOM 3235 C C . LYS A 1 395 ? -2.900 -14.246 6.935 1.00 96.81 395 LYS A C 1
ATOM 3237 O O . LYS A 1 395 ? -2.257 -15.288 6.904 1.00 96.81 395 LYS A O 1
ATOM 3242 N N . ASN A 1 396 ? -2.321 -13.080 7.220 1.00 96.56 396 ASN A N 1
ATOM 3243 C CA . ASN A 1 396 ? -0.916 -13.008 7.622 1.00 96.56 396 ASN A CA 1
ATOM 3244 C C . ASN A 1 396 ? -0.692 -13.558 9.037 1.00 96.56 396 ASN A C 1
ATOM 3246 O O . ASN A 1 396 ? 0.438 -13.901 9.372 1.00 96.56 396 ASN A O 1
ATOM 3250 N N . LEU A 1 397 ? -1.743 -13.686 9.856 1.00 95.19 397 LEU A N 1
ATOM 3251 C CA . LEU A 1 397 ? -1.638 -14.297 11.184 1.00 95.19 397 LEU A CA 1
ATOM 3252 C C . LEU A 1 397 ? -1.325 -15.799 11.102 1.00 95.19 397 LEU A C 1
ATOM 3254 O O . LEU A 1 397 ? -0.613 -16.324 11.956 1.00 95.19 397 LEU A O 1
ATOM 3258 N N . ASP A 1 398 ? -1.755 -16.465 10.025 1.00 94.75 398 ASP A N 1
ATOM 3259 C CA . ASP A 1 398 ? -1.425 -17.869 9.746 1.00 94.75 398 ASP A CA 1
ATOM 3260 C C . ASP A 1 398 ? 0.091 -18.066 9.515 1.00 94.75 398 ASP A C 1
ATOM 3262 O O . ASP A 1 398 ? 0.613 -19.169 9.668 1.00 94.75 398 ASP A O 1
ATOM 3266 N N . LEU A 1 399 ? 0.820 -16.988 9.187 1.00 92.75 399 LEU A N 1
ATOM 3267 C CA . LEU A 1 399 ? 2.273 -16.984 8.968 1.00 92.75 399 LEU A CA 1
ATOM 3268 C C . LEU A 1 399 ? 3.084 -16.736 10.251 1.00 92.75 399 LEU A C 1
ATOM 3270 O O . LEU A 1 399 ? 4.314 -16.698 10.202 1.00 92.75 399 LEU A O 1
ATOM 3274 N N . MET A 1 400 ? 2.418 -16.553 11.392 1.00 92.44 400 MET A N 1
ATOM 3275 C CA . MET A 1 400 ? 3.044 -16.280 12.691 1.00 92.44 400 MET A CA 1
ATOM 3276 C C . MET A 1 400 ? 2.461 -17.168 13.810 1.00 92.44 400 MET A C 1
ATOM 3278 O O . MET A 1 400 ? 2.002 -16.669 14.838 1.00 92.44 400 MET A O 1
ATOM 3282 N N . PRO A 1 401 ? 2.447 -18.506 13.636 1.00 93.19 401 PRO A N 1
ATOM 3283 C CA . PRO A 1 401 ? 1.763 -19.415 14.557 1.00 93.19 401 PRO A CA 1
ATOM 3284 C C . PRO A 1 401 ? 2.334 -19.374 15.980 1.00 93.19 401 PRO A C 1
ATOM 3286 O O . PRO A 1 401 ? 1.576 -19.486 16.942 1.00 93.19 401 PRO A O 1
ATOM 3289 N N . LYS A 1 402 ? 3.653 -19.178 16.126 1.00 92.81 402 LYS A N 1
ATOM 3290 C CA . LYS A 1 402 ? 4.302 -19.060 17.437 1.00 92.81 402 LYS A CA 1
ATOM 3291 C C . LYS A 1 402 ? 3.836 -17.793 18.149 1.00 92.81 402 LYS A C 1
ATOM 3293 O O . LYS A 1 402 ? 3.337 -17.870 19.265 1.00 92.81 402 LYS A O 1
ATOM 3298 N N . GLU A 1 403 ? 3.920 -16.653 17.469 1.00 93.06 403 GLU A N 1
ATOM 3299 C CA . GLU A 1 403 ? 3.466 -15.372 18.001 1.00 93.06 403 GLU A CA 1
ATOM 3300 C C . GLU A 1 403 ? 1.979 -15.415 18.380 1.00 93.06 403 GLU A C 1
ATOM 3302 O O . GLU A 1 403 ? 1.585 -14.902 19.423 1.00 93.06 403 GLU A O 1
ATOM 3307 N N . MET A 1 404 ? 1.145 -16.073 17.571 1.00 94.56 404 MET A N 1
ATOM 3308 C CA . MET A 1 404 ? -0.281 -16.232 17.861 1.00 94.56 404 MET A CA 1
ATOM 3309 C C . MET A 1 404 ? -0.550 -17.104 19.091 1.00 94.56 404 MET A C 1
ATOM 3311 O O . MET A 1 404 ? -1.511 -16.837 19.814 1.00 94.56 404 MET A O 1
ATOM 3315 N N . SER A 1 405 ? 0.284 -18.114 19.349 1.00 94.94 405 SER A N 1
ATOM 3316 C CA . SER A 1 405 ? 0.243 -18.878 20.600 1.00 94.94 405 SER A CA 1
ATOM 3317 C C . SER A 1 405 ? 0.579 -17.979 21.790 1.00 94.94 405 SER A C 1
ATOM 3319 O O . SER A 1 405 ? -0.195 -17.903 22.741 1.00 94.94 405 SER A O 1
ATOM 3321 N N . ASP A 1 406 ? 1.669 -17.214 21.694 1.00 93.94 406 ASP A N 1
ATOM 3322 C CA . ASP A 1 406 ? 2.115 -16.319 22.766 1.00 93.94 406 ASP A CA 1
ATOM 3323 C C . ASP A 1 406 ? 1.063 -15.235 23.082 1.00 93.94 406 ASP A C 1
ATOM 3325 O O . ASP A 1 406 ? 0.833 -14.892 24.244 1.00 93.94 406 ASP A O 1
ATOM 3329 N N . ILE A 1 407 ? 0.367 -14.716 22.064 1.00 94.56 407 ILE A N 1
ATOM 3330 C CA . ILE A 1 407 ? -0.712 -13.726 22.228 1.00 94.56 407 ILE A CA 1
ATOM 3331 C C . ILE A 1 407 ? -1.937 -14.324 22.932 1.00 94.56 407 ILE A C 1
ATOM 3333 O O . ILE A 1 407 ? -2.570 -13.650 23.756 1.00 94.56 407 ILE A O 1
ATOM 3337 N N . ARG A 1 408 ? -2.277 -15.588 22.652 1.00 95.19 408 ARG A N 1
ATOM 3338 C CA . ARG A 1 408 ? -3.345 -16.294 23.380 1.00 95.19 408 ARG A CA 1
ATOM 3339 C C . ARG A 1 408 ? -2.974 -16.445 24.854 1.00 95.19 408 ARG A C 1
ATOM 3341 O O . ARG A 1 408 ? -3.765 -16.042 25.702 1.00 95.19 408 ARG A O 1
ATOM 3348 N N . ASP A 1 409 ? -1.736 -16.833 25.155 1.00 94.50 409 ASP A N 1
ATOM 3349 C CA . ASP A 1 409 ? -1.242 -16.936 26.534 1.00 94.50 409 ASP A CA 1
ATOM 3350 C C . ASP A 1 409 ? -1.228 -15.578 27.265 1.00 94.50 409 ASP A C 1
ATOM 3352 O O . ASP A 1 409 ? -1.473 -15.485 28.473 1.00 94.50 409 ASP A O 1
ATOM 3356 N N . MET A 1 410 ? -0.928 -14.479 26.561 1.00 94.69 410 MET A N 1
ATOM 3357 C CA . MET A 1 410 ? -1.061 -13.119 27.109 1.00 94.69 410 MET A CA 1
ATOM 3358 C C . MET A 1 410 ? -2.520 -12.795 27.443 1.00 94.69 410 MET A C 1
ATOM 3360 O O . MET A 1 410 ? -2.808 -12.273 28.523 1.00 94.69 410 MET A O 1
ATOM 3364 N N . THR A 1 411 ? -3.440 -13.150 26.548 1.00 94.88 411 THR A N 1
ATOM 3365 C CA . THR A 1 411 ? -4.880 -12.946 26.731 1.00 94.88 411 THR A CA 1
ATOM 3366 C C . THR A 1 411 ? -5.410 -13.753 27.919 1.00 94.88 411 THR A C 1
ATOM 3368 O O . THR A 1 411 ? -6.103 -13.198 28.774 1.00 94.88 411 THR A O 1
ATOM 3371 N N . ASP A 1 412 ? -5.022 -15.023 28.052 1.00 94.50 412 ASP A N 1
ATOM 3372 C CA . ASP A 1 412 ? -5.402 -15.881 29.181 1.00 94.50 412 ASP A CA 1
ATOM 3373 C C . ASP A 1 412 ? -4.921 -15.319 30.523 1.00 94.50 412 ASP A C 1
ATOM 3375 O O . ASP A 1 412 ? -5.665 -15.281 31.514 1.00 94.50 412 ASP A O 1
ATOM 3379 N N . ARG A 1 413 ? -3.694 -14.784 30.558 1.00 94.31 413 ARG A N 1
ATOM 3380 C CA . ARG A 1 413 ? -3.163 -14.088 31.738 1.00 94.31 413 ARG A CA 1
ATOM 3381 C C . ARG A 1 413 ? -3.967 -12.829 32.072 1.00 94.31 413 ARG A C 1
ATOM 3383 O O . ARG A 1 413 ? -4.269 -12.607 33.247 1.00 94.31 413 ARG A O 1
ATOM 3390 N N . MET A 1 414 ? -4.382 -12.041 31.075 1.00 94.06 414 MET A N 1
ATOM 3391 C CA . MET A 1 414 ? -5.275 -10.890 31.289 1.00 94.06 414 MET A CA 1
ATOM 3392 C C . MET A 1 414 ? -6.643 -11.315 31.836 1.00 94.06 414 MET A C 1
ATOM 3394 O O . MET A 1 414 ? -7.187 -10.637 32.707 1.00 94.06 414 MET A O 1
ATOM 3398 N N . LEU A 1 415 ? -7.199 -12.432 31.354 1.00 93.44 415 LEU A N 1
ATOM 3399 C CA . LEU A 1 415 ? -8.496 -12.966 31.790 1.00 93.44 415 LEU A CA 1
ATOM 3400 C C . LEU A 1 415 ? -8.468 -13.552 33.206 1.00 93.44 415 LEU A C 1
ATOM 3402 O O . LEU A 1 415 ? -9.507 -13.565 33.882 1.00 93.44 415 LEU A O 1
ATOM 3406 N N . SER A 1 416 ? -7.299 -14.016 33.643 1.00 92.88 416 SER A N 1
ATOM 3407 C CA . SER A 1 416 ? -7.078 -14.626 34.956 1.00 92.88 416 SER A CA 1
ATOM 3408 C C . SER A 1 416 ? -6.725 -13.596 36.038 1.00 92.88 416 SER A C 1
ATOM 3410 O O . SER A 1 416 ? -7.057 -13.783 37.212 1.00 92.88 416 SER A O 1
ATOM 3412 N N . ASP A 1 417 ? -6.113 -12.466 35.668 1.00 93.44 417 ASP A N 1
ATOM 3413 C CA . ASP A 1 417 ? -5.750 -11.410 36.615 1.00 93.44 417 ASP A CA 1
ATOM 3414 C C . ASP A 1 417 ? -6.939 -10.479 36.935 1.00 93.44 417 ASP A C 1
ATOM 3416 O O . ASP A 1 417 ? -7.230 -9.487 36.256 1.00 93.44 417 ASP A O 1
ATOM 3420 N N . LYS A 1 418 ? -7.609 -10.760 38.062 1.00 90.62 418 LYS A N 1
ATOM 3421 C CA . LYS A 1 418 ? -8.718 -9.942 38.591 1.00 90.62 418 LYS A CA 1
ATOM 3422 C C . LYS A 1 418 ? -8.340 -8.481 38.853 1.00 90.62 418 LYS A C 1
ATOM 3424 O O . LYS A 1 418 ? -9.231 -7.631 38.866 1.00 90.62 418 LYS A O 1
ATOM 3429 N N . ASN A 1 419 ? -7.073 -8.164 39.120 1.00 90.00 419 ASN A N 1
ATOM 3430 C CA . ASN A 1 419 ? -6.648 -6.781 39.323 1.00 90.00 419 ASN A CA 1
ATOM 3431 C C . ASN A 1 419 ? -6.578 -6.035 37.996 1.00 90.00 419 ASN A C 1
ATOM 3433 O O . ASN A 1 419 ? -7.003 -4.884 37.942 1.00 90.00 419 ASN A O 1
ATOM 3437 N N . ILE A 1 420 ? -6.104 -6.690 36.939 1.00 91.75 420 ILE A N 1
ATOM 3438 C CA . ILE A 1 420 ? -6.030 -6.118 35.593 1.00 91.75 420 ILE A CA 1
ATOM 3439 C C . ILE A 1 420 ? -7.422 -5.924 34.995 1.00 91.75 420 ILE A C 1
ATOM 3441 O O . ILE A 1 420 ? -7.724 -4.839 34.496 1.00 91.75 420 ILE A O 1
ATOM 3445 N N . LEU A 1 421 ? -8.315 -6.907 35.138 1.00 93.25 421 LEU A N 1
ATOM 3446 C CA . LEU A 1 421 ? -9.681 -6.832 34.602 1.00 93.25 421 LEU A CA 1
ATOM 3447 C C . LEU A 1 421 ? -10.510 -5.652 35.130 1.00 93.25 421 LEU A C 1
ATOM 3449 O O . LEU A 1 421 ? -11.437 -5.205 34.453 1.00 93.25 421 LEU A O 1
ATOM 3453 N N . LYS A 1 422 ? -10.176 -5.119 36.313 1.00 93.00 422 LYS A N 1
ATOM 3454 C CA . LYS A 1 422 ? -10.800 -3.897 36.853 1.00 93.00 422 LYS A CA 1
ATOM 3455 C C . LYS A 1 422 ? -10.474 -2.656 36.023 1.00 93.00 422 LYS A C 1
ATOM 3457 O O . LYS A 1 422 ? -11.236 -1.694 36.056 1.00 93.00 422 LYS A O 1
ATOM 3462 N N . TYR A 1 423 ? -9.347 -2.662 35.316 1.00 95.25 423 TYR A N 1
ATOM 3463 C CA . TYR A 1 423 ? -8.829 -1.503 34.597 1.00 95.25 423 TYR A CA 1
ATOM 3464 C C . TYR A 1 423 ? -8.990 -1.601 33.083 1.00 95.25 423 TYR A C 1
ATOM 3466 O O . TYR A 1 423 ? -9.097 -0.570 32.430 1.00 95.25 423 TYR A O 1
ATOM 3474 N N . LEU A 1 424 ? -9.037 -2.801 32.511 1.00 95.38 424 LEU A N 1
ATOM 3475 C CA . LEU A 1 424 ? -9.111 -2.968 31.060 1.00 95.38 424 LEU A CA 1
ATOM 3476 C C . LEU A 1 424 ? -10.171 -3.973 30.621 1.00 95.38 424 LEU A C 1
ATOM 3478 O O . LEU A 1 424 ? -10.647 -4.810 31.396 1.00 95.38 424 LEU A O 1
ATOM 3482 N N . TYR A 1 425 ? -10.568 -3.852 29.361 1.00 96.56 425 TYR A N 1
ATOM 3483 C CA . TYR A 1 425 ? -11.246 -4.918 28.642 1.00 96.56 425 TYR A CA 1
ATOM 3484 C C . TYR A 1 425 ? -10.193 -5.929 28.182 1.00 96.56 425 TYR A C 1
ATOM 3486 O O . TYR A 1 425 ? -9.181 -5.501 27.631 1.00 96.56 425 TYR A O 1
ATOM 3494 N N . PRO A 1 426 ? -10.392 -7.240 28.403 1.00 95.56 426 PRO A N 1
ATOM 3495 C CA . PRO A 1 426 ? -9.415 -8.260 28.036 1.00 95.56 426 PRO A CA 1
ATOM 3496 C C . PRO A 1 426 ? -9.457 -8.536 26.528 1.00 95.56 426 PRO A C 1
ATOM 3498 O O . PRO A 1 426 ? -9.934 -9.575 26.081 1.00 95.56 426 PRO A O 1
ATOM 3501 N N . VAL A 1 427 ? -9.017 -7.539 25.763 1.00 97.19 427 VAL A N 1
ATOM 3502 C CA . VAL A 1 427 ? -8.955 -7.511 24.306 1.00 97.19 427 VAL A CA 1
ATOM 3503 C C . VAL A 1 427 ? -7.628 -6.878 23.911 1.00 97.19 427 VAL A C 1
ATOM 3505 O O . VAL A 1 427 ? -7.289 -5.796 24.397 1.00 97.19 427 VAL A O 1
ATOM 3508 N N . ILE A 1 428 ? -6.904 -7.561 23.034 1.00 97.06 428 ILE A N 1
ATOM 3509 C CA . ILE A 1 428 ? -5.667 -7.118 22.403 1.00 97.06 428 ILE A CA 1
ATOM 3510 C C . ILE A 1 428 ? -5.973 -6.861 20.928 1.00 97.06 428 ILE A C 1
ATOM 3512 O O . ILE A 1 428 ? -6.574 -7.703 20.256 1.00 97.06 428 ILE A O 1
ATOM 3516 N N . LEU A 1 429 ? -5.549 -5.705 20.428 1.00 97.25 429 LEU A N 1
ATOM 3517 C CA . LEU A 1 429 ? -5.432 -5.446 19.000 1.00 97.25 429 LEU A CA 1
ATOM 3518 C C . LEU A 1 429 ? -4.016 -5.780 18.551 1.00 97.25 429 LEU A C 1
ATOM 3520 O O . LEU A 1 429 ? -3.063 -5.224 19.090 1.00 97.25 429 LEU A O 1
ATOM 3524 N N . ILE A 1 430 ? -3.889 -6.643 17.551 1.00 96.56 430 ILE A N 1
ATOM 3525 C CA . ILE A 1 430 ? -2.653 -6.849 16.802 1.00 96.56 430 ILE A CA 1
ATOM 3526 C C . ILE A 1 430 ? -2.610 -5.797 15.699 1.00 96.56 430 ILE A C 1
ATOM 3528 O O . ILE A 1 430 ? -3.568 -5.668 14.934 1.00 96.56 430 ILE A O 1
ATOM 3532 N N . LEU A 1 431 ? -1.509 -5.058 15.624 1.00 93.88 431 LEU A N 1
ATOM 3533 C CA . LEU A 1 431 ? -1.288 -3.966 14.683 1.00 93.88 431 LEU A CA 1
ATOM 3534 C C . LEU A 1 431 ? 0.001 -4.199 13.877 1.00 93.88 431 LEU A C 1
ATOM 3536 O O . LEU A 1 431 ? 0.604 -5.277 13.893 1.00 93.88 431 LEU A O 1
ATOM 3540 N N . GLY A 1 432 ? 0.411 -3.168 13.142 1.00 90.88 432 GLY A N 1
ATOM 3541 C CA . GLY A 1 432 ? 1.781 -3.071 12.662 1.00 90.88 432 GLY A CA 1
ATOM 3542 C C . GLY A 1 432 ? 2.116 -3.843 11.393 1.00 90.88 432 GLY A C 1
ATOM 3543 O O . GLY A 1 432 ? 1.271 -4.402 10.682 1.00 90.88 432 GLY A O 1
ATOM 3544 N N . SER A 1 433 ? 3.412 -3.840 11.095 1.00 91.31 433 SER A N 1
ATOM 3545 C CA . SER A 1 433 ? 3.962 -4.327 9.828 1.00 91.31 433 SER A CA 1
ATOM 3546 C C . SER A 1 433 ? 3.796 -5.836 9.621 1.00 91.31 433 SER A C 1
ATOM 3548 O O . SER A 1 433 ? 3.619 -6.284 8.482 1.00 91.31 433 SER A O 1
ATOM 3550 N N . ARG A 1 434 ? 3.811 -6.617 10.710 1.00 92.25 434 ARG A N 1
ATOM 3551 C CA . ARG A 1 434 ? 3.626 -8.077 10.708 1.00 92.25 434 ARG A CA 1
ATOM 3552 C C . ARG A 1 434 ? 2.205 -8.464 10.288 1.00 92.25 434 ARG A C 1
ATOM 3554 O O . ARG A 1 434 ? 2.061 -9.241 9.347 1.00 92.25 434 ARG A O 1
ATOM 3561 N N . LEU A 1 435 ? 1.166 -7.877 10.899 1.00 94.81 435 LEU A N 1
ATOM 3562 C CA . LEU A 1 435 ? -0.235 -8.105 10.498 1.00 94.81 435 LEU A CA 1
ATOM 3563 C C . LEU A 1 435 ? -0.465 -7.702 9.037 1.00 94.81 435 LEU A C 1
ATOM 3565 O O . LEU A 1 435 ? -1.106 -8.407 8.260 1.00 94.81 435 LEU A O 1
ATOM 3569 N N . LYS A 1 436 ? 0.100 -6.566 8.638 1.00 93.69 436 LYS A N 1
ATOM 3570 C CA . LYS A 1 436 ? -0.026 -6.027 7.282 1.00 93.69 436 LYS A CA 1
ATOM 3571 C C . LYS A 1 436 ? 0.861 -6.746 6.257 1.00 93.69 436 LYS A C 1
ATOM 3573 O O . LYS A 1 436 ? 0.821 -6.392 5.079 1.00 93.69 436 LYS A O 1
ATOM 3578 N N . GLY A 1 437 ? 1.671 -7.722 6.667 1.00 92.44 437 GLY A N 1
ATOM 3579 C CA . GLY A 1 437 ? 2.441 -8.593 5.778 1.00 92.44 437 GLY A CA 1
ATOM 3580 C C . GLY A 1 437 ? 3.674 -7.967 5.116 1.00 92.44 437 GLY A C 1
ATOM 3581 O O . GLY A 1 437 ? 4.283 -8.616 4.274 1.00 92.44 437 GLY A O 1
ATOM 3582 N N . TYR A 1 438 ? 4.069 -6.738 5.467 1.00 91.06 438 TYR A N 1
ATOM 3583 C CA . TYR A 1 438 ? 5.295 -6.123 4.929 1.00 91.06 438 TYR A CA 1
ATOM 3584 C C . TYR A 1 438 ? 6.476 -6.143 5.909 1.00 91.06 438 TYR A C 1
ATOM 3586 O O . TYR A 1 438 ? 7.617 -5.894 5.504 1.00 91.06 438 TYR A O 1
ATOM 3594 N N . GLY A 1 439 ? 6.217 -6.475 7.177 1.00 89.12 439 GLY A N 1
ATOM 3595 C CA . GLY A 1 439 ? 7.232 -6.692 8.204 1.00 89.12 439 GLY A CA 1
ATOM 3596 C C . GLY A 1 439 ? 8.129 -7.891 7.893 1.00 89.12 439 GLY A C 1
ATOM 3597 O O . GLY A 1 439 ? 7.775 -8.802 7.146 1.00 89.12 439 GLY A O 1
ATOM 3598 N N . SER A 1 440 ? 9.350 -7.885 8.413 1.00 86.00 440 SER A N 1
ATOM 3599 C CA . SER A 1 440 ? 10.240 -9.054 8.389 1.00 86.00 440 SER A CA 1
ATOM 3600 C C . SER A 1 440 ? 9.941 -9.973 9.577 1.00 86.00 440 SER A C 1
ATOM 3602 O O . SER A 1 440 ? 9.187 -9.599 10.469 1.00 86.00 440 SER A O 1
ATOM 3604 N N . ASP A 1 441 ? 10.554 -11.154 9.652 1.00 82.94 441 ASP A N 1
ATOM 3605 C CA . ASP A 1 441 ? 10.429 -12.012 10.845 1.00 82.94 441 ASP A CA 1
ATOM 3606 C C . ASP A 1 441 ? 11.078 -11.418 12.095 1.00 82.94 441 ASP A C 1
ATOM 3608 O O . ASP A 1 441 ? 10.773 -11.841 13.210 1.00 82.94 441 ASP A O 1
ATOM 3612 N N . LYS A 1 442 ? 11.940 -10.415 11.908 1.00 84.81 442 LYS A N 1
ATOM 3613 C CA . LYS A 1 442 ? 12.571 -9.640 12.976 1.00 84.81 442 LYS A CA 1
ATOM 3614 C C . LYS A 1 442 ? 11.801 -8.378 13.346 1.00 84.81 442 LYS A C 1
ATOM 3616 O O . LYS A 1 442 ? 12.214 -7.697 14.276 1.00 84.81 442 LYS A O 1
ATOM 3621 N N . SER A 1 443 ? 10.755 -8.038 12.594 1.00 87.94 443 SER A N 1
ATOM 3622 C CA . SER A 1 443 ? 9.932 -6.884 12.929 1.00 87.94 443 SER A CA 1
ATOM 3623 C C . SER A 1 443 ? 9.226 -7.119 14.259 1.00 87.94 443 SER A C 1
ATOM 3625 O O . SER A 1 443 ? 8.858 -8.248 14.601 1.00 87.94 443 SER A O 1
ATOM 3627 N N . ASP A 1 444 ? 9.070 -6.025 14.982 1.00 90.25 444 ASP A N 1
ATOM 3628 C CA . ASP A 1 444 ? 8.242 -5.900 16.164 1.00 90.25 444 ASP A CA 1
ATOM 3629 C C . ASP A 1 444 ? 6.780 -6.266 15.887 1.00 90.25 444 ASP A C 1
ATOM 3631 O O . ASP A 1 444 ? 6.304 -6.323 14.744 1.00 90.25 444 ASP A O 1
ATOM 3635 N N . ILE A 1 445 ? 6.081 -6.583 16.975 1.00 90.56 445 ILE A N 1
ATOM 3636 C CA . ILE A 1 445 ? 4.639 -6.793 16.976 1.00 90.56 445 ILE A CA 1
ATOM 3637 C C . ILE A 1 445 ? 4.023 -5.678 17.805 1.00 90.56 445 ILE A C 1
ATOM 3639 O O . ILE A 1 445 ? 4.233 -5.602 19.017 1.00 90.56 445 ILE A O 1
ATOM 3643 N N . ASP A 1 446 ? 3.238 -4.850 17.134 1.00 92.06 446 ASP A N 1
ATOM 3644 C CA . ASP A 1 446 ? 2.571 -3.713 17.744 1.00 92.06 446 ASP A CA 1
ATOM 3645 C C . ASP A 1 446 ? 1.238 -4.142 18.348 1.00 92.06 446 ASP A C 1
ATOM 3647 O O . ASP A 1 446 ? 0.442 -4.826 17.693 1.00 92.06 446 ASP A O 1
ATOM 3651 N N . PHE A 1 447 ? 0.973 -3.705 19.580 1.00 94.88 447 PHE A N 1
ATOM 3652 C CA . PHE A 1 447 ? -0.283 -3.982 20.270 1.00 94.88 447 PHE A CA 1
ATOM 3653 C C . PHE A 1 447 ? -1.006 -2.731 20.733 1.00 94.88 447 PHE A C 1
ATOM 3655 O O . PHE A 1 447 ? -0.391 -1.757 21.164 1.00 94.88 447 PHE A O 1
ATOM 3662 N N . ALA A 1 448 ? -2.333 -2.831 20.757 1.00 96.25 448 ALA A N 1
ATOM 3663 C CA . ALA A 1 448 ? -3.202 -1.908 21.470 1.00 96.25 448 ALA A CA 1
ATOM 3664 C C . ALA A 1 448 ? -4.128 -2.633 22.456 1.00 96.25 448 ALA A C 1
ATOM 3666 O O . ALA A 1 448 ? -4.524 -3.780 22.245 1.00 96.25 448 ALA A O 1
ATOM 3667 N N . ILE A 1 449 ? -4.505 -1.937 23.528 1.00 96.94 449 ILE A N 1
ATOM 3668 C CA . ILE A 1 449 ? -5.456 -2.401 24.547 1.00 96.94 449 ILE A CA 1
ATOM 3669 C C . ILE A 1 449 ? -6.482 -1.316 24.886 1.00 96.94 449 ILE A C 1
ATOM 3671 O O . ILE A 1 449 ? -6.250 -0.125 24.675 1.00 96.94 449 ILE A O 1
ATOM 3675 N N . PHE A 1 450 ? -7.601 -1.721 25.490 1.00 97.81 450 PHE A N 1
ATOM 3676 C CA . PHE A 1 450 ? -8.695 -0.816 25.853 1.00 97.81 450 PHE A CA 1
ATOM 3677 C C . PHE A 1 450 ? -8.876 -0.703 27.363 1.00 97.81 450 PHE A C 1
ATOM 3679 O O . PHE A 1 450 ? -9.228 -1.671 28.043 1.00 97.81 450 PHE A O 1
ATOM 3686 N N . LEU A 1 451 ? -8.712 0.503 27.895 1.00 96.81 451 LEU A N 1
ATOM 3687 C CA . LEU A 1 451 ? -8.913 0.786 29.309 1.00 96.81 451 LEU A CA 1
ATOM 3688 C C . LEU A 1 451 ? -10.372 1.168 29.556 1.00 96.81 451 LEU A C 1
ATOM 3690 O O . LEU A 1 451 ? -10.998 1.882 28.772 1.00 96.81 451 LEU A O 1
ATOM 3694 N N . ARG A 1 452 ? -10.935 0.663 30.654 1.00 96.81 452 ARG A N 1
ATOM 3695 C CA . ARG A 1 452 ? -12.350 0.844 30.991 1.00 96.81 452 ARG A CA 1
ATOM 3696 C C . ARG A 1 452 ? -12.665 2.302 31.361 1.00 96.81 452 ARG A C 1
ATOM 3698 O O . ARG A 1 452 ? -11.809 2.996 31.912 1.00 96.81 452 ARG A O 1
ATOM 3705 N N . PRO A 1 453 ? -13.927 2.733 31.177 1.00 96.31 453 PRO A N 1
ATOM 3706 C CA . PRO A 1 453 ? -14.418 3.980 31.753 1.00 96.31 453 PRO A CA 1
ATOM 3707 C C . PRO A 1 453 ? -14.153 4.090 33.256 1.00 96.31 453 PRO A C 1
ATOM 3709 O O . PRO A 1 453 ? -14.300 3.120 33.999 1.00 96.31 453 PRO A O 1
ATOM 3712 N N . GLY A 1 454 ? -13.776 5.290 33.702 1.00 91.94 454 GLY A N 1
ATOM 3713 C CA . GLY A 1 454 ? -13.531 5.603 35.116 1.00 91.94 454 GLY A CA 1
ATOM 3714 C C . GLY A 1 454 ? -12.126 5.258 35.626 1.00 91.94 454 GLY A C 1
ATOM 3715 O O . GLY A 1 454 ? -11.797 5.566 36.774 1.00 91.94 454 GLY A O 1
ATOM 3716 N N . VAL A 1 455 ? -11.258 4.662 34.802 1.00 93.12 455 VAL A N 1
ATOM 3717 C CA . VAL A 1 455 ? -9.854 4.465 35.182 1.00 93.12 455 VAL A CA 1
ATOM 3718 C C . VAL A 1 455 ? -9.132 5.806 35.153 1.00 93.12 455 VAL A C 1
ATOM 3720 O O . VAL A 1 455 ? -8.977 6.438 34.114 1.00 93.12 455 VAL A O 1
ATOM 3723 N N . HIS A 1 456 ? -8.673 6.258 36.318 1.00 90.56 456 HIS A N 1
ATOM 3724 C CA . HIS A 1 456 ? -7.954 7.521 36.426 1.00 90.56 456 HIS A CA 1
ATOM 3725 C C . HIS A 1 456 ? -6.513 7.377 35.917 1.00 90.56 456 HIS A C 1
ATOM 3727 O O . HIS A 1 456 ? -5.781 6.495 36.372 1.00 90.56 456 HIS A O 1
ATOM 3733 N N . PHE A 1 457 ? -6.063 8.317 35.077 1.00 89.19 457 PHE A N 1
ATOM 3734 C CA . PHE A 1 457 ? -4.702 8.351 34.515 1.00 89.19 457 PHE A CA 1
ATOM 3735 C C . PHE A 1 457 ? -3.567 8.263 35.558 1.00 89.19 457 PHE A C 1
ATOM 3737 O O . PHE A 1 457 ? -2.509 7.709 35.284 1.00 89.19 457 PHE A O 1
ATOM 3744 N N . LYS A 1 458 ? -3.791 8.691 36.812 1.00 88.50 458 LYS A N 1
ATOM 3745 C CA . LYS A 1 458 ? -2.828 8.520 37.920 1.00 88.50 458 LYS A CA 1
ATOM 3746 C C . LYS A 1 458 ? -2.444 7.050 38.169 1.00 88.50 458 LYS A C 1
ATOM 3748 O O . LYS A 1 458 ? -1.382 6.778 38.719 1.00 88.50 458 LYS A O 1
ATOM 3753 N N . LYS A 1 459 ? -3.286 6.094 37.760 1.00 88.06 459 LYS A N 1
ATOM 3754 C CA . LYS A 1 459 ? -3.019 4.651 37.861 1.00 88.06 459 LYS A CA 1
ATOM 3755 C C . LYS A 1 459 ? -2.195 4.098 36.691 1.00 88.06 459 LYS A C 1
ATOM 3757 O O . LYS A 1 459 ? -1.747 2.957 36.797 1.00 88.06 459 LYS A O 1
ATOM 3762 N N . ALA A 1 460 ? -1.947 4.881 35.633 1.00 86.62 460 ALA A N 1
ATOM 3763 C CA . ALA A 1 460 ? -1.262 4.439 34.415 1.00 86.62 460 ALA A CA 1
ATOM 3764 C C . ALA A 1 460 ? 0.093 3.785 34.715 1.00 86.62 460 ALA A C 1
ATOM 3766 O O . ALA A 1 460 ? 0.334 2.656 34.306 1.00 86.62 460 ALA A O 1
ATOM 3767 N N . LYS A 1 461 ? 0.944 4.418 35.537 1.00 88.38 461 LYS A N 1
ATOM 3768 C CA . LYS A 1 461 ? 2.268 3.867 35.888 1.00 88.38 461 LYS A CA 1
ATOM 3769 C C . LYS A 1 461 ? 2.180 2.477 36.532 1.00 88.38 461 LYS A C 1
ATOM 3771 O O . LYS A 1 461 ? 2.925 1.575 36.159 1.00 88.38 461 LYS A O 1
ATOM 3776 N N . LYS A 1 462 ? 1.258 2.284 37.483 1.00 89.31 462 LYS A N 1
ATOM 3777 C CA . LYS A 1 462 ? 1.055 0.991 38.161 1.00 89.31 462 LYS A CA 1
ATOM 3778 C C . LYS A 1 462 ? 0.477 -0.060 37.210 1.00 89.31 462 LYS A C 1
ATOM 3780 O O . LYS A 1 462 ? 0.888 -1.221 37.258 1.00 89.31 462 LYS A O 1
ATOM 3785 N N . LEU A 1 463 ? -0.457 0.349 36.351 1.00 89.75 463 LEU A N 1
ATOM 3786 C CA . LEU A 1 463 ? -1.041 -0.517 35.335 1.00 89.75 463 LEU A CA 1
ATOM 3787 C C . LEU A 1 463 ? 0.030 -0.984 34.341 1.00 89.75 463 LEU A C 1
ATOM 3789 O O . LEU A 1 463 ? 0.185 -2.185 34.167 1.00 89.75 463 LEU A O 1
ATOM 3793 N N . ARG A 1 464 ? 0.849 -0.073 33.806 1.00 90.44 464 ARG A N 1
ATOM 3794 C CA . ARG A 1 464 ? 1.957 -0.382 32.887 1.00 90.44 464 ARG A CA 1
ATOM 3795 C C . ARG A 1 464 ? 2.976 -1.350 33.474 1.00 90.44 464 ARG A C 1
ATOM 3797 O O . ARG A 1 464 ? 3.406 -2.259 32.781 1.00 90.44 464 ARG A O 1
ATOM 3804 N N . ILE A 1 465 ? 3.327 -1.222 34.757 1.00 89.81 465 ILE A N 1
ATOM 3805 C CA . ILE A 1 465 ? 4.200 -2.203 35.434 1.00 89.81 465 ILE A CA 1
ATOM 3806 C C . ILE A 1 465 ? 3.583 -3.605 35.404 1.00 89.81 465 ILE A C 1
ATOM 3808 O O . ILE A 1 465 ? 4.292 -4.594 35.250 1.00 89.81 465 ILE A O 1
ATOM 3812 N N . SER A 1 466 ? 2.266 -3.692 35.563 1.00 90.12 466 SER A N 1
ATOM 3813 C CA . SER A 1 466 ? 1.556 -4.969 35.574 1.00 90.12 466 SER A CA 1
ATOM 3814 C C . SER A 1 466 ? 1.394 -5.524 34.153 1.00 90.12 466 SER A C 1
ATOM 3816 O O . SER A 1 466 ? 1.650 -6.702 33.931 1.00 90.12 466 SER A O 1
ATOM 3818 N N . LEU A 1 467 ? 1.089 -4.666 33.172 1.00 90.38 467 LEU A N 1
ATOM 3819 C CA . LEU A 1 467 ? 1.048 -5.021 31.750 1.00 90.38 467 LEU A CA 1
ATOM 3820 C C . LEU A 1 467 ? 2.406 -5.525 31.256 1.00 90.38 467 LEU A C 1
ATOM 3822 O O . LEU A 1 467 ? 2.463 -6.565 30.615 1.00 90.38 467 LEU A O 1
ATOM 3826 N N . LYS A 1 468 ? 3.514 -4.887 31.648 1.00 90.00 468 LYS A N 1
ATOM 3827 C CA . LYS A 1 468 ? 4.867 -5.351 31.304 1.00 90.00 468 LYS A CA 1
ATOM 3828 C C . LYS A 1 468 ? 5.164 -6.781 31.756 1.00 90.00 468 LYS A C 1
ATOM 3830 O O . LYS A 1 468 ? 6.032 -7.401 31.167 1.00 90.00 468 LYS A O 1
ATOM 3835 N N . LYS A 1 469 ? 4.469 -7.312 32.771 1.00 90.19 469 LYS A N 1
ATOM 3836 C CA . LYS A 1 469 ? 4.601 -8.720 33.195 1.00 90.19 469 LYS A CA 1
ATOM 3837 C C . LYS A 1 469 ? 3.786 -9.683 32.331 1.00 90.19 469 LYS A C 1
ATOM 3839 O O . LYS A 1 469 ? 4.140 -10.852 32.226 1.00 90.19 469 LYS A O 1
ATOM 3844 N N . ILE A 1 470 ? 2.689 -9.205 31.751 1.00 91.44 470 ILE A N 1
ATOM 3845 C CA . ILE A 1 470 ? 1.835 -9.984 30.852 1.00 91.44 470 ILE A CA 1
ATOM 3846 C C . ILE A 1 470 ? 2.481 -10.039 29.467 1.00 91.44 470 ILE A C 1
ATOM 3848 O O . ILE A 1 470 ? 2.688 -11.119 28.928 1.00 91.44 470 ILE A O 1
ATOM 3852 N N . PHE A 1 471 ? 2.881 -8.887 28.939 1.00 90.06 471 PHE A N 1
ATOM 3853 C CA . PHE A 1 471 ? 3.407 -8.721 27.584 1.00 90.06 471 PHE A CA 1
ATOM 3854 C C . PHE A 1 471 ? 4.935 -8.888 27.505 1.00 90.06 471 PHE A C 1
ATOM 3856 O O . PHE A 1 471 ? 5.607 -8.178 26.763 1.00 90.06 471 PHE A O 1
ATOM 3863 N N . VAL A 1 472 ? 5.508 -9.808 28.292 1.00 86.50 472 VAL A N 1
ATOM 3864 C CA . VAL A 1 472 ? 6.943 -10.137 28.206 1.00 86.50 472 VAL A CA 1
ATOM 3865 C C . VAL A 1 472 ? 7.173 -10.977 26.955 1.00 86.50 472 VAL A C 1
ATOM 3867 O O . VAL A 1 472 ? 6.837 -12.160 26.948 1.00 86.50 472 VAL A O 1
ATOM 3870 N N . HIS A 1 473 ? 7.737 -10.379 25.908 1.00 86.38 473 HIS A N 1
ATOM 3871 C CA . HIS A 1 473 ? 8.075 -11.084 24.675 1.00 86.38 473 HIS A CA 1
ATOM 3872 C C . HIS A 1 473 ? 9.178 -10.346 23.905 1.00 86.38 473 HIS A C 1
ATOM 3874 O O . HIS A 1 473 ? 9.232 -9.120 23.904 1.00 86.38 473 HIS A O 1
ATOM 3880 N N . GLU A 1 474 ? 10.058 -11.084 23.225 1.00 85.50 474 GLU A N 1
ATOM 3881 C CA . GLU A 1 474 ? 11.258 -10.523 22.579 1.00 85.50 474 GLU A CA 1
ATOM 3882 C C . GLU A 1 474 ? 10.951 -9.511 21.462 1.00 85.50 474 GLU A C 1
ATOM 3884 O O . GLU A 1 474 ? 11.727 -8.585 21.248 1.00 85.50 474 GLU A O 1
ATOM 3889 N N . LYS A 1 475 ? 9.804 -9.669 20.787 1.00 84.94 475 LYS A N 1
ATOM 3890 C CA . LYS A 1 475 ? 9.322 -8.779 19.710 1.00 84.94 475 LYS A CA 1
ATOM 3891 C C . LYS A 1 475 ? 8.339 -7.700 20.171 1.00 84.94 475 LYS A C 1
ATOM 3893 O O . LYS A 1 475 ? 7.881 -6.913 19.353 1.00 84.94 475 LYS A O 1
ATOM 3898 N N . ILE A 1 476 ? 7.954 -7.711 21.447 1.00 79.81 476 ILE A N 1
ATOM 3899 C CA . ILE A 1 476 ? 7.017 -6.743 22.026 1.00 79.81 476 ILE A CA 1
ATOM 3900 C C . ILE A 1 476 ? 7.835 -6.001 23.068 1.00 79.81 476 ILE A C 1
ATOM 3902 O O . ILE A 1 476 ? 7.938 -6.425 24.217 1.00 79.81 476 ILE A O 1
ATOM 3906 N N . HIS A 1 477 ? 8.493 -4.918 22.661 1.00 71.31 477 HIS A N 1
ATOM 3907 C CA . HIS A 1 477 ? 9.452 -4.182 23.493 1.00 71.31 477 HIS A CA 1
ATOM 3908 C C . HIS A 1 477 ? 8.803 -3.413 24.673 1.00 71.31 477 HIS A C 1
ATOM 3910 O O . HIS A 1 477 ? 9.378 -2.473 25.213 1.00 71.31 477 HIS A O 1
ATOM 3916 N N . GLY A 1 478 ? 7.627 -3.852 25.140 1.00 62.34 478 GLY A N 1
ATOM 3917 C CA . GLY A 1 478 ? 6.890 -3.301 26.279 1.00 62.34 478 GLY A CA 1
ATOM 3918 C C . GLY A 1 478 ? 6.068 -2.051 25.963 1.00 62.34 478 GLY A C 1
ATOM 3919 O O . GLY A 1 478 ? 5.504 -1.460 26.889 1.00 62.34 478 GLY A O 1
ATOM 3920 N N . ASP A 1 479 ? 5.996 -1.689 24.687 1.00 77.00 479 ASP A N 1
ATOM 3921 C CA . ASP A 1 479 ? 5.355 -0.496 24.156 1.00 77.00 479 ASP A CA 1
ATOM 3922 C C . ASP A 1 479 ? 3.981 -0.877 23.595 1.00 77.00 479 ASP A C 1
ATOM 3924 O O . ASP A 1 479 ? 3.858 -1.475 22.531 1.00 77.00 479 ASP A O 1
ATOM 3928 N N . ILE A 1 480 ? 2.939 -0.616 24.385 1.00 90.12 480 ILE A N 1
ATOM 3929 C CA . ILE A 1 480 ? 1.557 -1.000 24.080 1.00 90.12 480 ILE A CA 1
ATOM 3930 C C . ILE A 1 480 ? 0.729 0.269 24.020 1.00 90.12 480 ILE A C 1
ATOM 3932 O O . ILE A 1 480 ? 0.707 1.035 24.984 1.00 90.12 480 ILE A O 1
ATOM 3936 N N . VAL A 1 481 ? 0.008 0.456 22.922 1.00 93.19 481 VAL A N 1
ATOM 3937 C CA . VAL A 1 481 ? -0.913 1.575 22.754 1.00 93.19 481 VAL A CA 1
ATOM 3938 C C . VAL A 1 481 ? -2.125 1.399 23.674 1.00 93.19 481 VAL A C 1
ATOM 3940 O O . VAL A 1 481 ? -2.796 0.367 23.695 1.00 93.19 481 VAL A O 1
ATOM 3943 N N . GLU A 1 482 ? -2.434 2.428 24.454 1.00 94.81 482 GLU A N 1
ATOM 3944 C CA . GLU A 1 482 ? -3.528 2.438 25.419 1.00 94.81 482 GLU A CA 1
ATOM 3945 C C . GLU A 1 482 ? -4.678 3.318 24.909 1.00 94.81 482 GLU A C 1
ATOM 3947 O O . GLU A 1 482 ? -4.559 4.543 24.862 1.00 94.81 482 GLU A O 1
ATOM 3952 N N . PHE A 1 483 ? -5.831 2.721 24.600 1.00 96.62 483 PHE A N 1
ATOM 3953 C CA . PHE A 1 483 ? -7.065 3.463 24.331 1.00 96.62 483 PHE A CA 1
ATOM 3954 C C . PHE A 1 483 ? -7.853 3.666 25.628 1.00 96.62 483 PHE A C 1
ATOM 3956 O O . PHE A 1 483 ? -8.479 2.743 26.156 1.00 96.62 483 PHE A O 1
ATOM 3963 N N . TRP A 1 484 ? -7.839 4.891 26.152 1.00 96.19 484 TRP A N 1
ATOM 3964 C CA . TRP A 1 484 ? -8.542 5.255 27.385 1.00 96.19 484 TRP A CA 1
ATOM 3965 C C . TRP A 1 484 ? -10.003 5.593 27.096 1.00 96.19 484 TRP A C 1
ATOM 3967 O O . TRP A 1 484 ? -10.299 6.651 26.548 1.00 96.19 484 TRP A O 1
ATOM 3977 N N . LEU A 1 485 ? -10.940 4.721 27.465 1.00 97.19 485 LEU A N 1
ATOM 3978 C CA . LEU A 1 485 ? -12.352 4.915 27.129 1.00 97.19 485 LEU A CA 1
ATOM 3979 C C . LEU A 1 485 ? -13.100 5.701 28.214 1.00 97.19 485 LEU A C 1
ATOM 3981 O O . LEU A 1 485 ? -12.825 5.552 29.402 1.00 97.19 485 LEU A O 1
ATOM 3985 N N . LYS A 1 486 ? -14.094 6.499 27.816 1.00 96.31 486 LYS A N 1
ATOM 3986 C CA . LYS A 1 486 ? -15.129 7.064 28.702 1.00 96.31 486 LYS A CA 1
ATOM 3987 C C . LYS A 1 486 ? -16.517 6.668 28.209 1.00 96.31 486 LYS A C 1
ATOM 3989 O O . LYS A 1 486 ? -16.692 6.375 27.028 1.00 96.31 486 LYS A O 1
ATOM 3994 N N . ASN A 1 487 ? -17.488 6.656 29.120 1.00 96.50 487 ASN A N 1
ATOM 3995 C CA . ASN A 1 487 ? -18.893 6.550 28.733 1.00 96.50 487 ASN A CA 1
ATOM 3996 C C . ASN A 1 487 ? -19.366 7.907 28.208 1.00 96.50 487 ASN A C 1
ATOM 3998 O O . ASN A 1 487 ? -19.070 8.933 28.823 1.00 96.50 487 ASN A O 1
ATOM 4002 N N . ASP A 1 488 ? -20.118 7.877 27.116 1.00 93.25 488 ASP A N 1
ATOM 4003 C CA . ASP A 1 488 ? -20.861 9.018 26.589 1.00 93.25 488 ASP A CA 1
ATOM 4004 C C . ASP A 1 488 ? -22.286 8.537 26.290 1.00 93.25 488 ASP A C 1
ATOM 4006 O O . ASP A 1 488 ? -22.540 7.875 25.285 1.00 93.25 488 ASP A O 1
ATOM 4010 N N . GLY A 1 489 ? -23.183 8.685 27.268 1.00 91.81 489 GLY A N 1
ATOM 4011 C CA . GLY A 1 489 ? -24.468 7.979 27.268 1.00 91.81 489 GLY A CA 1
ATOM 4012 C C . GLY A 1 489 ? -24.292 6.455 27.159 1.00 91.81 489 GLY A C 1
ATOM 4013 O O . GLY A 1 489 ? -23.615 5.829 27.983 1.00 91.81 489 GLY A O 1
ATOM 4014 N N . HIS A 1 490 ? -24.893 5.857 26.127 1.00 91.31 490 HIS A N 1
ATOM 4015 C CA . HIS A 1 490 ? -24.773 4.426 25.819 1.00 91.31 490 HIS A CA 1
ATOM 4016 C C . HIS A 1 490 ? -23.505 4.070 25.028 1.00 91.31 490 HIS A C 1
ATOM 4018 O O . HIS A 1 490 ? -23.191 2.891 24.863 1.00 91.31 490 HIS A O 1
ATOM 4024 N N . GLU A 1 491 ? -22.723 5.052 24.596 1.00 94.88 491 GLU A N 1
ATOM 4025 C CA . GLU A 1 491 ? -21.547 4.857 23.754 1.00 94.88 491 GLU A CA 1
ATOM 4026 C C . GLU A 1 491 ? -20.263 4.779 24.588 1.00 94.88 491 GLU A C 1
ATOM 4028 O O . GLU A 1 491 ? -20.236 5.044 25.798 1.00 94.88 491 GLU A O 1
ATOM 4033 N N . LEU A 1 492 ? -19.190 4.338 23.940 1.00 96.94 492 LEU A N 1
ATOM 4034 C CA . LEU A 1 492 ? -17.820 4.446 24.413 1.00 96.94 492 LEU A CA 1
ATOM 4035 C C . LEU A 1 492 ? -17.084 5.382 23.463 1.00 96.94 492 LEU A C 1
ATOM 4037 O O . LEU A 1 492 ? -17.171 5.233 22.251 1.00 96.94 492 LEU A O 1
ATOM 4041 N N . VAL A 1 493 ? -16.312 6.312 24.010 1.00 95.38 493 VAL A N 1
ATOM 4042 C CA . VAL A 1 493 ? -15.461 7.194 23.205 1.00 95.38 493 VAL A CA 1
ATOM 4043 C C . VAL A 1 493 ? -14.055 7.246 23.788 1.00 95.38 493 VAL A C 1
ATOM 4045 O O . VAL A 1 493 ? -13.865 7.109 25.002 1.00 95.38 493 VAL A O 1
ATOM 4048 N N . VAL A 1 494 ? -13.060 7.447 22.926 1.00 95.19 494 VAL A N 1
ATOM 4049 C CA . VAL A 1 494 ? -11.667 7.628 23.350 1.00 95.19 494 VAL A CA 1
ATOM 4050 C C . VAL A 1 494 ? -11.533 8.987 24.043 1.00 95.19 494 VAL A C 1
ATOM 4052 O O . VAL A 1 494 ? -11.941 10.025 23.521 1.00 95.19 494 VAL A O 1
ATOM 4055 N N . SER A 1 495 ? -11.004 8.974 25.261 1.00 90.81 495 SER A N 1
ATOM 4056 C CA . SER A 1 495 ? -10.823 10.154 26.102 1.00 90.81 495 SER A CA 1
ATOM 4057 C C . SER A 1 495 ? -9.538 10.881 25.747 1.00 90.81 495 SER A C 1
ATOM 4059 O O . SER A 1 495 ? -8.496 10.258 25.566 1.00 90.81 495 SER A O 1
ATOM 4061 N N . LYS A 1 496 ? -9.581 12.216 25.769 1.00 85.81 496 LYS A N 1
ATOM 4062 C CA . LYS A 1 496 ? -8.359 13.024 25.785 1.00 85.81 496 LYS A CA 1
ATOM 4063 C C . LYS A 1 496 ? -7.687 12.873 27.148 1.00 85.81 496 LYS A C 1
ATOM 4065 O O . LYS A 1 496 ? -8.306 13.160 28.175 1.00 85.81 496 LYS A O 1
ATOM 4070 N N . VAL A 1 497 ? -6.440 12.414 27.163 1.00 84.56 497 VAL A N 1
ATOM 4071 C CA . VAL A 1 497 ? -5.632 12.334 28.387 1.00 84.56 497 VAL A CA 1
ATOM 4072 C C . VAL A 1 497 ? -4.859 13.642 28.619 1.00 84.56 497 VAL A C 1
ATOM 4074 O O . VAL A 1 497 ? -4.585 14.364 27.662 1.00 84.56 497 VAL A O 1
ATOM 4077 N N . PRO A 1 498 ? -4.479 13.971 29.869 1.00 74.75 498 PRO A N 1
ATOM 4078 C CA . PRO A 1 498 ? -3.867 15.266 30.195 1.00 74.75 498 PRO A CA 1
ATOM 4079 C C . PRO A 1 498 ? -2.468 15.478 29.608 1.00 74.75 498 PRO A C 1
ATOM 4081 O O . PRO A 1 498 ? -2.001 16.610 29.528 1.00 74.75 498 PRO A O 1
ATOM 4084 N N . LYS A 1 499 ? -1.768 14.396 29.259 1.00 75.75 499 LYS A N 1
ATOM 4085 C CA . LYS A 1 499 ? -0.388 14.429 28.784 1.00 75.75 499 LYS A CA 1
ATOM 4086 C C . LYS A 1 499 ? -0.294 13.642 27.487 1.00 75.75 499 LYS A C 1
ATOM 4088 O O . LYS A 1 499 ? -0.654 12.468 27.475 1.00 75.75 499 LYS A O 1
ATOM 4093 N N . LYS A 1 500 ? 0.211 14.283 26.430 1.00 68.56 500 LYS A N 1
ATOM 4094 C CA . LYS A 1 500 ? 0.578 13.584 25.198 1.00 68.56 500 LYS A CA 1
ATOM 4095 C C . LYS A 1 500 ? 1.747 12.651 25.505 1.00 68.56 500 LYS A C 1
ATOM 4097 O O . LYS A 1 500 ? 2.822 13.098 25.903 1.00 68.56 500 LYS A O 1
ATOM 4102 N N . GLU A 1 501 ? 1.498 11.358 25.388 1.00 76.25 501 GLU A N 1
ATOM 4103 C CA . GLU A 1 501 ? 2.498 10.299 25.462 1.00 76.25 501 GLU A CA 1
ATOM 4104 C C . GLU A 1 501 ? 2.319 9.433 24.213 1.00 76.25 501 GLU A C 1
ATOM 4106 O O . GLU A 1 501 ? 1.185 9.199 23.807 1.00 76.25 501 GLU A O 1
ATOM 4111 N N . VAL A 1 502 ? 3.424 8.962 23.626 1.00 70.44 502 VAL A N 1
ATOM 4112 C CA . VAL A 1 502 ? 3.445 8.238 22.335 1.00 70.44 502 VAL A CA 1
ATOM 4113 C C . VAL A 1 502 ? 2.535 7.001 22.339 1.00 70.44 502 VAL A C 1
ATOM 4115 O O . VAL A 1 502 ? 1.953 6.643 21.329 1.00 70.44 502 VAL A O 1
ATOM 4118 N N . PHE A 1 503 ? 2.343 6.375 23.502 1.00 84.44 503 PHE A N 1
ATOM 4119 C CA . PHE A 1 503 ? 1.566 5.141 23.643 1.00 84.44 503 PHE A CA 1
ATOM 4120 C C . PHE A 1 503 ? 0.106 5.362 24.049 1.00 84.44 503 PHE A C 1
ATOM 4122 O O . PHE A 1 503 ? -0.513 4.462 24.612 1.00 84.44 503 PHE A O 1
ATOM 4129 N N . ILE A 1 504 ? -0.453 6.553 23.834 1.00 89.75 504 ILE A N 1
ATOM 4130 C CA . ILE A 1 504 ? -1.870 6.815 24.098 1.00 89.75 504 ILE A CA 1
ATOM 4131 C C . ILE A 1 504 ? -2.604 6.962 22.776 1.00 89.75 504 ILE A C 1
ATOM 4133 O O . ILE A 1 504 ? -2.382 7.924 22.050 1.00 89.75 504 ILE A O 1
ATOM 4137 N N . GLY A 1 505 ? -3.515 6.028 22.508 1.00 91.44 505 GLY A N 1
ATOM 4138 C CA . GLY A 1 505 ? -4.304 6.052 21.287 1.00 91.44 505 GLY A CA 1
ATOM 4139 C C . GLY A 1 505 ? -5.280 7.225 21.263 1.00 91.44 505 GLY A C 1
ATOM 4140 O O . GLY A 1 505 ? -5.958 7.504 22.259 1.00 91.44 505 GLY A O 1
ATOM 4141 N N . GLU A 1 506 ? -5.378 7.899 20.117 1.00 91.81 506 GLU A N 1
ATOM 4142 C CA . GLU A 1 506 ? -6.310 9.007 19.912 1.00 91.81 506 GLU A CA 1
ATOM 4143 C C . GLU A 1 506 ? -7.589 8.559 19.189 1.00 91.81 506 GLU A C 1
ATOM 4145 O O . GLU A 1 506 ? -7.652 7.514 18.543 1.00 91.81 506 GLU A O 1
ATOM 4150 N N . LYS A 1 507 ? -8.646 9.376 19.280 1.00 92.44 507 LYS A N 1
ATOM 4151 C CA . LYS A 1 507 ? -9.943 9.085 18.645 1.00 92.44 507 LYS A CA 1
ATOM 4152 C C . LYS A 1 507 ? -9.841 8.943 17.119 1.00 92.44 507 LYS A C 1
ATOM 4154 O O . LYS A 1 507 ? -10.640 8.240 16.528 1.00 92.44 507 LYS A O 1
ATOM 4159 N N . TYR A 1 508 ? -8.898 9.611 16.461 1.00 91.75 508 TYR A N 1
ATOM 4160 C CA . TYR A 1 508 ? -8.767 9.515 15.003 1.00 91.75 508 TYR A CA 1
ATOM 4161 C C . TYR A 1 508 ? -7.881 8.368 14.522 1.00 91.75 508 TYR A C 1
ATOM 4163 O O . TYR A 1 508 ? -7.803 8.189 13.312 1.00 91.75 508 TYR A O 1
ATOM 4171 N N . TRP A 1 509 ? -7.288 7.567 15.418 1.00 93.62 509 TRP A N 1
ATOM 4172 C CA . TRP A 1 509 ? -6.478 6.383 15.074 1.00 93.62 509 TRP A CA 1
ATOM 4173 C C . TRP A 1 509 ? -7.366 5.224 14.589 1.00 93.62 509 TRP A C 1
ATOM 4175 O O . TRP A 1 509 ? -7.434 4.129 15.156 1.00 93.62 509 TRP A O 1
ATOM 4185 N N . SER A 1 510 ? -8.151 5.518 13.560 1.00 95.12 510 SER A N 1
ATOM 4186 C CA . SER A 1 510 ? -9.112 4.626 12.929 1.00 95.12 510 SER A CA 1
ATOM 4187 C C . SER A 1 510 ? -8.415 3.511 12.154 1.00 95.12 510 SER A C 1
ATOM 4189 O O . SER A 1 510 ? -8.950 2.410 12.080 1.00 95.12 510 SER A O 1
ATOM 4191 N N . ASP A 1 511 ? -7.189 3.735 11.687 1.00 94.00 511 ASP A N 1
ATOM 4192 C CA . ASP A 1 511 ? -6.278 2.704 11.195 1.00 94.00 511 ASP A CA 1
ATOM 4193 C C . ASP A 1 511 ? -6.073 1.584 12.223 1.00 94.00 511 ASP A C 1
ATOM 4195 O O . ASP A 1 511 ? -6.185 0.405 11.894 1.00 94.00 511 ASP A O 1
ATOM 4199 N N . SER A 1 512 ? -5.883 1.939 13.493 1.00 94.88 512 SER A N 1
ATOM 4200 C CA . SER A 1 512 ? -5.681 0.970 14.562 1.00 94.88 512 SER A CA 1
ATOM 4201 C C . SER A 1 512 ? -6.996 0.297 14.952 1.00 94.88 512 SER A C 1
ATOM 4203 O O . SER A 1 512 ? -7.075 -0.930 15.033 1.00 94.88 512 SER A O 1
ATOM 4205 N N . LEU A 1 513 ? -8.059 1.086 15.148 1.00 96.94 513 LEU A N 1
ATOM 4206 C CA . LEU A 1 513 ? -9.365 0.574 15.578 1.00 96.94 513 LEU A CA 1
ATOM 4207 C C . LEU A 1 513 ? -10.040 -0.310 14.520 1.00 96.94 513 LEU A C 1
ATOM 4209 O O . LEU A 1 513 ? -10.669 -1.310 14.868 1.00 96.94 513 LEU A O 1
ATOM 4213 N N . PHE A 1 514 ? -9.920 0.042 13.240 1.00 97.25 514 PHE A N 1
ATOM 4214 C CA . PHE A 1 514 ? -10.579 -0.671 12.149 1.00 97.25 514 PHE A CA 1
ATOM 4215 C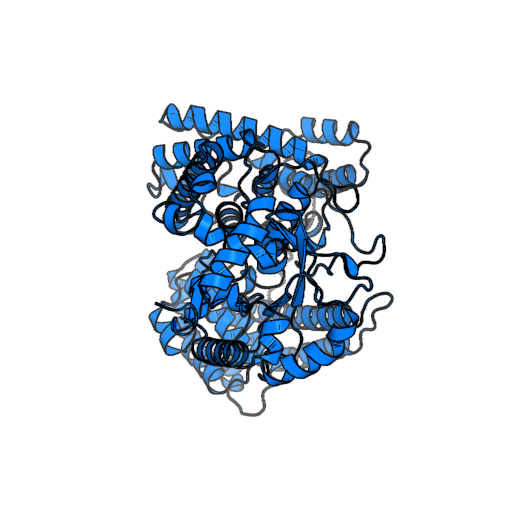 C . PHE A 1 514 ? -9.640 -1.598 11.369 1.00 97.25 514 PHE A C 1
ATOM 4217 O O . PHE A 1 514 ? -10.109 -2.594 10.816 1.00 97.25 514 PHE A O 1
ATOM 4224 N N . GLY A 1 515 ? -8.337 -1.310 11.329 1.00 95.50 515 GLY A N 1
ATOM 4225 C CA . GLY A 1 515 ? -7.326 -2.107 10.626 1.00 95.50 515 GLY A CA 1
ATOM 4226 C C . GLY A 1 515 ? -6.636 -3.176 11.481 1.00 95.50 515 GLY A C 1
ATOM 4227 O O . GLY A 1 515 ? -6.032 -4.089 10.916 1.00 95.50 515 GLY A O 1
ATOM 4228 N N . GLY A 1 516 ? -6.744 -3.113 12.813 1.00 96.62 516 GLY A N 1
ATOM 4229 C CA . GLY A 1 516 ? -6.173 -4.107 13.728 1.00 96.62 516 GLY A CA 1
ATOM 4230 C C . GLY A 1 516 ? -6.994 -5.389 13.857 1.00 96.62 516 GLY A C 1
ATOM 4231 O O . GLY A 1 516 ? -8.220 -5.350 13.793 1.00 96.62 516 GLY A O 1
ATOM 4232 N N . ALA A 1 517 ? -6.331 -6.527 14.078 1.00 97.62 517 ALA A N 1
ATOM 4233 C CA . ALA A 1 517 ? -6.989 -7.805 14.372 1.00 97.62 517 ALA A CA 1
ATOM 4234 C C . ALA A 1 517 ? -7.217 -7.969 15.883 1.00 97.62 517 ALA A C 1
ATOM 4236 O O . ALA A 1 517 ? -6.343 -7.639 16.677 1.00 97.62 517 ALA A O 1
ATOM 4237 N N . TRP A 1 518 ? -8.374 -8.482 16.295 1.00 97.69 518 TRP A N 1
ATOM 4238 C CA . TRP A 1 518 ? -8.828 -8.477 17.687 1.00 97.69 518 TRP A CA 1
ATOM 4239 C C . TRP A 1 518 ? -8.759 -9.885 18.282 1.00 97.69 518 TRP A C 1
ATOM 4241 O O . TRP A 1 518 ? -9.308 -10.829 17.711 1.00 97.69 518 TRP A O 1
ATOM 4251 N N . ILE A 1 519 ? -8.141 -10.021 19.455 1.00 97.56 519 ILE A N 1
ATOM 4252 C CA . ILE A 1 519 ? -8.073 -11.275 20.221 1.00 97.56 519 ILE A CA 1
ATOM 4253 C C . ILE A 1 519 ? -8.450 -10.989 21.666 1.00 97.56 519 ILE A C 1
ATOM 4255 O O . ILE A 1 519 ? -7.946 -10.038 22.260 1.00 97.56 519 ILE A O 1
ATOM 4259 N N . GLY A 1 520 ? -9.356 -11.772 22.246 1.00 97.12 520 GLY A N 1
ATOM 4260 C CA . GLY A 1 520 ? -9.846 -11.476 23.588 1.00 97.12 520 GLY A CA 1
ATOM 4261 C C . GLY A 1 520 ? -11.119 -12.200 23.979 1.00 97.12 520 GLY A C 1
ATOM 4262 O O . GLY A 1 520 ? -11.622 -13.047 23.251 1.00 97.12 520 GLY A O 1
ATOM 4263 N N . ASP A 1 521 ? -11.672 -11.812 25.125 1.00 96.19 521 ASP A N 1
ATOM 4264 C CA . ASP A 1 521 ? -13.019 -12.224 25.532 1.00 96.19 521 ASP A CA 1
ATOM 4265 C C . ASP A 1 521 ? -14.049 -11.796 24.479 1.00 96.19 521 ASP A C 1
ATOM 4267 O O . ASP A 1 521 ? -14.185 -10.605 24.176 1.00 96.19 521 ASP A O 1
ATOM 4271 N N . ILE A 1 522 ? -14.798 -12.758 23.938 1.00 94.88 522 ILE A N 1
ATOM 4272 C CA . ILE A 1 522 ? -15.708 -12.507 22.813 1.00 94.88 522 ILE A CA 1
ATOM 4273 C C . ILE A 1 522 ? -16.808 -11.489 23.158 1.00 94.88 522 ILE A C 1
ATOM 4275 O O . ILE A 1 522 ? -17.188 -10.660 22.327 1.00 94.88 522 ILE A O 1
ATOM 4279 N N . ASN A 1 523 ? -17.266 -11.481 24.415 1.00 95.00 523 ASN A N 1
ATOM 4280 C CA . ASN A 1 523 ? -18.265 -10.534 24.902 1.00 95.00 523 ASN A CA 1
ATOM 4281 C C . ASN A 1 523 ? -17.688 -9.118 25.017 1.00 95.00 523 ASN A C 1
ATOM 4283 O O . ASN A 1 523 ? -18.357 -8.145 24.662 1.00 95.00 523 ASN A O 1
ATOM 4287 N N . ALA A 1 524 ? -16.441 -8.982 25.473 1.00 96.25 524 ALA A N 1
ATOM 4288 C CA . ALA A 1 524 ? -15.733 -7.710 25.490 1.00 96.25 524 ALA A CA 1
ATOM 4289 C C . ALA A 1 524 ? -15.485 -7.174 24.073 1.00 96.25 524 ALA A C 1
ATOM 4291 O O . ALA A 1 524 ? -15.727 -5.988 23.849 1.00 96.25 524 ALA A O 1
ATOM 4292 N N . ILE A 1 525 ? -15.079 -8.027 23.121 1.00 96.69 525 ILE A N 1
ATOM 4293 C CA . ILE A 1 525 ? -14.929 -7.648 21.705 1.00 96.69 525 ILE A CA 1
ATOM 4294 C C . ILE A 1 525 ? -16.258 -7.116 21.169 1.00 96.69 525 ILE A C 1
ATOM 4296 O O . ILE A 1 525 ? -16.307 -5.990 20.675 1.00 96.69 525 ILE A O 1
ATOM 4300 N N . LYS A 1 526 ? -17.347 -7.884 21.324 1.00 95.44 526 LYS A N 1
ATOM 4301 C CA . LYS A 1 526 ? -18.687 -7.478 20.882 1.00 95.44 526 LYS A CA 1
ATOM 4302 C C . LYS A 1 526 ? -19.088 -6.136 21.496 1.00 95.44 526 LYS A C 1
ATOM 4304 O O . LYS A 1 526 ? -19.442 -5.212 20.772 1.00 95.44 526 LYS A O 1
ATOM 4309 N N . LYS A 1 527 ? -18.942 -5.991 22.815 1.00 95.88 527 LYS A N 1
ATOM 4310 C CA . LYS A 1 527 ? -19.285 -4.759 23.535 1.00 95.88 527 LYS A CA 1
ATOM 4311 C C . LYS A 1 527 ? -18.489 -3.548 23.055 1.00 95.88 527 LYS A C 1
ATOM 4313 O O . LYS A 1 527 ? -19.067 -2.473 22.910 1.00 95.88 527 LYS A O 1
ATOM 4318 N N . ILE A 1 528 ? -17.175 -3.687 22.866 1.00 96.69 528 ILE A N 1
ATOM 4319 C CA . ILE A 1 528 ? -16.342 -2.584 22.376 1.00 96.69 528 ILE A CA 1
ATOM 4320 C C . ILE A 1 528 ? -16.740 -2.252 20.940 1.00 96.69 528 ILE A C 1
ATOM 4322 O O . ILE A 1 528 ? -16.987 -1.089 20.658 1.00 96.69 528 ILE A O 1
ATOM 4326 N N . ARG A 1 529 ? -16.879 -3.242 20.053 1.00 94.94 529 ARG A N 1
ATOM 4327 C CA . ARG A 1 529 ? -17.300 -3.023 18.662 1.00 94.94 529 ARG A CA 1
ATOM 4328 C C . ARG A 1 529 ? -18.609 -2.237 18.582 1.00 94.94 529 ARG A C 1
ATOM 4330 O O . ARG A 1 529 ? -18.678 -1.233 17.881 1.00 94.94 529 ARG A O 1
ATOM 4337 N N . GLU A 1 530 ? -19.616 -2.659 19.337 1.00 95.06 530 GLU A N 1
ATOM 4338 C CA . GLU A 1 530 ? -20.930 -2.015 19.344 1.00 95.06 530 GLU A CA 1
ATOM 4339 C C . GLU A 1 530 ? -20.871 -0.603 19.930 1.00 95.06 530 GLU A C 1
ATOM 4341 O O . GLU A 1 530 ? -21.364 0.343 19.330 1.00 95.06 530 GLU A O 1
ATOM 4346 N N . ARG A 1 531 ? -20.235 -0.422 21.090 1.00 96.75 531 ARG A N 1
ATOM 4347 C CA . ARG A 1 531 ? -20.304 0.866 21.789 1.00 96.75 531 ARG A CA 1
ATOM 4348 C C . ARG A 1 531 ? -19.260 1.882 21.328 1.00 96.75 531 ARG A C 1
ATOM 4350 O O . ARG A 1 531 ? -19.506 3.070 21.490 1.00 96.75 531 ARG A O 1
ATOM 4357 N N . LEU A 1 532 ? -18.108 1.443 20.813 1.00 97.19 532 LEU A N 1
ATOM 4358 C CA . LEU A 1 532 ? -16.996 2.308 20.397 1.00 97.19 532 LEU A CA 1
ATOM 4359 C C . LEU A 1 532 ? -16.982 2.587 18.894 1.00 97.19 532 LEU A C 1
ATOM 4361 O O . LEU A 1 532 ? -16.686 3.714 18.514 1.00 97.19 532 LEU A O 1
ATOM 4365 N N . LEU A 1 533 ? -17.258 1.594 18.039 1.00 96.69 533 LEU A N 1
ATOM 4366 C CA . LEU A 1 533 ? -17.038 1.743 16.592 1.00 96.69 533 LEU A CA 1
ATOM 4367 C C . LEU A 1 533 ? -18.262 2.264 15.839 1.00 96.69 533 LEU A C 1
ATOM 4369 O O . LEU A 1 533 ? -18.102 3.067 14.927 1.00 96.69 533 LEU A O 1
ATOM 4373 N N . ILE A 1 534 ? -19.476 1.874 16.240 1.00 95.19 534 ILE A N 1
ATOM 4374 C CA . ILE A 1 534 ? -20.723 2.367 15.626 1.00 95.19 534 ILE A CA 1
ATOM 4375 C C . ILE A 1 534 ? -20.799 3.907 15.574 1.00 95.19 534 ILE A C 1
ATOM 4377 O O . ILE A 1 534 ? -21.200 4.431 14.534 1.00 95.19 534 ILE A O 1
ATOM 4381 N N . PRO A 1 535 ? -20.367 4.663 16.607 1.00 94.31 535 PRO A N 1
ATOM 4382 C CA . PRO A 1 535 ? -20.318 6.124 16.547 1.00 94.31 535 PRO A CA 1
ATOM 4383 C C . PRO A 1 535 ? -19.569 6.706 15.340 1.00 94.31 535 PRO A C 1
ATOM 4385 O O . PRO A 1 535 ? -19.931 7.787 14.885 1.00 94.31 535 PRO A O 1
ATOM 4388 N N . TYR A 1 536 ? -18.571 6.000 14.793 1.00 95.50 536 TYR A N 1
ATOM 4389 C CA . TYR A 1 536 ? -17.811 6.442 13.616 1.00 95.50 536 TYR A CA 1
ATOM 4390 C C . TYR A 1 536 ? -18.621 6.349 12.315 1.00 95.50 536 TYR A C 1
ATOM 4392 O O . TYR A 1 536 ? -18.265 6.992 11.329 1.00 95.50 536 TYR A O 1
ATOM 4400 N N . PHE A 1 537 ? -19.700 5.559 12.286 1.00 95.19 537 PHE A N 1
ATOM 4401 C CA . PHE A 1 537 ? -20.554 5.439 11.103 1.00 95.19 537 PHE A CA 1
ATOM 4402 C C . PHE A 1 537 ? -21.496 6.629 10.939 1.00 95.19 537 PHE A C 1
ATOM 4404 O O . PHE A 1 537 ? -21.938 6.902 9.827 1.00 95.19 537 PHE A O 1
ATOM 4411 N N . TYR A 1 538 ? -21.796 7.352 12.016 1.00 92.81 538 TYR A N 1
ATOM 4412 C CA . TYR A 1 538 ? -22.707 8.487 11.969 1.00 92.81 538 TYR A CA 1
ATOM 4413 C C . TYR A 1 538 ? -21.987 9.774 11.570 1.00 92.81 538 TYR A C 1
ATOM 4415 O O . TYR A 1 538 ? -20.951 10.128 12.135 1.00 92.81 538 TYR A O 1
ATOM 4423 N N . ASP A 1 539 ? -22.576 10.521 10.636 1.00 85.31 539 ASP A N 1
ATOM 4424 C CA . ASP A 1 539 ? -22.105 11.865 10.298 1.00 85.31 539 ASP A CA 1
ATOM 4425 C C . ASP A 1 539 ? -22.549 12.877 11.360 1.00 85.31 539 ASP A C 1
ATOM 4427 O O . ASP A 1 539 ? -23.634 13.456 11.294 1.00 85.31 539 ASP A O 1
ATOM 4431 N N . ARG A 1 540 ? -21.699 13.070 12.370 1.00 87.62 540 ARG A N 1
ATOM 4432 C CA . ARG A 1 540 ? -21.964 13.983 13.491 1.00 87.62 540 ARG A CA 1
ATOM 4433 C C . ARG A 1 540 ? -21.509 15.417 13.233 1.00 87.62 540 ARG A C 1
ATOM 4435 O O . ARG A 1 540 ? -21.627 16.238 14.139 1.00 87.62 540 ARG A O 1
ATOM 4442 N N . LYS A 1 541 ? -20.953 15.718 12.047 1.00 87.56 541 LYS A N 1
ATOM 4443 C CA . LYS A 1 541 ? -20.295 17.005 11.739 1.00 87.56 541 LYS A CA 1
ATOM 4444 C C . LYS A 1 541 ? -19.286 17.437 12.815 1.00 87.56 541 LYS A C 1
ATOM 4446 O O . LYS A 1 541 ? -19.107 18.622 13.096 1.00 87.56 541 LYS A O 1
ATOM 4451 N N . GLU A 1 542 ? -18.668 16.459 13.475 1.00 91.31 542 GLU A N 1
ATOM 4452 C CA . GLU A 1 542 ? -17.674 16.703 14.511 1.00 91.31 542 GLU A CA 1
ATOM 4453 C C . GLU A 1 542 ? -16.395 17.235 13.871 1.00 91.31 542 GLU A C 1
ATOM 4455 O O . GLU A 1 542 ? -16.011 16.803 12.785 1.00 91.31 542 GLU A O 1
ATOM 4460 N N . THR A 1 543 ? -15.703 18.137 14.566 1.00 92.56 543 THR A N 1
ATOM 4461 C CA . THR A 1 543 ? -14.389 18.609 14.133 1.00 92.56 543 THR A CA 1
ATOM 4462 C C . THR A 1 543 ? -13.289 18.172 15.093 1.00 92.56 543 THR A C 1
ATOM 4464 O O . THR A 1 543 ? -13.437 18.207 16.317 1.00 92.56 543 THR A O 1
ATOM 4467 N N . ILE A 1 544 ? -12.150 17.767 14.537 1.00 87.94 544 ILE A N 1
ATOM 4468 C CA . ILE A 1 544 ? -10.925 17.454 15.272 1.00 87.94 544 ILE A CA 1
ATOM 4469 C C . ILE A 1 544 ? -9.828 18.351 14.701 1.00 87.94 544 ILE A C 1
ATOM 4471 O O . ILE A 1 544 ? -9.541 18.329 13.508 1.00 87.94 544 ILE A O 1
ATOM 4475 N N . TYR A 1 545 ? -9.231 19.184 15.557 1.00 85.94 545 TYR A N 1
ATOM 4476 C CA . TYR A 1 545 ? -8.238 20.187 15.150 1.00 85.94 545 TYR A CA 1
ATOM 4477 C C . TYR A 1 545 ? -8.738 21.124 14.028 1.00 85.94 545 TYR A C 1
ATOM 4479 O O . TYR A 1 545 ? -7.990 21.451 13.112 1.00 85.94 545 TYR A O 1
ATOM 4487 N N . GLY A 1 546 ? -10.018 21.519 14.077 1.00 86.62 546 GLY A N 1
ATOM 4488 C CA . GLY A 1 546 ? -10.638 22.412 13.087 1.00 86.62 546 GLY A CA 1
ATOM 4489 C C . GLY A 1 546 ? -10.956 21.766 11.734 1.00 86.62 546 GLY A C 1
ATOM 4490 O O . GLY A 1 546 ? -11.457 22.448 10.849 1.00 86.62 546 GLY A O 1
ATOM 4491 N N . ARG A 1 547 ? -10.698 20.463 11.565 1.00 87.50 547 ARG A N 1
ATOM 4492 C CA . ARG A 1 547 ? -11.039 19.693 10.360 1.00 87.50 547 ARG A CA 1
ATOM 4493 C C . ARG A 1 547 ? -12.205 18.760 10.639 1.00 87.50 547 ARG A C 1
ATOM 4495 O O . ARG A 1 547 ? -12.379 18.331 11.777 1.00 87.50 547 ARG A O 1
ATOM 4502 N N . ASP A 1 548 ? -12.957 18.418 9.601 1.00 90.94 548 ASP A N 1
ATOM 4503 C CA . ASP A 1 548 ? -13.982 17.379 9.675 1.00 90.94 548 ASP A CA 1
ATOM 4504 C C . ASP A 1 548 ? -13.388 16.054 10.195 1.00 90.94 548 ASP A C 1
ATOM 4506 O O . ASP A 1 548 ? -12.361 15.573 9.706 1.00 90.94 548 ASP A O 1
ATOM 4510 N N . ALA A 1 549 ? -14.012 15.488 11.231 1.00 93.06 549 ALA A N 1
ATOM 4511 C CA . ALA A 1 549 ? -13.510 14.300 11.913 1.00 93.06 549 ALA A CA 1
ATOM 4512 C C . ALA A 1 549 ? -13.541 13.064 11.009 1.00 93.06 549 ALA A C 1
ATOM 4514 O O . ALA A 1 549 ? -12.620 12.251 11.048 1.00 93.06 549 ALA A O 1
ATOM 4515 N N . ARG A 1 550 ? -14.576 12.935 10.173 1.00 93.69 550 ARG A N 1
ATOM 4516 C CA . ARG A 1 550 ? -14.726 11.796 9.270 1.00 93.69 550 ARG A CA 1
ATOM 4517 C C . ARG A 1 550 ? -13.654 11.809 8.185 1.00 93.69 550 ARG A C 1
ATOM 4519 O O . ARG A 1 550 ? -13.044 10.769 7.945 1.00 93.69 550 ARG A O 1
ATOM 4526 N N . GLY A 1 551 ? -13.376 12.973 7.602 1.00 92.38 551 GLY A N 1
ATOM 4527 C CA . GLY A 1 551 ? -12.268 13.155 6.669 1.00 92.38 551 GLY A CA 1
ATOM 4528 C C . GLY A 1 551 ? -10.931 12.720 7.274 1.00 92.38 551 GLY A C 1
ATOM 4529 O O . GLY A 1 551 ? -10.168 12.017 6.619 1.00 92.38 551 GLY A O 1
ATOM 4530 N N . LEU A 1 552 ? -10.682 13.043 8.550 1.00 92.19 552 LEU A N 1
ATOM 4531 C CA . LEU A 1 552 ? -9.492 12.563 9.261 1.00 92.19 552 LEU A CA 1
ATOM 4532 C C . LEU A 1 552 ? -9.485 11.040 9.437 1.00 92.19 552 LEU A C 1
ATOM 4534 O O . LEU A 1 552 ? -8.446 10.425 9.244 1.00 92.19 552 LEU A O 1
ATOM 4538 N N . TYR A 1 553 ? -10.613 10.405 9.763 1.00 95.19 553 TYR A N 1
ATOM 4539 C CA . TYR A 1 553 ? -10.662 8.941 9.882 1.00 95.19 553 TYR A CA 1
ATOM 4540 C C . TYR A 1 553 ? -10.315 8.252 8.556 1.00 95.19 553 TYR A C 1
ATOM 4542 O O . TYR A 1 553 ? -9.521 7.317 8.514 1.00 95.19 553 TYR A O 1
ATOM 4550 N N . ILE A 1 554 ? -10.869 8.743 7.448 1.00 95.44 554 ILE A N 1
ATOM 4551 C CA . ILE A 1 554 ? -10.566 8.203 6.120 1.00 95.44 554 ILE A CA 1
ATOM 4552 C C . ILE A 1 554 ? -9.091 8.430 5.748 1.00 95.44 554 ILE A C 1
ATOM 4554 O O . ILE A 1 554 ? -8.449 7.503 5.257 1.00 95.44 554 ILE A O 1
ATOM 4558 N N . GLU A 1 555 ? -8.536 9.612 6.035 1.00 92.44 555 GLU A N 1
ATOM 4559 C CA . GLU A 1 555 ? -7.119 9.935 5.800 1.00 92.44 555 GLU A CA 1
ATOM 4560 C C . GLU A 1 555 ? -6.179 9.004 6.583 1.00 92.44 555 GLU A C 1
ATOM 4562 O O . GLU A 1 555 ? -5.183 8.533 6.040 1.00 92.44 555 GLU A O 1
ATOM 4567 N N . GLU A 1 556 ? -6.499 8.689 7.840 1.00 92.12 556 GLU A N 1
ATOM 4568 C CA . GLU A 1 556 ? -5.690 7.786 8.667 1.00 92.12 556 GLU A CA 1
ATOM 4569 C C . GLU A 1 556 ? -5.744 6.343 8.144 1.00 92.12 556 GLU A C 1
ATOM 4571 O O . GLU A 1 556 ? -4.699 5.699 8.022 1.00 92.12 556 GLU A O 1
ATOM 4576 N N . LEU A 1 557 ? -6.928 5.861 7.734 1.00 95.38 557 LEU A N 1
ATOM 4577 C CA . LEU A 1 557 ? -7.057 4.573 7.044 1.00 95.38 557 LEU A CA 1
ATOM 4578 C C . LEU A 1 557 ? -6.222 4.543 5.758 1.00 95.38 557 LEU A C 1
ATOM 4580 O O . LEU A 1 557 ? -5.532 3.557 5.505 1.00 95.38 557 LEU A O 1
ATOM 4584 N N . GLU A 1 558 ? -6.263 5.600 4.948 1.00 94.88 558 GLU A N 1
ATOM 4585 C CA . GLU A 1 558 ? -5.494 5.691 3.706 1.00 94.88 558 GLU A CA 1
ATOM 4586 C C . GLU A 1 558 ? -3.986 5.692 3.961 1.00 94.88 558 GLU A C 1
ATOM 4588 O O . GLU A 1 558 ? -3.254 4.885 3.375 1.00 94.88 558 GLU A O 1
ATOM 4593 N N . ARG A 1 559 ? -3.518 6.573 4.851 1.00 90.50 559 ARG A N 1
ATOM 4594 C CA . ARG A 1 559 ? -2.097 6.717 5.173 1.00 90.50 559 ARG A CA 1
ATOM 4595 C C . ARG A 1 559 ? -1.510 5.384 5.609 1.00 90.50 559 ARG A C 1
ATOM 4597 O O . ARG A 1 559 ? -0.453 4.982 5.126 1.00 90.50 559 ARG A O 1
ATOM 4604 N N . ASP A 1 560 ? -2.202 4.696 6.506 1.00 89.56 560 ASP A N 1
ATOM 4605 C CA . ASP A 1 560 ? -1.711 3.472 7.116 1.00 89.56 560 ASP A CA 1
ATOM 4606 C C . ASP A 1 560 ? -1.789 2.248 6.185 1.00 89.56 560 ASP A C 1
ATOM 4608 O O . ASP A 1 560 ? -0.846 1.454 6.098 1.00 89.56 560 ASP A O 1
ATOM 4612 N N . ASN A 1 561 ? -2.892 2.094 5.442 1.00 91.00 561 ASN A N 1
ATOM 4613 C CA . ASN A 1 561 ? -3.091 0.927 4.580 1.00 91.00 561 ASN A CA 1
ATOM 4614 C C . ASN A 1 561 ? -2.339 1.032 3.242 1.00 91.00 561 ASN A C 1
ATOM 4616 O O . ASN A 1 561 ? -2.004 -0.009 2.661 1.00 91.00 561 ASN A O 1
ATOM 4620 N N . LEU A 1 562 ? -2.078 2.252 2.754 1.00 91.56 562 LEU A N 1
ATOM 4621 C CA . LEU A 1 562 ? -1.497 2.506 1.435 1.00 91.56 562 LEU A CA 1
ATOM 4622 C C . LEU A 1 562 ? -0.148 3.209 1.537 1.00 91.56 562 LEU A C 1
ATOM 4624 O O . LEU A 1 562 ? 0.869 2.595 1.226 1.00 91.56 562 LEU A O 1
ATOM 4628 N N . GLN A 1 563 ? -0.146 4.479 1.949 1.00 87.12 563 GLN A N 1
ATOM 4629 C CA . GLN A 1 563 ? 1.001 5.377 1.788 1.00 87.12 563 GLN A CA 1
ATOM 4630 C C . GLN A 1 563 ? 2.206 4.871 2.580 1.00 87.12 563 GLN A C 1
ATOM 4632 O O . GLN A 1 563 ? 3.185 4.438 1.984 1.00 87.12 563 GLN A O 1
ATOM 4637 N N . TYR A 1 564 ? 2.106 4.818 3.910 1.00 83.25 564 TYR A N 1
ATOM 4638 C CA . TYR A 1 564 ? 3.179 4.325 4.769 1.00 83.25 564 TYR A CA 1
ATOM 4639 C C . TYR A 1 564 ? 3.561 2.897 4.376 1.00 83.25 564 TYR A C 1
ATOM 4641 O O . TYR A 1 564 ? 4.700 2.599 4.040 1.00 83.25 564 TYR A O 1
ATOM 4649 N N . ARG A 1 565 ? 2.581 1.998 4.331 1.00 87.44 565 ARG A N 1
ATOM 4650 C CA . ARG A 1 565 ? 2.808 0.571 4.115 1.00 87.44 565 ARG A CA 1
ATOM 4651 C C . ARG A 1 565 ? 3.494 0.235 2.793 1.00 87.44 565 ARG A C 1
ATOM 4653 O O . ARG A 1 565 ? 4.481 -0.505 2.790 1.00 87.44 565 ARG A O 1
ATOM 4660 N N . LEU A 1 566 ? 2.947 0.693 1.670 1.00 91.25 566 LEU A N 1
ATOM 4661 C CA . LEU A 1 566 ? 3.444 0.296 0.357 1.00 91.25 566 LEU A CA 1
ATOM 4662 C C . LEU A 1 566 ? 4.714 1.071 -0.011 1.00 91.25 566 LEU A C 1
ATOM 4664 O O . LEU A 1 566 ? 5.637 0.453 -0.548 1.00 91.25 566 LEU A O 1
ATOM 4668 N N . MET A 1 567 ? 4.803 2.364 0.335 1.00 88.38 567 MET A N 1
ATOM 4669 C CA . MET A 1 567 ? 5.974 3.196 0.027 1.00 88.38 567 MET A CA 1
ATOM 4670 C C . MET A 1 567 ? 7.172 2.908 0.931 1.00 88.38 567 MET A C 1
ATOM 4672 O O . MET A 1 567 ? 8.279 2.731 0.426 1.00 88.38 567 MET A O 1
ATOM 4676 N N . HIS A 1 568 ? 6.965 2.762 2.245 1.00 76.81 568 HIS A N 1
ATOM 4677 C CA . HIS A 1 568 ? 8.053 2.682 3.231 1.00 76.81 568 HIS A CA 1
ATOM 4678 C C . HIS A 1 568 ? 8.865 1.379 3.193 1.00 76.81 568 HIS A C 1
ATOM 4680 O O . HIS A 1 568 ? 9.848 1.271 3.923 1.00 76.81 568 HIS A O 1
ATOM 4686 N N . LYS A 1 569 ? 8.466 0.399 2.360 1.00 73.69 569 LYS A N 1
ATOM 4687 C CA . LYS A 1 569 ? 9.216 -0.799 1.888 1.00 73.69 569 LYS A CA 1
ATOM 4688 C C . LYS A 1 569 ? 8.281 -1.861 1.299 1.00 73.69 569 LYS A C 1
ATOM 4690 O O . LYS A 1 569 ? 8.758 -2.796 0.657 1.00 73.69 569 LYS A O 1
ATOM 4695 N N . GLY A 1 570 ? 6.973 -1.771 1.551 1.00 84.38 570 GLY A N 1
ATOM 4696 C CA . GLY A 1 570 ? 6.049 -2.878 1.332 1.00 84.38 570 GLY A CA 1
ATOM 4697 C C . GLY A 1 570 ? 5.899 -3.317 -0.115 1.00 84.38 570 GLY A C 1
ATOM 4698 O O . GLY A 1 570 ? 5.801 -4.509 -0.342 1.00 84.38 570 GLY A O 1
ATOM 4699 N N . TYR A 1 571 ? 5.923 -2.426 -1.103 1.00 93.38 571 TYR A N 1
ATOM 4700 C CA . TYR A 1 571 ? 5.772 -2.860 -2.494 1.00 93.38 571 TYR A CA 1
ATOM 4701 C C . TYR A 1 571 ? 7.085 -3.385 -3.092 1.00 93.38 571 TYR A C 1
ATOM 4703 O O . TYR A 1 571 ? 7.185 -4.555 -3.472 1.00 93.38 571 TYR A O 1
ATOM 4711 N N . ALA A 1 572 ? 8.130 -2.547 -3.095 1.00 90.88 572 ALA A N 1
ATOM 4712 C CA . ALA A 1 572 ? 9.419 -2.850 -3.728 1.00 90.88 572 ALA A CA 1
ATOM 4713 C C . ALA A 1 572 ? 10.064 -4.149 -3.215 1.00 90.88 572 ALA A C 1
ATOM 4715 O O . ALA A 1 572 ? 10.789 -4.822 -3.954 1.00 90.88 572 ALA A O 1
ATOM 4716 N N . ARG A 1 573 ? 9.793 -4.506 -1.952 1.00 90.94 573 ARG A N 1
ATOM 4717 C CA . ARG A 1 573 ? 10.305 -5.713 -1.302 1.00 90.94 573 ARG A CA 1
ATOM 4718 C C . ARG A 1 573 ? 9.788 -7.006 -1.942 1.00 90.94 573 ARG A C 1
ATOM 4720 O O . ARG A 1 573 ? 10.540 -7.977 -1.993 1.00 90.94 573 ARG A O 1
ATOM 4727 N N . PHE A 1 574 ? 8.539 -7.039 -2.400 1.00 93.69 574 PHE A N 1
ATOM 4728 C CA . PHE A 1 574 ? 7.882 -8.284 -2.821 1.00 93.69 574 PHE A CA 1
ATOM 4729 C C . PHE A 1 574 ? 7.511 -8.306 -4.301 1.00 93.69 574 PHE A C 1
ATOM 4731 O O . PHE A 1 574 ? 7.454 -9.382 -4.892 1.00 93.69 574 PHE A O 1
ATOM 4738 N N . CYS A 1 575 ? 7.286 -7.143 -4.906 1.00 95.06 575 CYS A N 1
ATOM 4739 C CA . CYS A 1 575 ? 6.801 -7.036 -6.273 1.00 95.06 575 CYS A CA 1
ATOM 4740 C C . CYS A 1 575 ? 7.903 -6.517 -7.207 1.00 95.06 575 CYS A C 1
ATOM 4742 O O . CYS A 1 575 ? 8.641 -5.602 -6.829 1.00 95.06 575 CYS A O 1
ATOM 4744 N N . PRO A 1 576 ? 8.063 -7.102 -8.408 1.00 94.75 576 PRO A N 1
ATOM 4745 C CA . PRO A 1 576 ? 8.908 -6.530 -9.451 1.00 94.75 576 PRO A CA 1
ATOM 4746 C C . PRO A 1 576 ? 8.289 -5.231 -10.001 1.00 94.75 576 PRO A C 1
ATOM 4748 O O . PRO A 1 576 ? 7.121 -4.947 -9.760 1.00 94.75 576 PRO A O 1
ATOM 4751 N N . VAL A 1 577 ? 9.088 -4.443 -10.721 1.00 93.06 577 VAL A N 1
ATOM 4752 C CA . VAL A 1 577 ? 8.640 -3.191 -11.359 1.00 93.06 577 VAL A CA 1
ATOM 4753 C C . VAL A 1 577 ? 8.115 -3.521 -12.756 1.00 93.06 577 VAL A C 1
ATOM 4755 O O . VAL A 1 577 ? 8.744 -4.302 -13.461 1.00 93.06 577 VAL A O 1
ATOM 4758 N N . PHE A 1 578 ? 6.989 -2.943 -13.155 1.00 91.88 578 PHE A N 1
ATOM 4759 C CA . PHE A 1 578 ? 6.355 -3.118 -14.463 1.00 91.88 578 PHE A CA 1
ATOM 4760 C C . PHE A 1 578 ? 6.092 -1.801 -15.201 1.00 91.88 578 PHE A C 1
ATOM 4762 O O . PHE A 1 578 ? 5.898 -1.841 -16.410 1.00 91.88 578 PHE A O 1
ATOM 4769 N N . GLY A 1 579 ? 6.119 -0.655 -14.518 1.00 87.62 579 GLY A N 1
ATOM 4770 C CA . GLY A 1 579 ? 5.823 0.641 -15.130 1.00 87.62 579 GLY A CA 1
ATOM 4771 C C . GLY A 1 579 ? 6.617 1.792 -14.521 1.00 87.62 579 GLY A C 1
ATOM 4772 O O . GLY A 1 579 ? 7.708 1.599 -13.981 1.00 87.62 579 GLY A O 1
ATOM 4773 N N . GLY A 1 580 ? 6.057 2.996 -14.626 1.00 87.94 580 GLY A N 1
ATOM 4774 C CA . GLY A 1 580 ? 6.633 4.229 -14.095 1.00 87.94 580 GLY A CA 1
ATOM 4775 C C . GLY A 1 580 ? 6.927 5.280 -15.162 1.00 87.94 580 GLY A C 1
ATOM 4776 O O . GLY A 1 580 ? 6.877 5.021 -16.365 1.00 87.94 580 GLY A O 1
ATOM 4777 N N . VAL A 1 581 ? 7.251 6.488 -14.703 1.00 87.00 581 VAL A N 1
ATOM 4778 C CA . VAL A 1 581 ? 7.611 7.610 -15.576 1.00 87.00 581 VAL A CA 1
ATOM 4779 C C . VAL A 1 581 ? 9.096 7.494 -15.919 1.00 87.00 581 VAL A C 1
ATOM 4781 O O . VAL A 1 581 ? 9.955 7.607 -15.047 1.00 87.00 581 VAL A O 1
ATOM 4784 N N . ASN A 1 582 ? 9.415 7.254 -17.189 1.00 87.94 582 ASN A N 1
ATOM 4785 C CA . ASN A 1 582 ? 10.789 7.030 -17.654 1.00 87.94 582 ASN A CA 1
ATOM 4786 C C . ASN A 1 582 ? 11.270 8.180 -18.549 1.00 87.94 582 ASN A C 1
ATOM 4788 O O . ASN A 1 582 ? 11.584 7.972 -19.719 1.00 87.94 582 ASN A O 1
ATOM 4792 N N . THR A 1 583 ? 11.318 9.391 -17.995 1.00 90.75 583 THR A N 1
ATOM 4793 C CA . THR A 1 583 ? 11.789 10.595 -18.695 1.00 90.75 583 THR A CA 1
ATOM 4794 C C . THR A 1 583 ? 13.022 11.203 -18.019 1.00 90.75 583 THR A C 1
ATOM 4796 O O . THR A 1 583 ? 13.414 10.772 -16.930 1.00 90.75 583 THR A O 1
ATOM 4799 N N . ALA A 1 584 ? 13.665 12.185 -18.659 1.00 88.75 584 ALA A N 1
ATOM 4800 C CA . ALA A 1 584 ? 14.858 12.840 -18.118 1.00 88.75 584 ALA A CA 1
ATOM 4801 C C . ALA A 1 584 ? 14.558 13.618 -16.826 1.00 88.75 584 ALA A C 1
ATOM 4803 O O . ALA A 1 584 ? 15.390 13.631 -15.921 1.00 88.75 584 ALA A O 1
ATOM 4804 N N . ASN A 1 585 ? 13.360 14.197 -16.734 1.00 90.81 585 ASN A N 1
ATOM 4805 C CA . ASN A 1 585 ? 12.882 14.989 -15.603 1.00 90.81 585 ASN A CA 1
ATOM 4806 C C . ASN A 1 585 ? 11.953 14.208 -14.660 1.00 90.81 585 ASN A C 1
ATOM 4808 O O . ASN A 1 585 ? 11.227 14.806 -13.869 1.00 90.81 585 ASN A O 1
ATOM 4812 N N . THR A 1 586 ? 11.951 12.872 -14.724 1.00 92.50 586 THR A N 1
ATOM 4813 C CA . THR A 1 586 ? 11.044 12.021 -13.932 1.00 92.50 586 THR A CA 1
ATOM 4814 C C . THR A 1 586 ? 11.090 12.312 -12.425 1.00 92.50 586 THR A C 1
ATOM 4816 O O . THR A 1 586 ? 10.071 12.261 -11.739 1.00 92.50 586 THR A O 1
ATOM 4819 N N . ASP A 1 587 ? 12.247 12.703 -11.889 1.00 90.12 587 ASP A N 1
ATOM 4820 C CA . ASP A 1 587 ? 12.429 13.064 -10.482 1.00 90.12 587 ASP A CA 1
ATOM 4821 C C . ASP A 1 587 ? 11.571 14.261 -10.039 1.00 90.12 587 ASP A C 1
ATOM 4823 O O . ASP A 1 587 ? 11.174 14.314 -8.873 1.00 90.12 587 ASP A O 1
ATOM 4827 N N . LYS A 1 588 ? 11.208 15.168 -10.957 1.00 90.94 588 LYS A N 1
ATOM 4828 C CA . LYS A 1 588 ? 10.374 16.350 -10.674 1.00 90.94 588 LYS A CA 1
ATOM 4829 C C . LYS A 1 588 ? 8.985 15.991 -10.160 1.00 90.94 588 LYS A C 1
ATOM 4831 O O . LYS A 1 588 ? 8.482 16.658 -9.264 1.00 90.94 588 LYS A O 1
ATOM 4836 N N . VAL A 1 589 ? 8.403 14.903 -10.660 1.00 91.94 589 VAL A N 1
ATOM 4837 C CA . VAL A 1 589 ? 7.077 14.404 -10.246 1.00 91.94 589 VAL A CA 1
ATOM 4838 C C . VAL A 1 589 ? 7.168 13.214 -9.286 1.00 91.94 589 VAL A C 1
ATOM 4840 O O . VAL A 1 589 ? 6.215 12.451 -9.103 1.00 91.94 589 VAL A O 1
ATOM 4843 N N . ASP A 1 590 ? 8.332 13.024 -8.660 1.00 92.31 590 ASP A N 1
ATOM 4844 C CA . ASP A 1 590 ? 8.649 11.851 -7.843 1.00 92.31 590 ASP A CA 1
ATOM 4845 C C . ASP A 1 590 ? 8.615 10.536 -8.642 1.00 92.31 590 ASP A C 1
ATOM 4847 O O . ASP A 1 590 ? 8.340 9.479 -8.085 1.00 92.31 590 ASP A O 1
ATOM 4851 N N . GLY A 1 591 ? 8.858 10.569 -9.951 1.00 88.88 591 GLY A N 1
ATOM 4852 C CA . GLY A 1 591 ? 8.705 9.439 -10.873 1.00 88.88 591 GLY A CA 1
ATOM 4853 C C . GLY A 1 591 ? 9.606 8.228 -10.598 1.00 88.88 591 GLY A C 1
ATOM 4854 O O . GLY A 1 591 ? 9.326 7.128 -11.067 1.00 88.88 591 GLY A O 1
ATOM 4855 N N . LEU A 1 592 ? 10.638 8.395 -9.762 1.00 88.06 592 LEU A N 1
ATOM 4856 C CA . LEU A 1 592 ? 11.481 7.305 -9.245 1.00 88.06 592 LEU A CA 1
ATOM 4857 C C . LEU A 1 592 ? 10.817 6.494 -8.116 1.00 88.06 592 LEU A C 1
ATOM 4859 O O . LEU A 1 592 ? 11.321 5.441 -7.720 1.00 88.06 592 LEU A O 1
ATOM 4863 N N . SER A 1 593 ? 9.717 7.001 -7.562 1.00 91.38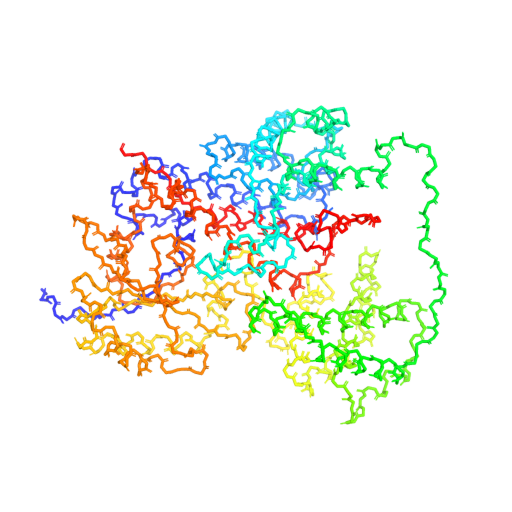 593 SER A N 1
ATOM 4864 C CA . SER A 1 593 ? 8.924 6.347 -6.527 1.00 91.38 593 SER A CA 1
ATOM 4865 C C . SER A 1 593 ? 8.140 5.156 -7.081 1.00 91.38 593 SER A C 1
ATOM 4867 O O . SER A 1 593 ? 7.609 5.201 -8.190 1.00 91.38 593 SER A O 1
ATOM 4869 N N . MET A 1 594 ? 7.959 4.123 -6.251 1.00 92.62 594 MET A N 1
ATOM 4870 C CA . MET A 1 594 ? 7.068 2.996 -6.562 1.00 92.62 594 MET A CA 1
ATOM 4871 C C . MET A 1 594 ? 5.612 3.426 -6.750 1.00 92.62 594 MET A C 1
ATOM 4873 O O . MET A 1 594 ? 4.860 2.683 -7.363 1.00 92.62 594 MET A O 1
ATOM 4877 N N . PHE A 1 595 ? 5.219 4.613 -6.278 1.00 94.56 595 PHE A N 1
ATOM 4878 C CA . PHE A 1 595 ? 3.886 5.171 -6.503 1.00 94.56 595 PHE A CA 1
ATOM 4879 C C . PHE A 1 595 ? 3.466 5.150 -7.983 1.00 94.56 595 PHE A C 1
ATOM 4881 O O . PHE A 1 595 ? 2.289 4.958 -8.281 1.00 94.56 595 PHE A O 1
ATOM 4888 N N . TRP A 1 596 ? 4.424 5.324 -8.899 1.00 95.25 596 TRP A N 1
ATOM 4889 C CA . TRP A 1 596 ? 4.187 5.362 -10.343 1.00 95.25 596 TRP A CA 1
ATOM 4890 C C . TRP A 1 596 ? 4.161 3.986 -11.009 1.00 95.25 596 TRP A C 1
ATOM 4892 O O . TRP A 1 596 ? 3.792 3.884 -12.176 1.00 95.25 596 TRP A O 1
ATOM 4902 N N . ASP A 1 597 ? 4.546 2.930 -10.294 1.00 96.38 597 ASP A N 1
ATOM 4903 C CA . ASP A 1 597 ? 4.551 1.577 -10.834 1.00 96.38 597 ASP A CA 1
ATOM 4904 C C . ASP A 1 597 ? 3.124 1.027 -10.986 1.00 96.38 597 ASP A C 1
ATOM 4906 O O . ASP A 1 597 ? 2.303 1.106 -10.067 1.00 96.38 597 ASP A O 1
ATOM 4910 N N . SER A 1 598 ? 2.828 0.403 -12.126 1.00 96.75 598 SER A N 1
ATOM 4911 C CA . SER A 1 598 ? 1.491 -0.117 -12.432 1.00 96.75 598 SER A CA 1
ATOM 4912 C C . SER A 1 598 ? 1.031 -1.167 -11.415 1.00 96.75 598 SER A C 1
ATOM 4914 O O . SER A 1 598 ? -0.120 -1.157 -10.971 1.00 96.75 598 SER A O 1
ATOM 4916 N N . GLY A 1 599 ? 1.932 -2.050 -10.968 1.00 96.62 599 GLY A N 1
ATOM 4917 C CA . GLY A 1 599 ? 1.596 -3.065 -9.970 1.00 96.62 599 GLY A CA 1
ATOM 4918 C C . GLY A 1 599 ? 1.403 -2.476 -8.569 1.00 96.62 599 GLY A C 1
ATOM 4919 O O . GLY A 1 599 ? 0.534 -2.945 -7.828 1.00 96.62 599 GLY A O 1
ATOM 4920 N N . TYR A 1 600 ? 2.126 -1.403 -8.220 1.00 96.88 600 TYR A N 1
ATOM 4921 C CA . TYR A 1 600 ? 1.869 -0.651 -6.986 1.00 96.88 600 TYR A CA 1
ATOM 4922 C C . TYR A 1 600 ? 0.452 -0.092 -7.011 1.00 96.88 600 TYR A C 1
ATOM 4924 O O . TYR A 1 600 ? -0.311 -0.300 -6.068 1.00 96.88 600 TYR A O 1
ATOM 4932 N N . ARG A 1 601 ? 0.086 0.583 -8.106 1.00 97.56 601 ARG A N 1
ATOM 4933 C CA . ARG A 1 601 ? -1.210 1.251 -8.276 1.00 97.56 601 ARG A CA 1
ATOM 4934 C C . ARG A 1 601 ? -2.371 0.255 -8.259 1.00 97.56 601 ARG A C 1
ATOM 4936 O O . ARG A 1 601 ? -3.392 0.513 -7.620 1.00 97.56 601 ARG A O 1
ATOM 4943 N N . GLN A 1 602 ? -2.186 -0.944 -8.814 1.00 97.44 602 GLN A N 1
ATOM 4944 C CA . GLN A 1 602 ? -3.161 -2.036 -8.689 1.00 97.44 602 GLN A CA 1
ATOM 4945 C C . GLN A 1 602 ? -3.375 -2.475 -7.232 1.00 97.44 602 GLN A C 1
ATOM 4947 O O . GLN A 1 602 ? -4.516 -2.536 -6.765 1.00 97.44 602 GLN A O 1
ATOM 4952 N N . ILE A 1 603 ? -2.297 -2.742 -6.485 1.00 97.19 603 ILE A N 1
ATOM 4953 C CA . ILE A 1 603 ? -2.397 -3.140 -5.071 1.00 97.19 603 ILE A CA 1
ATOM 4954 C C . ILE A 1 603 ? -2.988 -2.003 -4.228 1.00 97.19 603 ILE A C 1
ATOM 4956 O O . ILE A 1 603 ? -3.870 -2.246 -3.403 1.00 97.19 603 ILE A O 1
ATOM 4960 N N . ALA A 1 604 ? -2.540 -0.768 -4.449 1.00 97.69 604 ALA A N 1
ATOM 4961 C CA . ALA A 1 604 ? -3.028 0.423 -3.766 1.00 97.69 604 ALA A CA 1
ATOM 4962 C C . ALA A 1 604 ? -4.531 0.625 -4.000 1.00 97.69 604 ALA A C 1
ATOM 4964 O O . ALA A 1 604 ? -5.273 0.809 -3.040 1.00 97.69 604 ALA A O 1
ATOM 4965 N N . THR A 1 605 ? -5.006 0.489 -5.240 1.00 98.12 605 THR A N 1
ATOM 4966 C CA . THR A 1 605 ? -6.434 0.576 -5.584 1.00 98.12 605 THR A CA 1
ATOM 4967 C C . THR A 1 605 ? -7.258 -0.496 -4.876 1.00 98.12 605 THR A C 1
ATOM 4969 O O . THR A 1 605 ? -8.290 -0.191 -4.271 1.00 98.12 605 THR A O 1
ATOM 4972 N N . LYS A 1 606 ? -6.780 -1.747 -4.878 1.00 97.44 606 LYS A N 1
ATOM 4973 C CA . LYS A 1 606 ? -7.444 -2.856 -4.180 1.00 97.44 606 LYS A CA 1
ATOM 4974 C C . LYS A 1 606 ? -7.551 -2.606 -2.679 1.00 97.44 606 LYS A C 1
ATOM 4976 O O . LYS A 1 606 ? -8.604 -2.827 -2.081 1.00 97.44 606 LYS A O 1
ATOM 4981 N N . LEU A 1 607 ? -6.487 -2.092 -2.071 1.00 97.12 607 LEU A N 1
ATOM 4982 C CA . LEU A 1 607 ? -6.495 -1.714 -0.662 1.00 97.12 607 LEU A CA 1
ATOM 4983 C C . LEU A 1 607 ? -7.395 -0.510 -0.398 1.00 97.12 607 LEU A C 1
ATOM 4985 O O . LEU A 1 607 ? -8.107 -0.523 0.596 1.00 97.12 607 LEU A O 1
ATOM 4989 N N . PHE A 1 608 ? -7.424 0.495 -1.274 1.00 97.81 608 PHE A N 1
ATOM 4990 C CA . PHE A 1 608 ? -8.310 1.645 -1.112 1.00 97.81 608 PHE A CA 1
ATOM 4991 C C . PHE A 1 608 ? -9.772 1.194 -1.046 1.00 97.81 608 PHE A C 1
ATOM 4993 O O . PHE A 1 608 ? -10.477 1.479 -0.080 1.00 97.81 608 PHE A O 1
ATOM 5000 N N . ILE A 1 609 ? -10.208 0.403 -2.030 1.00 97.19 609 ILE A N 1
ATOM 5001 C CA . ILE A 1 609 ? -11.577 -0.120 -2.101 1.00 97.19 609 ILE A CA 1
ATOM 5002 C C . ILE A 1 609 ? -11.878 -1.035 -0.913 1.00 97.19 609 ILE A C 1
ATOM 5004 O O . ILE A 1 609 ? -12.939 -0.921 -0.302 1.00 97.19 609 ILE A O 1
ATOM 5008 N N . GLY A 1 610 ? -10.948 -1.921 -0.558 1.00 95.75 610 GLY A N 1
ATOM 5009 C CA . GLY A 1 610 ? -11.183 -2.914 0.483 1.00 95.75 610 GLY A CA 1
ATOM 5010 C C . GLY A 1 610 ? -10.986 -2.422 1.921 1.00 95.75 610 GLY A C 1
ATOM 5011 O O . GLY A 1 610 ? -11.458 -3.083 2.842 1.00 95.75 610 GLY A O 1
ATOM 5012 N N . ARG A 1 611 ? -10.247 -1.324 2.142 1.00 95.50 611 ARG A N 1
ATOM 5013 C CA . ARG A 1 611 ? -9.735 -0.921 3.472 1.00 95.50 611 ARG A CA 1
ATOM 5014 C C . ARG A 1 611 ? -9.918 0.541 3.813 1.00 95.50 611 ARG A C 1
ATOM 5016 O O . ARG A 1 611 ? -10.071 0.858 4.988 1.00 95.50 611 ARG A O 1
ATOM 5023 N N . VAL A 1 612 ? -9.944 1.428 2.826 1.00 96.75 612 VAL A N 1
ATOM 5024 C CA . VAL A 1 612 ? -10.243 2.847 3.048 1.00 96.75 612 VAL A CA 1
ATOM 5025 C C . VAL A 1 612 ? -11.751 3.014 2.960 1.00 96.75 612 VAL A C 1
ATOM 5027 O O . VAL A 1 612 ? -12.323 3.549 2.010 1.00 96.75 612 VAL A O 1
ATOM 5030 N N . PHE A 1 613 ? -12.434 2.424 3.937 1.00 95.62 613 PHE A N 1
ATOM 5031 C CA . PHE A 1 613 ? -13.881 2.344 3.944 1.00 95.62 613 PHE A CA 1
ATOM 5032 C C . PHE A 1 613 ? -14.439 2.440 5.357 1.00 95.62 613 PHE A C 1
ATOM 5034 O O . PHE A 1 613 ? -14.116 1.650 6.240 1.00 95.62 613 PHE A O 1
ATOM 5041 N N . LEU A 1 614 ? -15.330 3.410 5.523 1.00 95.56 614 LEU A N 1
ATOM 5042 C CA . LEU A 1 614 ? -16.096 3.639 6.731 1.00 95.56 614 LEU A CA 1
ATOM 5043 C C . LEU A 1 614 ? -17.521 3.992 6.293 1.00 95.56 614 LEU A C 1
ATOM 5045 O O . LEU A 1 614 ? -17.700 5.052 5.688 1.00 95.56 614 LEU A O 1
ATOM 5049 N N . PRO A 1 615 ? -18.526 3.141 6.544 1.00 95.31 615 PRO A N 1
ATOM 5050 C CA . PRO A 1 615 ? -19.904 3.421 6.164 1.00 95.31 615 PRO A CA 1
ATOM 5051 C C . PRO A 1 615 ? -20.386 4.760 6.722 1.00 95.31 615 PRO A C 1
ATOM 5053 O O . PRO A 1 615 ? -19.950 5.186 7.794 1.00 95.31 615 PRO A O 1
ATOM 5056 N N . LYS A 1 616 ? -21.263 5.434 5.980 1.00 94.56 616 LYS A N 1
ATOM 5057 C CA . LYS A 1 616 ? -21.882 6.698 6.385 1.00 94.56 616 LYS A CA 1
ATOM 5058 C C . LYS A 1 616 ? -23.378 6.500 6.589 1.00 94.56 616 LYS A C 1
ATOM 5060 O O . LYS A 1 616 ? -24.118 6.357 5.621 1.00 94.56 616 LYS A O 1
ATOM 5065 N N . ILE A 1 617 ? -23.817 6.480 7.837 1.00 93.38 617 ILE A N 1
ATOM 5066 C CA . ILE A 1 617 ? -25.222 6.378 8.225 1.00 93.38 617 ILE A CA 1
ATOM 5067 C C . ILE A 1 617 ? -25.729 7.788 8.523 1.00 93.38 617 ILE A C 1
ATOM 5069 O O . ILE A 1 617 ? -25.108 8.539 9.282 1.00 93.38 617 ILE A O 1
ATOM 5073 N N . LYS A 1 618 ? -26.848 8.161 7.897 1.00 86.75 618 LYS A N 1
ATOM 5074 C CA . LYS A 1 618 ? -27.540 9.415 8.203 1.00 86.75 618 LYS A CA 1
ATOM 5075 C C . LYS A 1 618 ? -28.204 9.296 9.575 1.00 86.75 618 LYS A C 1
ATOM 5077 O O . LYS A 1 618 ? -28.791 8.257 9.875 1.00 86.75 618 LYS A O 1
ATOM 5082 N N . LEU A 1 619 ? -28.037 10.337 10.390 1.00 77.69 619 LEU A N 1
ATOM 5083 C CA . LEU A 1 619 ? -28.702 10.469 11.687 1.00 77.69 619 LEU A CA 1
ATOM 5084 C C . LEU A 1 619 ? -30.216 10.604 11.533 1.00 77.69 619 LEU A C 1
ATOM 5086 O O . LEU A 1 619 ? -30.645 11.225 10.530 1.00 77.69 619 LEU A O 1
#

pLDDT: mean 90.3, std 12.17, range [31.2, 98.81]

Mean predicted aligned error: 6.1 Å

Sequence (619 aa):
MTEKDAHKEIGFSPPIVELLLDIDNIHKLWPQEIANNKDFQKQLIKRKRLSNLLDIVISSLPRPDISLQEAVSKNYLQENQIAGLYGELSDLLEDSRDYHRIILYLPFEFLPDVSWKPFSCDLQEEMQRFKATYMNTWYHLLNVHDVRANFVDGDVLEKESRGGDDFPRVVKAAHLIPQLVEKGFLSIKEIYDLLEDTEDMVLQENIKESLFILDDLGFISGQDSSFVSPSNKQAKKIDLFVLGKNIEDEFRRINSEVYHGITKNREAWLKQDKKRLAIEKFGDKISRAIIDNKLRSDALLLFMTTNINKLLILSCVNGIRKAIEFIVHKNEEQGRKLYKKYEKKLISFWEIGGSDIRETLSQTFYRLHGLRVIDKERLNALGINIPYLAGPFSKNLDLMPKEMSDIRDMTDRMLSDKNILKYLYPVILILGSRLKGYGSDKSDIDFAIFLRPGVHFKKAKKLRISLKKIFVHEKIHGDIVEFWLKNDGHELVVSKVPKKEVFIGEKYWSDSLFGGAWIGDINAIKKIRERLLIPYFYDRKETIYGRDARGLYIEELERDNLQYRLMHKGYARFCPVFGGVNTANTDKVDGLSMFWDSGYRQIATKLFIGRVFLPKIKL

Organism: NCBI:txid1798007

Foldseek 3Di:
DPPPPPDQDWDWDFFQLQVLLVLVCLVVQAPPVQNPFPLSSVLSVLLNQLLVLLCLQVVLDPDLPAAPLNCCVVVSDPLVSLLSNLQSLLVVLVVDLLQLCLLLLAFLSNQAAPPDDDPDPSSVVSNVSSLVSNVVSLVVLLPPKDFVLLFFALPDDDPVPDDPPPGDIASLSLLCVLSCVVSVSDAPVVLVVVLVPDPDPRSNLSSVLNVVLCVLVVRDDDPDPPDDDPPPPPQDQDDLVVLQVVLVVQLVVLVPDDDPPDDPVVSVVVSVVSNVVSLLVLLCSLLVCVLVVSHDPVSLVVVVDPDDDPSSLLSNLSNLLNNLLVVLVVPVVVSLVSCVVCVVVLVVCLVPPDDVSVLSSLLSVLACVLSVSDDPVVCVVSVRDQAPQLDPLQVLVVVVVVVVVLVVQLLVVCVPDPVNVQWFASKKWWDDQSSNRQDDPLAAIAIETETDAPDDPVCVVVSLVVSCVSPDDPRHPSQYAYFYWHDDDQAIAGDDDPDDDPRYDDRLLLCRNRVTMMIHRPVSVSSCCHRYQVVLQEQPQDDDPNHRSNSSNLVNQLSRSASSQCSNRRVSSRHDADFFSDGPSCVSSSRVGCSRGSVSSSSSSSCCSSTSDHHHRYD

Nearest PDB structures (foldseek):
  5xgc-assembly1_A  TM=2.444E-01  e=4.198E-01  Homo sapiens
  6r7o-assembly2_B  TM=2.019E-01  e=7.753E-01  Homo sapiens
  5f0p-assembly1_A  TM=1.746E-01  e=5.567E+00  Homo sapiens
  8tno-assembly2_B  TM=1.294E-01  e=9.839E+00  synthetic construct

Radius of gyration: 26.22 Å; Cα contacts (8 Å, |Δi|>4): 854; chains: 1; bounding box: 69×57×70 Å

Solvent-accessible surface area (backbone atoms only — not comparable to full-atom values): 33994 Å² total; per-residue (Å²): 133,70,95,82,72,71,78,82,52,76,35,77,43,60,19,48,32,57,56,55,57,40,68,94,47,32,69,83,76,35,60,65,75,59,46,67,30,64,60,40,47,51,51,35,52,53,45,40,50,43,47,50,46,50,51,54,55,57,72,44,44,95,51,59,65,57,30,57,69,57,32,39,77,71,67,52,42,56,63,68,61,52,20,52,43,31,43,46,52,32,51,48,49,72,74,34,76,88,50,42,69,51,67,82,28,50,33,73,37,71,56,71,47,72,85,66,77,71,89,50,67,65,32,49,52,22,49,51,51,26,53,55,47,52,51,56,43,44,63,58,38,51,79,41,80,41,59,42,42,46,55,54,45,14,78,62,74,57,77,89,74,52,61,86,86,79,63,63,69,31,21,66,50,37,48,47,46,47,61,32,39,75,32,63,75,44,55,76,64,60,54,51,52,51,51,71,73,52,87,50,65,57,44,42,50,32,41,52,34,23,48,50,46,28,43,68,71,64,75,49,95,67,92,83,83,88,72,76,75,78,76,84,67,75,78,70,76,74,55,65,68,62,48,41,53,53,52,51,54,49,48,53,51,50,70,68,60,83,80,81,98,68,54,73,66,58,50,54,47,53,45,51,50,52,49,51,52,49,34,51,58,50,5,51,54,46,12,51,27,54,73,70,67,49,56,58,75,65,69,58,58,62,71,73,49,98,81,68,61,65,66,47,54,50,13,47,54,46,4,54,43,52,33,31,54,60,37,31,80,78,37,54,69,62,14,37,52,51,43,63,77,46,42,71,57,57,50,52,43,48,74,75,37,56,71,70,46,34,53,54,46,52,30,42,51,37,22,35,36,68,69,61,62,42,60,67,69,60,32,53,75,70,72,50,78,88,53,34,71,63,47,63,37,63,62,24,51,76,78,36,60,67,61,52,50,54,51,49,55,34,43,52,49,41,71,66,34,72,76,53,48,76,42,30,47,55,40,40,30,46,34,55,44,43,39,52,34,58,39,57,97,82,46,51,56,37,38,34,37,39,32,36,57,86,63,58,74,89,48,46,68,64,49,49,61,52,47,46,68,52,51,69,47,95,48,31,87,64,70,52,29,38,33,42,32,33,72,55,86,90,34,37,42,61,46,88,67,99,62,96,50,96,48,51,46,58,76,53,48,35,31,56,71,31,62,15,32,38,41,21,36,46,68,52,51,51,50,46,49,60,27,44,51,53,66,70,28,43,74,75,84,47,67,52,97,88,35,56,39,65,60,46,29,46,50,35,21,38,41,53,69,34,26,32,42,38,47,56,48,35,37,76,46,43,44,59,87,65,54,47,54,90,50,94,50,22,67,64,62,43,23,83,17,62,68,48,16,22,50,44,12,47,42,39,34,49,31,40,61,55,45,46,62,76,60,67,35,83,124

Secondary structure (DSSP, 8-state):
--TT-----EEEE--HHHHTT-GGGHHHHS-HHHHT-HHHHHHHHHHHHHHHHHHHHHHH-SSTT--HHHHHHTTSS-HHHHHHHHHHHHHHHHH-GGGGGGGGTS-GGGSPPTT---S-HHHHHHHHHHHHHHHHHHHHHTT--EETHHHHT--PPPGGGPPTT-S-EE-TTGGGHHHHHHTTSS-HHHHHHHHHH---HHHHHHHHHHHHHHHHTT-S--S-----------PPPPPHHHHHHHHHHHHHHHHH---SSS-HHHHHHHHHHHHHHHHHHHHHHHHHHHHTT-S-HHHHHGGGSTT--HHHHHHHHHHHHHHHHHHHHH-HHHHHHHHHHHHHHHHHHHHH--HHHHHHHHHHHHHHHHTTSS-HHHHHHTT-PPP-TTS-GGGGGGG-HHHHHHHHHHHHHHHH-HHHHTTEEEEEEE-HHHHTT-S-TTS---EEEEEPTT--GGGHHHHHHHHHHHS-BTTB-S-EEEEEEEEETTEEEEPPPSS--TTB--TT-HHHHHHSEEEEEHHHHHHHIIIIIGGGGB----EETTEEHHHHHHHHHHIIIIIIIIIIIITTTTS-------STTGGGGTTTSGGG-HHHHHHHHHHHHHHS----B--

InterPro domains:
  IPR043519 Nucleotidyltransferase superfamily [SSF81301] (425-476)